Protein AF-A0A2G6C5U6-F1 (afdb_monomer_lite)

Radius of gyration: 25.73 Å; chains: 1; bounding box: 56×59×74 Å

Foldseek 3Di:
DQDPVVRHDPDPVVPDPDPPPPPDQQFKFKKKFWFDPPPVPVPQPFPKDKDWDDLPDPVVVQQCVQVVPDPVVSVVVVVCVVVVFKIKMFMDGPHGTFWIKMWGFDDDDDDPQFVVGFDQCVVVPRATEIDRTDGHPVCPVRCRSVVNVVVSLVVCVQVPHQKHKYWDFPVCVVVVVVVVVVAWDWDAGPNHQWTWGWDQDPVNPGTDITITTMIMHGRQQPATEIEIWMDSQLLLQQLFFEKEAAQAFKWWFKDAPSYTYTFGPLLQQVLQAAPVSHGHDIGTPDMDGLVVQFFTATDRPFDDPDDLTGGYHHDNPQDSPDTRNMHTAQLQNDPSSVVRCVVSVTDHDDQADPQQAGCDTPRHRDHSVVCSVVSNVVQADPDDDDDDDMDDDRRHD

Secondary structure (DSSP, 8-state):
-EETTTTEE-SGGGS--SSGGGG--PPPEEEEEEBPP-------SS-EEEEE--TTSHHHHHHHHHTT--HHHHHHHHHHHHTT-EEEEEEEETTEEEEEEEEE---S------TT---HHHHSTT--EEEEEEE-GGGTTTTHHHHHHHHHHHHHHHTT-SEEEEEEETT-HHHHHHHHHTT-EEE-BTTBS-EEEEEEPTTSS-EEEEEEEEEEEE--S---EEEEEEES-GGGGGG--EEEE-TTSEEEEEEETTEEEEEEGGGHHHHSB-TT-PBPP-EEEEEEEGGGTTT-BB--SS----TT-SEEEE-TT--SSSTTSEEEE-TTT-HHHHHHHHHHT------B-TTSBBSSSTTTT-BHHHHHHHHHHHHT---SS-SSS--------

Sequence (397 aa):
IYCTKDATPISKSEVAMENSYQTDTDPSVFVYFKLVEESEEPKDKFQMAVDVVDVESKEFAQLKKDMYITDSYEKTLRELAEKDQMVLVAAKVEDRYVGRAVLRYDWTDDAQRDNNGVIIEDEYPGLPQVNALEVDENYRRGGVATRLMKRVELEAKRRGFEKVGLGVEVSNQPAMDLYERDGYEYVEVAGKDTYDLYFPNPDGSGVKPYKLRLMVKELSKDDSEYLLAWTTTPWTLPANTAAAVNPSEEYSLIEHGGKKFYVATEALGRVMQDEKHQPLEYKVLKTISGEGLVGRKYEPLFINHGPEAHRVLAADFVTTADGTGIVHQAPAYGEDDYEISKKHGIPIVSLVDGNGNYTEGPWEGENIWEVNKTIAKELSLPKNEPKDVNVVILHGI

Structure (mmCIF, N/CA/C/O backbone):
data_AF-A0A2G6C5U6-F1
#
_entry.id   AF-A0A2G6C5U6-F1
#
loop_
_atom_site.group_PDB
_atom_site.id
_atom_site.type_symbol
_atom_site.label_atom_id
_atom_site.label_alt_id
_atom_site.label_comp_id
_atom_site.label_asym_id
_atom_site.label_entity_id
_atom_site.label_seq_id
_atom_site.pdbx_PDB_ins_code
_atom_site.Cartn_x
_atom_site.Cartn_y
_atom_site.Cartn_z
_atom_site.occupancy
_atom_site.B_iso_or_equiv
_atom_site.auth_seq_id
_atom_site.auth_comp_id
_atom_site.auth_asym_id
_atom_site.auth_atom_id
_atom_site.pdbx_PDB_model_num
ATOM 1 N N . ILE A 1 1 ? -12.621 -22.669 20.959 1.00 47.97 1 ILE A N 1
ATOM 2 C CA . ILE A 1 1 ? -12.730 -23.385 19.667 1.00 47.97 1 ILE A CA 1
ATOM 3 C C . ILE A 1 1 ? -14.200 -23.733 19.480 1.00 47.97 1 ILE A C 1
ATOM 5 O O . ILE A 1 1 ? -14.762 -24.339 20.368 1.00 47.97 1 ILE A O 1
ATOM 9 N N . TYR A 1 2 ? -14.879 -23.300 18.424 1.00 43.75 2 TYR A N 1
ATOM 10 C CA . TYR A 1 2 ? -16.270 -23.702 18.176 1.00 43.75 2 TYR A CA 1
ATOM 11 C C . TYR A 1 2 ? -16.258 -24.862 17.177 1.00 43.75 2 TYR A C 1
ATOM 13 O O . TYR A 1 2 ? -15.642 -24.748 16.120 1.00 43.75 2 TYR A O 1
ATOM 21 N N . CYS A 1 3 ? -16.864 -26.002 17.515 1.00 48.19 3 CYS A N 1
ATOM 22 C CA . CYS A 1 3 ? -16.954 -27.114 16.575 1.00 48.19 3 CYS A CA 1
ATOM 23 C C . CYS A 1 3 ? -18.116 -26.855 15.614 1.00 48.19 3 CYS A C 1
ATOM 25 O O . CYS A 1 3 ? -19.275 -27.052 15.971 1.00 48.19 3 CYS A O 1
ATOM 27 N N . THR A 1 4 ? -17.822 -26.462 14.375 1.00 40.72 4 THR A N 1
ATOM 28 C CA . THR A 1 4 ? -18.837 -26.229 13.326 1.00 40.72 4 THR A CA 1
ATOM 29 C C . THR A 1 4 ? -19.566 -27.502 12.887 1.00 40.72 4 THR A C 1
ATOM 31 O O . THR A 1 4 ? -20.606 -27.427 12.237 1.00 40.72 4 THR A O 1
ATOM 34 N N . LYS A 1 5 ? -19.048 -28.680 13.251 1.00 40.19 5 LYS A N 1
ATOM 35 C CA . LYS A 1 5 ? -19.682 -29.976 12.985 1.00 40.19 5 LYS A CA 1
ATOM 36 C C . LYS A 1 5 ? -20.729 -30.346 14.038 1.00 40.19 5 LYS A C 1
ATOM 38 O O . LYS A 1 5 ? -21.744 -30.944 13.695 1.00 40.19 5 LYS A O 1
ATOM 43 N N . ASP A 1 6 ? -20.485 -29.945 15.284 1.00 42.66 6 ASP A N 1
ATOM 44 C CA . ASP A 1 6 ? -21.274 -30.343 16.454 1.00 42.66 6 ASP A CA 1
ATOM 45 C C . ASP A 1 6 ? -22.005 -29.157 17.113 1.00 42.66 6 ASP A C 1
ATOM 47 O O . ASP A 1 6 ? -22.589 -29.318 18.184 1.00 42.66 6 ASP A O 1
ATOM 51 N N . ALA A 1 7 ? -21.956 -27.968 16.494 1.00 44.62 7 ALA A N 1
ATOM 52 C CA . ALA A 1 7 ? -22.577 -26.715 16.947 1.00 44.62 7 ALA A CA 1
ATOM 53 C C . ALA A 1 7 ? -22.367 -26.428 18.448 1.00 44.62 7 ALA A C 1
ATOM 55 O O . ALA A 1 7 ? -23.272 -25.979 19.151 1.00 44.62 7 ALA A O 1
ATOM 56 N N . THR A 1 8 ? -21.175 -26.745 18.960 1.00 36.88 8 THR A N 1
ATOM 57 C CA . THR A 1 8 ? -20.847 -26.652 20.387 1.00 36.88 8 THR A CA 1
ATOM 58 C C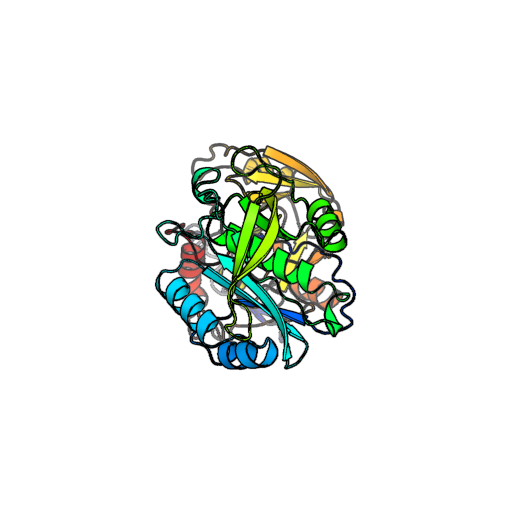 . THR A 1 8 ? -19.543 -25.883 20.609 1.00 36.88 8 THR A C 1
ATOM 60 O O . THR A 1 8 ? -18.560 -26.102 19.887 1.00 36.88 8 THR A O 1
ATOM 63 N N . PRO A 1 9 ? -19.480 -24.992 21.621 1.00 39.97 9 PRO A N 1
ATOM 64 C CA . PRO A 1 9 ? -18.234 -24.346 22.000 1.00 39.97 9 PRO A CA 1
ATOM 65 C C . PRO A 1 9 ? -17.309 -25.368 22.676 1.00 39.97 9 PRO A C 1
ATOM 67 O O . PRO A 1 9 ? -17.479 -25.696 23.846 1.00 39.97 9 PRO A O 1
ATOM 70 N N . ILE A 1 10 ? -16.263 -25.815 21.984 1.00 48.78 10 ILE A N 1
ATOM 71 C CA . ILE A 1 10 ? -15.056 -26.386 22.601 1.00 48.78 10 ILE A CA 1
ATOM 72 C C . ILE A 1 10 ? -14.267 -25.231 23.236 1.00 48.78 10 ILE A C 1
ATOM 74 O O . ILE A 1 10 ? -13.252 -24.722 22.749 1.00 48.78 10 ILE A O 1
ATOM 78 N N . SER A 1 11 ? -14.805 -24.747 24.338 1.00 37.91 11 SER A N 1
ATOM 79 C CA . SER A 1 11 ? -14.095 -23.924 25.305 1.00 37.91 11 SER A CA 1
ATOM 80 C C . SER A 1 11 ? -13.856 -24.794 26.537 1.00 37.91 11 SER A C 1
ATOM 82 O O . SER A 1 11 ? -14.572 -25.768 26.755 1.00 37.91 11 SER A O 1
ATOM 84 N N . LYS A 1 12 ? -12.886 -24.444 27.383 1.00 33.41 12 LYS A N 1
ATOM 85 C CA . LYS A 1 12 ? -12.696 -25.060 28.713 1.00 33.41 12 LYS A CA 1
ATOM 86 C C . LYS A 1 12 ? -13.938 -24.955 29.637 1.00 33.41 12 LYS A C 1
ATOM 88 O O . LYS A 1 12 ? -13.863 -25.328 30.801 1.00 33.41 12 LYS A O 1
ATOM 93 N N . SER A 1 13 ? -15.074 -24.462 29.147 1.00 38.06 13 SER A N 1
ATOM 94 C CA . SER A 1 13 ? -16.228 -23.987 29.914 1.00 38.06 13 SER A CA 1
ATOM 95 C C . SER A 1 13 ? -17.114 -25.064 30.531 1.00 38.06 13 SER A C 1
ATOM 97 O O . SER A 1 13 ? -18.065 -24.710 31.219 1.00 38.06 13 SER A O 1
ATOM 99 N N . GLU A 1 14 ? -16.816 -26.353 30.360 1.00 31.48 14 GLU A N 1
ATOM 100 C CA . GLU A 1 14 ? -17.445 -27.392 31.192 1.00 31.48 14 GLU A CA 1
ATOM 101 C C . GLU A 1 14 ? -16.569 -27.867 32.359 1.00 31.48 14 GLU A C 1
ATOM 103 O O . GLU A 1 14 ? -16.996 -28.721 33.134 1.00 31.48 14 GLU A O 1
ATOM 108 N N . VAL A 1 15 ? -15.385 -27.279 32.583 1.00 34.06 15 VAL A N 1
ATOM 109 C CA . VAL A 1 15 ? -14.589 -27.575 33.782 1.00 34.06 15 VAL A CA 1
ATOM 110 C C . VAL A 1 15 ? -14.307 -26.297 34.577 1.00 34.06 15 VAL A C 1
ATOM 112 O O . VAL A 1 15 ? -13.432 -25.506 34.241 1.00 34.06 15 VAL A O 1
ATOM 115 N N . ALA A 1 16 ? -15.049 -26.186 35.685 1.00 26.36 16 ALA A N 1
ATOM 116 C CA . ALA A 1 16 ? -14.920 -25.274 36.827 1.00 26.36 16 ALA A CA 1
ATOM 117 C C . ALA A 1 16 ? -15.520 -23.856 36.693 1.00 26.36 16 ALA A C 1
ATOM 119 O O . ALA A 1 16 ? -14.842 -22.872 36.403 1.00 26.36 16 ALA A O 1
ATOM 120 N N . MET A 1 17 ? -16.795 -23.742 37.094 1.00 30.05 17 MET A N 1
ATOM 121 C CA . MET A 1 17 ? -17.385 -22.523 37.668 1.00 30.05 17 MET A CA 1
ATOM 122 C C . MET A 1 17 ? -16.781 -22.206 39.053 1.00 30.05 17 MET A C 1
ATOM 124 O O . MET A 1 17 ? -17.484 -22.166 40.059 1.00 30.05 17 MET A O 1
ATOM 128 N N . GLU A 1 18 ? -15.476 -21.974 39.127 1.00 32.09 18 GLU A N 1
ATOM 129 C CA . GLU A 1 18 ? -14.838 -21.417 40.321 1.00 32.09 18 GLU A CA 1
ATOM 130 C C . GLU A 1 18 ? -13.846 -20.349 39.879 1.00 32.09 18 GLU A C 1
ATOM 132 O O . GLU A 1 18 ? -12.737 -20.699 39.496 1.00 32.09 18 GLU A O 1
ATOM 137 N N . ASN A 1 19 ? -14.297 -19.083 39.863 1.00 32.66 19 ASN A N 1
ATOM 138 C CA . ASN A 1 19 ? -13.588 -17.790 40.010 1.00 32.66 19 ASN A CA 1
ATOM 139 C C . ASN A 1 19 ? -12.068 -17.680 39.701 1.00 32.66 19 ASN A C 1
ATOM 141 O O . ASN A 1 19 ? -11.399 -16.787 40.213 1.00 32.66 19 ASN A O 1
ATOM 145 N N . SER A 1 20 ? -11.507 -18.523 38.842 1.00 30.33 20 SER A N 1
ATOM 146 C CA . SER A 1 20 ? -10.071 -18.636 38.547 1.00 30.33 20 SER A CA 1
ATOM 147 C C . SER A 1 20 ? -9.632 -17.758 37.374 1.00 30.33 20 SER A C 1
ATOM 149 O O . SER A 1 20 ? -8.443 -17.643 37.104 1.00 30.33 20 SER A O 1
ATOM 151 N N . TYR A 1 21 ? -10.579 -17.073 36.726 1.00 34.09 21 TYR A N 1
ATOM 152 C CA . TYR A 1 21 ? -10.340 -16.181 35.587 1.00 34.09 21 TYR A CA 1
ATOM 153 C C . TYR A 1 21 ? -9.999 -14.735 35.977 1.00 34.09 21 TYR A C 1
ATOM 155 O O . TYR A 1 21 ? -9.736 -13.918 35.106 1.00 34.09 21 TYR A O 1
ATOM 163 N N . GLN A 1 22 ? -9.980 -14.380 37.267 1.00 33.12 22 GLN A N 1
ATOM 164 C CA . GLN A 1 22 ? -9.698 -12.996 37.683 1.00 33.12 22 GLN A CA 1
ATOM 165 C C . GLN A 1 22 ? -8.220 -12.582 37.542 1.00 33.12 22 GLN A C 1
ATOM 167 O O . GLN A 1 22 ? -7.894 -11.430 37.819 1.00 33.12 22 GLN A O 1
ATOM 172 N N . THR A 1 23 ? -7.322 -13.486 37.133 1.00 32.75 23 THR A N 1
ATOM 173 C CA . THR A 1 23 ? -5.871 -13.222 37.098 1.00 32.75 23 THR A CA 1
ATOM 174 C C . THR A 1 23 ? -5.182 -13.505 35.763 1.00 32.75 23 THR A C 1
ATOM 176 O O . THR A 1 23 ? -3.982 -13.256 35.673 1.00 32.75 23 THR A O 1
ATOM 179 N N . ASP A 1 24 ? -5.883 -14.011 34.743 1.00 34.28 24 ASP A N 1
ATOM 180 C CA . ASP A 1 24 ? -5.295 -14.228 33.412 1.00 34.28 24 ASP A CA 1
ATOM 181 C C . ASP A 1 24 ? -5.722 -13.076 32.491 1.00 34.28 24 ASP A C 1
ATOM 183 O O . ASP A 1 24 ? -6.842 -13.030 31.987 1.00 34.28 24 ASP A O 1
ATOM 187 N N . THR A 1 25 ? -4.851 -12.077 32.348 1.00 48.72 25 THR A N 1
ATOM 188 C CA . THR A 1 25 ? -5.039 -10.985 31.388 1.00 48.72 25 THR A CA 1
ATOM 189 C C . THR A 1 25 ? -4.597 -11.486 30.018 1.00 48.72 25 THR A C 1
ATOM 191 O O . THR A 1 25 ? -3.402 -11.461 29.702 1.00 48.72 25 THR A O 1
ATOM 194 N N . ASP A 1 26 ? -5.539 -11.987 29.220 1.00 53.41 26 ASP A N 1
ATOM 195 C CA . ASP A 1 26 ? -5.268 -12.297 27.816 1.00 53.41 26 ASP A CA 1
ATOM 196 C C . ASP A 1 26 ? -4.779 -11.029 27.090 1.00 53.41 26 ASP A C 1
ATOM 198 O O . ASP A 1 26 ? -5.351 -9.950 27.281 1.00 53.41 26 ASP A O 1
ATOM 202 N N . PRO A 1 27 ? -3.706 -11.112 26.280 1.00 65.50 27 PRO A N 1
ATOM 203 C CA . PRO A 1 27 ? -3.175 -9.944 25.597 1.00 65.50 27 PRO A CA 1
ATOM 204 C C . PRO A 1 27 ? -4.185 -9.449 24.559 1.00 65.50 27 PRO A C 1
ATOM 206 O O . PRO A 1 27 ? -4.571 -10.189 23.652 1.00 65.50 27 PRO A O 1
ATOM 209 N N . SER A 1 28 ? -4.584 -8.184 24.671 1.00 68.69 28 SER A N 1
ATOM 210 C CA . SER A 1 28 ? -5.326 -7.501 23.614 1.00 68.69 28 SER A CA 1
ATOM 211 C C . SER A 1 28 ? -4.372 -6.706 22.729 1.00 68.69 28 SER A C 1
ATOM 213 O O . SER A 1 28 ? -3.368 -6.173 23.205 1.00 68.69 28 SER A O 1
ATOM 215 N N . VAL A 1 29 ? -4.657 -6.663 21.431 1.00 77.62 29 VAL A N 1
ATOM 216 C CA . VAL A 1 29 ? -3.825 -5.968 20.447 1.00 77.62 29 VAL A CA 1
ATOM 217 C C . VAL A 1 29 ? -4.677 -5.132 19.515 1.00 77.62 29 VAL A C 1
ATOM 219 O O . VAL A 1 29 ? -5.796 -5.502 19.152 1.00 77.62 29 VAL A O 1
ATOM 222 N N . PHE A 1 30 ? -4.107 -4.010 19.098 1.00 82.69 30 PHE A N 1
ATOM 223 C CA . PHE A 1 30 ? -4.584 -3.271 17.946 1.00 82.69 30 PHE A CA 1
ATOM 224 C C . PHE A 1 30 ? -3.818 -3.753 16.726 1.00 82.69 30 PHE A C 1
ATOM 226 O O . PHE A 1 30 ? -2.617 -3.994 16.794 1.00 82.69 30 PHE A O 1
ATOM 233 N N . VAL A 1 31 ? -4.515 -3.893 15.611 1.00 84.31 31 VAL A N 1
ATOM 234 C CA . VAL A 1 31 ? -3.928 -4.170 14.302 1.00 84.31 31 VAL A CA 1
ATOM 235 C C . VAL A 1 31 ? -4.498 -3.168 13.321 1.00 84.31 31 VAL A C 1
ATOM 237 O O . VAL A 1 31 ? -5.603 -2.668 13.521 1.00 84.31 31 VAL A O 1
ATOM 240 N N . TYR A 1 32 ? -3.765 -2.857 12.261 1.00 87.31 32 TYR A N 1
ATOM 241 C CA . TYR A 1 32 ? -4.306 -2.021 11.204 1.00 87.31 32 TYR A CA 1
ATOM 242 C C . TYR A 1 32 ? -4.240 -2.739 9.865 1.00 87.31 32 TYR A C 1
ATOM 244 O O . TYR A 1 32 ? -3.277 -3.446 9.597 1.00 87.31 32 TYR A O 1
ATOM 252 N N . PHE A 1 33 ? -5.271 -2.568 9.042 1.00 88.44 33 PHE A N 1
ATOM 253 C CA . PHE A 1 33 ? -5.336 -3.110 7.690 1.00 88.44 33 PHE A CA 1
ATOM 254 C C . PHE A 1 33 ? -5.230 -1.964 6.696 1.00 88.44 33 PHE A C 1
ATOM 256 O O . PHE A 1 33 ? -6.047 -1.043 6.734 1.00 88.44 33 PHE A O 1
ATOM 263 N N . LYS A 1 34 ? -4.233 -2.002 5.814 1.00 87.38 34 LYS A N 1
ATOM 264 C CA . LYS A 1 34 ? -4.061 -0.983 4.778 1.00 87.38 34 LYS A CA 1
ATOM 265 C C . LYS A 1 34 ? -5.178 -1.091 3.752 1.00 87.38 34 LYS A C 1
ATOM 267 O O . LYS A 1 34 ? -5.312 -2.130 3.112 1.00 87.38 34 LYS A O 1
ATOM 272 N N . LEU A 1 35 ? -5.980 -0.044 3.597 1.00 88.25 35 LEU A N 1
ATOM 273 C CA . LEU A 1 35 ? -6.996 0.004 2.556 1.00 88.25 35 LEU A CA 1
ATOM 274 C C . LEU A 1 35 ? -6.309 0.099 1.199 1.00 88.25 35 LEU A C 1
ATOM 276 O O . LEU A 1 35 ? -5.405 0.908 0.993 1.00 88.25 35 LEU A O 1
ATOM 280 N N . VAL A 1 36 ? -6.760 -0.735 0.273 1.00 81.12 36 VAL A N 1
ATOM 281 C CA . VAL A 1 36 ? -6.344 -0.646 -1.119 1.00 81.12 36 VAL A CA 1
ATOM 282 C C . VAL A 1 36 ? -7.178 0.467 -1.732 1.00 81.12 36 VAL A C 1
ATOM 284 O O . VAL A 1 36 ? -8.409 0.384 -1.738 1.00 81.12 36 VAL A O 1
ATOM 287 N N . GLU A 1 37 ? -6.526 1.528 -2.210 1.00 64.06 37 GLU A N 1
ATOM 288 C CA . GLU A 1 37 ? -7.224 2.520 -3.021 1.00 64.06 37 GLU A CA 1
ATOM 289 C C . GLU A 1 37 ? -7.876 1.794 -4.195 1.00 64.06 37 GLU A C 1
ATOM 291 O O . GLU A 1 37 ? -7.214 1.037 -4.913 1.00 64.06 37 GLU A O 1
ATOM 296 N N . GLU A 1 38 ? -9.166 2.046 -4.422 1.00 49.47 38 GLU A N 1
ATOM 297 C CA . GLU A 1 38 ? -9.742 1.832 -5.741 1.00 49.47 38 GLU A CA 1
ATOM 298 C C . GLU A 1 38 ? -9.033 2.805 -6.690 1.00 49.47 38 GLU A C 1
ATOM 300 O O . GLU A 1 38 ? -9.551 3.856 -7.059 1.00 49.47 38 GLU A O 1
ATOM 305 N N . SER A 1 39 ? -7.824 2.455 -7.137 1.00 38.69 39 SER A N 1
ATOM 306 C CA . SER A 1 39 ? -7.512 2.783 -8.509 1.00 38.69 39 SER A CA 1
ATOM 307 C C . SER A 1 39 ? -8.634 2.125 -9.286 1.00 38.69 39 SER A C 1
ATOM 309 O O . SER A 1 39 ? -8.837 0.919 -9.122 1.00 38.69 39 SER A O 1
ATOM 311 N N . GLU A 1 40 ? -9.386 2.896 -10.067 1.00 35.28 40 GLU A N 1
ATOM 312 C CA . GLU A 1 40 ? -10.072 2.336 -11.218 1.00 35.28 40 GLU A CA 1
ATOM 313 C C . GLU A 1 40 ? -9.019 1.477 -11.914 1.00 35.28 40 GLU A C 1
ATOM 315 O O . GLU A 1 40 ? -8.161 2.008 -12.619 1.00 35.28 40 GLU A O 1
ATOM 320 N N . GLU A 1 41 ? -8.980 0.172 -11.635 1.00 36.56 41 GLU A N 1
ATOM 321 C CA . GLU A 1 41 ? -8.210 -0.731 -12.453 1.00 36.56 41 GLU A CA 1
ATOM 322 C C . GLU A 1 41 ? -8.859 -0.530 -13.813 1.00 36.56 41 GLU A C 1
ATOM 324 O O . GLU A 1 41 ? -10.057 -0.819 -13.966 1.00 36.56 41 GLU A O 1
ATOM 329 N N . PRO A 1 42 ? -8.140 0.043 -14.798 1.00 37.75 42 PRO A N 1
ATOM 330 C CA . PRO A 1 42 ? -8.649 0.025 -16.148 1.00 37.75 42 PRO A CA 1
ATOM 331 C C . PRO A 1 42 ? -8.926 -1.446 -16.399 1.00 37.75 42 PRO A C 1
ATOM 333 O O . PRO A 1 42 ? -7.992 -2.233 -16.264 1.00 37.75 42 PRO A O 1
ATOM 336 N N . LYS A 1 43 ? -10.195 -1.811 -16.645 1.00 39.56 43 LYS A N 1
ATOM 337 C CA . LYS A 1 43 ? -10.618 -3.192 -16.912 1.00 39.56 43 LYS A CA 1
ATOM 338 C C . LYS A 1 43 ? -9.577 -3.813 -17.831 1.00 39.56 43 LYS A C 1
ATOM 340 O O . LYS A 1 43 ? -9.510 -3.440 -19.006 1.00 39.56 43 LYS A O 1
ATOM 345 N N . ASP A 1 44 ? -8.707 -4.638 -17.256 1.00 45.34 44 ASP A N 1
ATOM 346 C CA . ASP A 1 44 ? -7.415 -4.899 -17.872 1.00 45.34 44 ASP A CA 1
ATOM 347 C C . ASP A 1 44 ? -7.689 -5.729 -19.119 1.00 45.34 44 ASP A C 1
ATOM 349 O O . ASP A 1 44 ? -8.187 -6.852 -19.048 1.00 45.34 44 ASP A O 1
ATOM 353 N N . LYS A 1 45 ? -7.430 -5.157 -20.298 1.00 50.06 45 LYS A N 1
ATOM 354 C CA . LYS A 1 45 ? -7.490 -5.932 -21.546 1.00 50.06 45 LYS A CA 1
ATOM 355 C C . LYS A 1 45 ? -6.385 -6.989 -21.590 1.00 50.06 45 LYS A C 1
ATOM 357 O O . LYS A 1 45 ? -6.481 -7.931 -22.369 1.00 50.06 45 LYS A O 1
ATOM 362 N N . PHE A 1 46 ? -5.360 -6.802 -20.767 1.00 55.88 46 PHE A N 1
ATOM 363 C CA . PHE A 1 46 ? -4.173 -7.622 -20.637 1.00 55.88 46 PHE A CA 1
ATOM 364 C C . PHE A 1 46 ? -3.982 -7.852 -19.140 1.00 55.88 46 PHE A C 1
ATOM 366 O O . PHE A 1 46 ? -3.826 -6.870 -18.433 1.00 55.88 46 PHE A O 1
ATOM 373 N N . GLN A 1 47 ? -4.023 -9.086 -18.630 1.00 67.31 47 GLN A N 1
ATOM 374 C CA . GLN A 1 47 ? -3.621 -9.340 -17.239 1.00 67.31 47 GLN A CA 1
ATOM 375 C C . GLN A 1 47 ? -2.155 -8.910 -17.084 1.00 67.31 47 GLN A C 1
ATOM 377 O O . GLN A 1 47 ? -1.258 -9.596 -17.580 1.00 67.31 47 GLN A O 1
ATOM 382 N N . MET A 1 48 ? -1.923 -7.744 -16.480 1.00 77.44 48 MET A N 1
ATOM 383 C CA . MET A 1 48 ? -0.604 -7.129 -16.386 1.00 77.44 48 MET A CA 1
ATOM 384 C C . MET A 1 48 ? -0.113 -7.133 -14.938 1.00 77.44 48 MET A C 1
ATOM 386 O O . MET A 1 48 ? -0.746 -6.558 -14.058 1.00 77.44 48 MET A O 1
ATOM 390 N N . ALA A 1 49 ? 1.056 -7.728 -14.714 1.00 80.19 49 ALA A N 1
ATOM 391 C CA . ALA A 1 49 ? 1.781 -7.668 -13.449 1.00 80.19 49 ALA A CA 1
ATOM 392 C C . ALA A 1 49 ? 2.891 -6.613 -13.528 1.00 80.19 49 ALA A C 1
ATOM 394 O O . ALA A 1 49 ? 3.495 -6.424 -14.588 1.00 80.19 49 ALA A O 1
ATOM 395 N N . VAL A 1 50 ? 3.166 -5.920 -12.422 1.00 83.75 50 VAL A N 1
ATOM 396 C CA . VAL A 1 50 ? 4.254 -4.937 -12.331 1.00 83.75 50 VAL A CA 1
ATOM 397 C C . VAL A 1 50 ? 5.037 -5.171 -11.047 1.00 83.75 50 VAL A C 1
ATOM 399 O O . VAL A 1 50 ? 4.520 -4.931 -9.959 1.00 83.75 50 VAL A O 1
ATOM 402 N N . ASP A 1 51 ? 6.295 -5.578 -11.186 1.00 83.88 51 ASP A N 1
ATOM 403 C CA . ASP A 1 51 ? 7.132 -6.034 -10.075 1.00 83.88 51 ASP A CA 1
ATOM 404 C C . ASP A 1 51 ? 8.543 -5.445 -10.125 1.00 83.88 51 ASP A C 1
ATOM 406 O O . ASP A 1 51 ? 8.989 -4.914 -11.146 1.00 83.88 51 ASP A O 1
ATOM 410 N N . VAL A 1 52 ? 9.246 -5.544 -8.994 1.00 89.31 52 VAL A N 1
ATOM 411 C CA . VAL A 1 52 ? 10.682 -5.255 -8.910 1.00 89.31 52 VAL A CA 1
ATOM 412 C C . VAL A 1 52 ? 11.452 -6.471 -9.415 1.00 89.31 52 VAL A C 1
ATOM 414 O O . VAL A 1 52 ? 11.146 -7.601 -9.041 1.00 89.31 52 VAL A O 1
ATOM 417 N N . VAL A 1 53 ? 12.448 -6.240 -10.267 1.00 91.69 53 VAL A N 1
ATOM 418 C CA . VAL A 1 53 ? 13.268 -7.292 -10.872 1.00 91.69 53 VAL A CA 1
ATOM 419 C C . VAL A 1 53 ? 14.707 -7.155 -10.394 1.00 91.69 53 VAL A C 1
ATOM 421 O O . VAL A 1 53 ? 15.351 -6.137 -10.632 1.00 91.69 53 VAL A O 1
ATOM 424 N N . ASP A 1 54 ? 15.224 -8.201 -9.755 1.00 90.75 54 ASP A N 1
ATOM 425 C CA . ASP A 1 54 ? 16.633 -8.292 -9.365 1.00 90.75 54 ASP A CA 1
ATOM 426 C C . ASP A 1 54 ? 17.502 -8.562 -10.605 1.00 90.75 54 ASP A C 1
ATOM 428 O O . ASP A 1 54 ? 17.220 -9.476 -11.378 1.00 90.75 54 ASP A O 1
ATOM 432 N N . VAL A 1 55 ? 18.563 -7.780 -10.806 1.00 91.62 55 VAL A N 1
ATOM 433 C CA . VAL A 1 55 ? 19.481 -7.897 -11.953 1.00 91.62 55 VAL A CA 1
ATOM 434 C C . VAL A 1 55 ? 20.255 -9.225 -11.991 1.00 91.62 55 VAL A C 1
ATOM 436 O O . VAL A 1 55 ? 20.708 -9.648 -13.057 1.00 91.62 55 VAL A O 1
ATOM 439 N N . GLU A 1 56 ? 20.362 -9.927 -10.861 1.00 91.25 56 GLU A N 1
ATOM 440 C CA . GLU A 1 56 ? 20.982 -11.255 -10.758 1.00 91.25 56 GLU A CA 1
ATOM 441 C C . GLU A 1 56 ? 20.002 -12.410 -11.044 1.00 91.25 56 GLU A C 1
ATOM 443 O O . GLU A 1 56 ? 20.393 -13.579 -11.112 1.00 91.25 56 GLU A O 1
ATOM 448 N N . SER A 1 57 ? 18.717 -12.104 -11.236 1.00 92.25 57 SER A N 1
ATOM 449 C CA . SER A 1 57 ? 17.651 -13.100 -11.364 1.00 92.25 57 SER A CA 1
ATOM 450 C C . SER A 1 57 ? 17.492 -13.682 -12.778 1.00 92.25 57 SER A C 1
ATOM 452 O O . SER A 1 57 ? 17.978 -13.150 -13.783 1.00 92.25 57 SER A O 1
ATOM 454 N N . LYS A 1 58 ? 16.747 -14.793 -12.884 1.00 90.94 58 LYS A N 1
ATOM 455 C CA . LYS A 1 58 ? 16.380 -15.384 -14.188 1.00 90.94 58 LYS A CA 1
ATOM 456 C C . LYS A 1 58 ? 15.364 -14.511 -14.925 1.00 90.94 58 LYS A C 1
ATOM 458 O O . LYS A 1 58 ? 15.359 -14.458 -16.154 1.00 90.94 58 LYS A O 1
ATOM 463 N N . GLU A 1 59 ? 14.534 -13.818 -14.164 1.00 91.75 59 GLU A N 1
ATOM 464 C CA . GLU A 1 59 ? 13.548 -12.841 -14.592 1.00 91.75 59 GLU A CA 1
ATOM 465 C C . GLU A 1 59 ? 14.237 -11.692 -15.334 1.00 91.75 59 GLU A C 1
ATOM 467 O O . GLU A 1 59 ? 13.808 -11.323 -16.428 1.00 91.75 59 GLU A O 1
ATOM 472 N N . PHE A 1 60 ? 15.373 -11.205 -14.823 1.00 95.25 60 PHE A N 1
ATOM 473 C CA . PHE A 1 60 ? 16.171 -10.189 -15.509 1.00 95.25 60 PHE A CA 1
ATOM 474 C C . PHE A 1 60 ? 16.743 -10.678 -16.840 1.00 95.25 60 PHE A C 1
ATOM 476 O O . PHE A 1 60 ? 16.718 -9.939 -17.824 1.00 95.25 60 PHE A O 1
ATOM 483 N N . ALA A 1 61 ? 17.209 -11.928 -16.921 1.00 93.44 61 ALA A N 1
ATOM 484 C CA . ALA A 1 61 ? 17.697 -12.486 -18.183 1.00 93.44 61 ALA A CA 1
ATOM 485 C C . ALA A 1 61 ? 16.601 -12.504 -19.269 1.00 93.44 61 ALA A C 1
ATOM 487 O O . ALA A 1 61 ? 16.876 -12.222 -20.439 1.00 93.44 61 ALA A O 1
ATOM 488 N N . GLN A 1 62 ? 15.352 -12.783 -18.881 1.00 94.44 62 GLN A N 1
ATOM 489 C CA . GLN A 1 62 ? 14.197 -12.713 -19.777 1.00 94.44 62 GLN A CA 1
ATOM 490 C C . GLN A 1 62 ? 13.831 -11.260 -20.120 1.00 94.44 62 GLN A C 1
ATOM 492 O O . GLN A 1 62 ? 13.673 -10.932 -21.296 1.00 94.44 62 GLN A O 1
ATOM 497 N N . LEU A 1 63 ? 13.780 -10.370 -19.126 1.00 94.94 63 LEU A N 1
ATOM 498 C CA . LEU A 1 63 ? 13.534 -8.937 -19.313 1.00 94.94 63 LEU A CA 1
ATOM 499 C C . LEU A 1 63 ? 14.540 -8.305 -20.282 1.00 94.94 63 LEU A C 1
ATOM 501 O O . LEU A 1 63 ? 14.153 -7.559 -21.180 1.00 94.94 63 LEU A O 1
ATOM 505 N N . LYS A 1 64 ? 15.827 -8.642 -20.140 1.00 94.06 64 LYS A N 1
ATOM 506 C CA . LYS A 1 64 ? 16.901 -8.196 -21.031 1.00 94.06 64 LYS A CA 1
ATOM 507 C C . LYS A 1 64 ? 16.603 -8.542 -22.483 1.00 94.06 64 LYS A C 1
ATOM 509 O O . LYS A 1 64 ? 16.789 -7.703 -23.362 1.00 94.06 64 LYS A O 1
ATOM 514 N N . LYS A 1 65 ? 16.137 -9.766 -22.733 1.00 93.06 65 LYS A N 1
ATOM 515 C CA . LYS A 1 65 ? 15.782 -10.230 -24.074 1.00 93.06 65 LYS A CA 1
ATOM 516 C C . LYS A 1 65 ? 14.543 -9.514 -24.612 1.00 93.06 65 LYS A C 1
ATOM 518 O O . LYS A 1 65 ? 14.559 -9.073 -25.756 1.00 93.06 65 LYS A O 1
ATOM 523 N N . ASP A 1 66 ? 13.496 -9.395 -23.802 1.00 94.12 66 ASP A N 1
ATOM 524 C CA . ASP A 1 66 ? 12.205 -8.845 -24.230 1.00 94.12 66 ASP A CA 1
ATOM 525 C C . ASP A 1 66 ? 12.238 -7.329 -24.463 1.00 94.12 66 ASP A C 1
ATOM 527 O O . ASP A 1 66 ? 11.555 -6.833 -25.360 1.00 94.12 66 ASP A O 1
ATOM 531 N N . MET A 1 67 ? 13.056 -6.614 -23.685 1.00 93.31 67 MET A N 1
ATOM 532 C CA . MET A 1 67 ? 13.216 -5.157 -23.734 1.00 93.31 67 MET A CA 1
ATOM 533 C C . MET A 1 67 ? 14.528 -4.712 -24.396 1.00 93.31 67 MET A C 1
ATOM 535 O O . MET A 1 67 ? 14.879 -3.539 -24.327 1.00 93.31 67 MET A O 1
ATOM 539 N N . TYR A 1 68 ? 15.255 -5.631 -25.043 1.00 89.56 68 TYR A N 1
ATOM 540 C CA . TYR A 1 68 ? 16.496 -5.353 -25.782 1.00 89.56 68 TYR A CA 1
ATOM 541 C C . TYR A 1 68 ? 17.560 -4.594 -24.968 1.00 89.56 68 TYR A C 1
ATOM 543 O O . TYR A 1 68 ? 18.227 -3.688 -25.474 1.00 89.56 68 TYR A O 1
ATOM 551 N N . ILE A 1 69 ? 17.742 -4.969 -23.700 1.00 88.19 69 ILE A N 1
ATOM 552 C CA . ILE A 1 69 ? 18.757 -4.356 -22.839 1.00 88.19 69 ILE A CA 1
ATOM 553 C C . ILE A 1 69 ? 20.153 -4.755 -23.341 1.00 88.19 69 ILE A C 1
ATOM 555 O O . ILE A 1 69 ? 20.474 -5.937 -23.468 1.00 88.19 69 ILE A O 1
ATOM 559 N N . THR A 1 70 ? 20.994 -3.762 -23.631 1.00 87.00 70 THR A N 1
ATOM 560 C CA . THR A 1 70 ? 22.359 -3.987 -24.125 1.00 87.00 70 THR A CA 1
ATOM 561 C C . THR A 1 70 ? 23.284 -4.484 -23.014 1.00 87.00 70 THR A C 1
ATOM 563 O O . THR A 1 70 ? 23.103 -4.134 -21.848 1.00 87.00 70 THR A O 1
ATOM 566 N N . ASP A 1 71 ? 24.331 -5.236 -23.371 1.00 87.06 71 ASP A N 1
ATOM 567 C CA . ASP A 1 71 ? 25.341 -5.714 -22.408 1.00 87.06 71 ASP A CA 1
ATOM 568 C C . ASP A 1 71 ? 26.025 -4.554 -21.665 1.00 87.06 71 ASP A C 1
ATOM 570 O O . ASP A 1 71 ? 26.317 -4.641 -20.473 1.00 87.06 71 ASP A O 1
ATOM 574 N N . SER A 1 72 ? 26.243 -3.433 -22.362 1.00 80.69 72 SER A N 1
ATOM 575 C CA . SER A 1 72 ? 26.814 -2.230 -21.756 1.00 80.69 72 SER A CA 1
ATOM 576 C C . SER A 1 72 ? 25.889 -1.632 -20.698 1.00 80.69 72 SER A C 1
ATOM 578 O O . SER A 1 72 ? 26.378 -1.190 -19.664 1.00 80.69 72 SER A O 1
ATOM 580 N N . TYR A 1 73 ? 24.576 -1.596 -20.947 1.00 84.06 73 TYR A N 1
ATOM 581 C CA . TYR A 1 73 ? 23.623 -1.052 -19.981 1.00 84.06 73 TYR A CA 1
ATOM 582 C C . TYR A 1 73 ? 23.388 -2.015 -18.817 1.00 84.06 73 TYR A C 1
ATOM 584 O O . TYR A 1 73 ? 23.296 -1.579 -17.676 1.00 84.06 73 TYR A O 1
ATOM 592 N N . GLU A 1 74 ? 23.353 -3.324 -19.081 1.00 89.31 74 GLU A N 1
ATOM 593 C CA . GLU A 1 74 ? 23.330 -4.345 -18.032 1.00 89.31 74 GLU A CA 1
ATOM 594 C C . GLU A 1 74 ? 24.494 -4.169 -17.055 1.00 89.31 74 GLU A C 1
ATOM 596 O O . GLU A 1 74 ? 24.275 -4.204 -15.847 1.00 89.31 74 GLU A O 1
ATOM 601 N N . LYS A 1 75 ? 25.711 -3.932 -17.559 1.00 86.94 75 LYS A N 1
ATOM 602 C CA . LYS A 1 75 ? 26.873 -3.681 -16.701 1.00 86.94 75 LYS A CA 1
ATOM 603 C C . LYS A 1 75 ? 26.628 -2.503 -15.752 1.00 86.94 75 LYS A C 1
ATOM 605 O O . LYS A 1 75 ? 26.858 -2.637 -14.556 1.00 86.94 75 LYS A O 1
ATOM 610 N N . THR A 1 76 ? 26.098 -1.393 -16.267 1.00 85.12 76 THR A N 1
ATOM 611 C CA . THR A 1 76 ? 25.732 -0.224 -15.452 1.00 85.12 76 THR A CA 1
ATOM 612 C C . THR A 1 76 ? 24.655 -0.558 -14.420 1.00 85.12 76 THR A C 1
ATOM 614 O O . THR A 1 76 ? 24.755 -0.130 -13.275 1.00 85.12 76 THR A O 1
ATOM 617 N N . LEU A 1 77 ? 23.629 -1.332 -14.790 1.00 88.94 77 LEU A N 1
ATOM 618 C CA . LEU A 1 77 ? 22.582 -1.746 -13.851 1.00 88.94 77 LEU A CA 1
ATOM 619 C C . LEU A 1 77 ? 23.144 -2.595 -12.705 1.00 88.94 77 LEU A C 1
ATOM 621 O O . LEU A 1 77 ? 22.764 -2.372 -11.561 1.00 88.94 77 LEU A O 1
ATOM 625 N N . ARG A 1 78 ? 24.061 -3.524 -12.998 1.00 92.81 78 ARG A N 1
ATOM 626 C CA . ARG A 1 78 ? 24.722 -4.360 -11.984 1.00 92.81 78 ARG A CA 1
ATOM 627 C C . ARG A 1 78 ? 25.593 -3.530 -11.045 1.00 92.81 78 ARG A C 1
ATOM 629 O O . ARG A 1 78 ? 25.445 -3.643 -9.837 1.00 92.81 78 ARG A O 1
ATOM 636 N N . GLU A 1 79 ? 26.411 -2.628 -11.587 1.00 88.44 79 GLU A N 1
ATOM 637 C CA . GLU A 1 79 ? 27.249 -1.718 -10.787 1.00 88.44 79 GLU A CA 1
ATOM 638 C C . GLU A 1 79 ? 26.411 -0.839 -9.837 1.00 88.44 79 GLU A C 1
ATOM 640 O O . GLU A 1 79 ? 26.804 -0.603 -8.695 1.00 88.44 79 GLU A O 1
ATOM 645 N N . LEU A 1 80 ? 25.240 -0.372 -10.285 1.00 87.12 80 LEU A N 1
ATOM 646 C CA . LEU A 1 80 ? 24.312 0.402 -9.453 1.00 87.12 80 LEU A CA 1
ATOM 647 C C . LEU A 1 80 ? 23.592 -0.462 -8.410 1.00 87.12 80 LEU A C 1
ATOM 649 O O . LEU A 1 80 ? 23.396 -0.015 -7.281 1.00 87.12 80 LEU A O 1
ATOM 653 N N . ALA A 1 81 ? 23.186 -1.679 -8.773 1.00 89.19 81 ALA A N 1
ATOM 654 C CA . ALA A 1 81 ? 22.521 -2.605 -7.861 1.00 89.19 81 ALA A CA 1
ATOM 655 C C . ALA A 1 81 ? 23.460 -3.072 -6.735 1.00 89.19 81 ALA A C 1
ATOM 657 O O . ALA A 1 81 ? 23.046 -3.112 -5.581 1.00 89.19 81 ALA A O 1
ATOM 658 N N . GLU A 1 82 ? 24.737 -3.337 -7.038 1.00 88.81 82 GLU A N 1
ATOM 659 C CA . GLU A 1 82 ? 25.765 -3.691 -6.043 1.00 88.81 82 GLU A CA 1
ATOM 660 C C . GLU A 1 82 ? 25.951 -2.610 -4.968 1.00 88.81 82 GLU A C 1
ATOM 662 O O . GLU A 1 82 ? 26.251 -2.918 -3.814 1.00 88.81 82 GLU A O 1
ATOM 667 N N . LYS A 1 83 ? 25.760 -1.341 -5.339 1.00 86.25 83 LYS A N 1
ATOM 668 C CA . LYS A 1 83 ? 25.843 -0.190 -4.431 1.00 86.25 83 LYS A CA 1
ATOM 669 C C . LYS A 1 83 ? 24.511 0.145 -3.751 1.00 86.25 83 LYS A C 1
ATOM 671 O O . LYS A 1 83 ? 24.449 1.135 -3.029 1.00 86.25 83 LYS A O 1
ATOM 676 N N . ASP A 1 84 ? 23.458 -0.639 -4.002 1.00 87.06 84 ASP A N 1
ATOM 677 C CA . ASP A 1 84 ? 22.073 -0.339 -3.627 1.00 87.06 84 ASP A CA 1
ATOM 678 C C . ASP A 1 84 ? 21.672 1.088 -4.030 1.00 87.06 84 ASP A C 1
ATOM 680 O O . ASP A 1 84 ? 21.114 1.816 -3.224 1.00 87.06 84 ASP A O 1
ATOM 684 N N . GLN A 1 85 ? 21.979 1.511 -5.262 1.00 87.81 85 GLN A N 1
ATOM 685 C CA . GLN A 1 85 ? 21.693 2.859 -5.791 1.00 87.81 85 GLN A CA 1
ATOM 686 C C . GLN A 1 85 ? 20.561 2.884 -6.831 1.00 87.81 85 GLN A C 1
ATOM 688 O O . GLN A 1 85 ? 20.348 3.894 -7.517 1.00 87.81 85 GLN A O 1
ATOM 693 N N . MET A 1 86 ? 19.848 1.767 -7.007 1.00 91.50 86 MET A N 1
ATOM 694 C CA . MET A 1 86 ? 18.775 1.679 -7.988 1.00 91.50 86 MET A CA 1
ATOM 695 C C . MET A 1 86 ? 17.688 0.659 -7.643 1.00 91.50 86 MET A C 1
ATOM 697 O O . MET A 1 86 ? 17.909 -0.293 -6.901 1.00 91.50 86 MET A O 1
ATOM 701 N N . VAL A 1 87 ? 16.510 0.850 -8.240 1.00 93.06 87 VAL A N 1
ATOM 702 C CA . VAL A 1 87 ? 15.422 -0.134 -8.284 1.00 93.06 87 VAL A CA 1
ATOM 703 C C . VAL A 1 87 ? 14.962 -0.305 -9.728 1.00 93.06 87 VAL A C 1
ATOM 705 O O . VAL A 1 87 ? 14.593 0.666 -10.393 1.00 93.06 87 VAL A O 1
ATOM 708 N N . LEU A 1 88 ? 14.973 -1.545 -10.218 1.00 95.44 88 LEU A N 1
ATOM 709 C CA . LEU A 1 88 ? 14.445 -1.910 -11.529 1.00 95.44 88 LEU A CA 1
ATOM 710 C C . LEU A 1 88 ? 13.013 -2.416 -11.380 1.00 95.44 88 LEU A C 1
ATOM 712 O O . LEU A 1 88 ? 12.771 -3.426 -10.727 1.00 95.44 88 LEU A O 1
ATOM 716 N N . VAL A 1 89 ? 12.073 -1.740 -12.028 1.00 94.69 89 VAL A N 1
ATOM 717 C CA . VAL A 1 89 ? 10.672 -2.149 -12.105 1.00 94.69 89 VAL A CA 1
ATOM 718 C C . VAL A 1 89 ? 10.367 -2.603 -13.526 1.00 94.69 89 VAL A C 1
ATOM 720 O O . VAL A 1 89 ? 10.765 -1.943 -14.488 1.00 94.69 89 VAL A O 1
ATOM 723 N N . ALA A 1 90 ? 9.635 -3.703 -13.677 1.00 95.62 90 ALA A N 1
ATOM 724 C CA . ALA A 1 90 ? 9.219 -4.208 -14.977 1.00 95.62 90 ALA A CA 1
ATOM 725 C C . ALA A 1 90 ? 7.738 -4.584 -15.003 1.00 95.62 90 ALA A C 1
ATOM 727 O O . ALA A 1 90 ? 7.180 -5.063 -14.019 1.00 95.62 90 ALA A O 1
ATOM 728 N N . ALA A 1 91 ? 7.116 -4.379 -16.162 1.00 92.88 91 ALA A N 1
ATOM 729 C CA . ALA A 1 91 ? 5.741 -4.755 -16.436 1.00 92.88 91 ALA A CA 1
ATOM 730 C C . ALA A 1 91 ? 5.716 -5.991 -17.334 1.00 92.88 91 ALA A C 1
ATOM 732 O O . ALA A 1 91 ? 6.367 -6.020 -18.385 1.00 92.88 91 ALA A O 1
ATOM 733 N N . LYS A 1 92 ? 4.943 -6.994 -16.931 1.00 90.94 92 LYS A N 1
ATOM 734 C CA . LYS A 1 92 ? 4.785 -8.270 -17.621 1.00 90.94 92 LYS A CA 1
ATOM 735 C C . LYS A 1 92 ? 3.324 -8.459 -18.011 1.00 90.94 92 LYS A C 1
ATOM 737 O O . LYS A 1 92 ? 2.434 -8.281 -17.184 1.00 90.94 92 LYS A O 1
ATOM 742 N N . VAL A 1 93 ? 3.083 -8.822 -19.264 1.00 88.81 93 VAL A N 1
ATOM 743 C CA . VAL A 1 93 ? 1.774 -9.266 -19.753 1.00 88.81 93 VAL A CA 1
ATOM 744 C C . VAL A 1 93 ? 1.929 -10.721 -20.159 1.00 88.81 93 VAL A C 1
ATOM 746 O O . VAL A 1 93 ? 2.774 -11.037 -20.999 1.00 88.81 93 VAL A O 1
ATOM 749 N N . GLU A 1 94 ? 1.136 -11.597 -19.543 1.00 85.38 94 GLU A N 1
ATOM 750 C CA . GLU A 1 94 ? 1.293 -13.051 -19.667 1.00 85.38 94 GLU A CA 1
ATOM 751 C C . GLU A 1 94 ? 2.747 -13.472 -19.358 1.00 85.38 94 GLU A C 1
ATOM 753 O O . GLU A 1 94 ? 3.236 -13.283 -18.241 1.00 85.38 94 GLU A O 1
ATOM 758 N N . ASP A 1 95 ? 3.467 -13.995 -20.354 1.00 85.69 95 ASP A N 1
ATOM 759 C CA . ASP A 1 95 ? 4.841 -14.475 -20.219 1.00 85.69 95 ASP A CA 1
ATOM 760 C C . ASP A 1 95 ? 5.917 -13.547 -20.787 1.00 85.69 95 ASP A C 1
ATOM 762 O O . ASP A 1 95 ? 7.093 -13.907 -20.799 1.00 85.69 95 ASP A O 1
ATOM 766 N N . ARG A 1 96 ? 5.545 -12.329 -21.196 1.00 92.19 96 ARG A N 1
ATOM 767 C CA . ARG A 1 96 ? 6.463 -11.390 -21.844 1.00 92.19 96 ARG A CA 1
ATOM 768 C C . ARG A 1 96 ? 6.556 -10.067 -21.095 1.00 92.19 96 ARG A C 1
ATOM 770 O O . ARG A 1 96 ? 5.539 -9.475 -20.733 1.00 92.19 96 ARG A O 1
ATOM 777 N N . TYR A 1 97 ? 7.776 -9.562 -20.922 1.00 95.31 97 TYR A N 1
ATOM 778 C CA . TYR A 1 97 ? 7.967 -8.197 -20.435 1.00 95.31 97 TYR A CA 1
ATOM 779 C C . TYR A 1 97 ? 7.654 -7.181 -21.536 1.00 95.31 97 TYR A C 1
ATOM 781 O O . TYR A 1 97 ? 8.099 -7.312 -22.676 1.00 95.31 97 TYR A O 1
ATOM 789 N N . VAL A 1 98 ? 6.854 -6.175 -21.191 1.00 94.69 98 VAL A N 1
ATOM 790 C CA . VAL A 1 98 ? 6.334 -5.160 -22.126 1.00 94.69 98 VAL A CA 1
ATOM 791 C C . VAL A 1 98 ? 6.688 -3.735 -21.712 1.00 94.69 98 VAL A C 1
ATOM 793 O O . VAL A 1 98 ? 6.371 -2.784 -22.425 1.00 94.69 98 VAL A O 1
ATOM 796 N N . GLY A 1 99 ? 7.339 -3.564 -20.566 1.00 94.81 99 GLY A N 1
ATOM 797 C CA . GLY A 1 99 ? 7.849 -2.274 -20.142 1.00 94.81 99 GLY A CA 1
ATOM 798 C C . GLY A 1 99 ? 8.792 -2.379 -18.955 1.00 94.81 99 GLY A C 1
ATOM 799 O O . GLY A 1 99 ? 8.803 -3.383 -18.241 1.00 94.81 99 GLY A O 1
ATOM 800 N N . ARG A 1 100 ? 9.585 -1.332 -18.750 1.00 95.94 100 ARG A N 1
ATOM 801 C CA . ARG A 1 100 ? 10.517 -1.206 -17.629 1.00 95.94 100 ARG A CA 1
ATOM 802 C C . ARG A 1 100 ? 10.696 0.248 -17.222 1.00 95.94 100 ARG A C 1
ATOM 804 O O . ARG A 1 100 ? 10.502 1.146 -18.037 1.00 95.94 100 ARG A O 1
ATOM 811 N N . ALA A 1 101 ? 11.090 0.457 -15.978 1.00 95.38 101 ALA A N 1
ATOM 812 C CA . ALA A 1 101 ? 11.515 1.737 -15.442 1.00 95.38 101 ALA A CA 1
ATOM 813 C C . ALA A 1 101 ? 12.626 1.502 -14.419 1.00 95.38 101 ALA A C 1
ATOM 815 O O . ALA A 1 101 ? 12.618 0.506 -13.696 1.00 95.38 101 ALA A O 1
ATOM 816 N N . VAL A 1 102 ? 13.586 2.416 -14.359 1.00 93.00 102 VAL A N 1
ATOM 817 C CA . VAL A 1 102 ? 14.722 2.336 -13.444 1.00 93.00 102 VAL A CA 1
ATOM 818 C C . VAL A 1 102 ? 14.704 3.568 -12.557 1.00 93.00 102 VAL A C 1
ATOM 820 O O . VAL A 1 102 ? 14.974 4.668 -13.024 1.00 93.00 102 VAL A O 1
ATOM 823 N N . LEU A 1 103 ? 14.403 3.396 -11.275 1.00 92.62 103 LEU A N 1
ATOM 824 C CA . LEU A 1 103 ? 14.598 4.449 -10.286 1.00 92.62 103 LEU A CA 1
ATOM 825 C C . LEU A 1 103 ? 16.070 4.450 -9.878 1.00 92.62 103 LEU A C 1
ATOM 827 O O . LEU A 1 103 ? 16.562 3.437 -9.392 1.00 92.62 103 LEU A O 1
ATOM 831 N N . ARG A 1 104 ? 16.774 5.562 -10.073 1.00 88.50 104 ARG A N 1
ATOM 832 C CA . ARG A 1 104 ? 18.147 5.767 -9.583 1.00 88.50 104 ARG A CA 1
ATOM 833 C C . ARG A 1 104 ? 18.156 6.846 -8.521 1.00 88.50 104 ARG A C 1
ATOM 835 O O . ARG A 1 104 ? 17.416 7.810 -8.642 1.00 88.50 104 ARG A O 1
ATOM 842 N N . TYR A 1 105 ? 19.014 6.717 -7.525 1.00 82.38 105 TYR A N 1
ATOM 843 C CA . TYR A 1 105 ? 19.144 7.698 -6.443 1.00 82.38 105 TYR A CA 1
ATOM 844 C C . TYR A 1 105 ? 20.617 7.923 -6.118 1.00 82.38 105 TYR A C 1
ATOM 846 O O . TYR A 1 105 ? 21.090 7.706 -5.008 1.00 82.38 105 TYR A O 1
ATOM 854 N N . ASP A 1 106 ? 21.351 8.274 -7.167 1.00 67.81 106 ASP A N 1
ATOM 855 C CA . ASP A 1 106 ? 22.803 8.324 -7.193 1.00 67.81 106 ASP A CA 1
ATOM 856 C C . ASP A 1 106 ? 23.350 9.480 -6.349 1.00 67.81 106 ASP A C 1
ATOM 858 O O . ASP A 1 106 ? 23.336 10.635 -6.763 1.00 67.81 106 ASP A O 1
ATOM 862 N N . TRP A 1 107 ? 23.857 9.134 -5.169 1.00 59.03 107 TRP A N 1
ATOM 863 C CA . TRP A 1 107 ? 24.739 9.983 -4.386 1.00 59.03 107 TRP A CA 1
ATOM 864 C C . TRP A 1 107 ? 26.176 9.522 -4.612 1.00 59.03 107 TRP A C 1
ATOM 866 O O . TRP A 1 107 ? 26.527 8.405 -4.230 1.00 59.03 107 TRP A O 1
ATOM 876 N N . THR A 1 108 ? 27.000 10.430 -5.137 1.00 47.41 108 THR A N 1
ATOM 877 C CA . THR A 1 108 ? 28.435 10.327 -5.479 1.00 47.41 108 THR A CA 1
ATOM 878 C C . THR A 1 108 ? 28.812 9.694 -6.829 1.00 47.41 108 THR A C 1
ATOM 880 O O . THR A 1 108 ? 28.744 8.488 -7.029 1.00 47.41 108 THR A O 1
ATOM 883 N N . ASP A 1 109 ? 29.373 10.565 -7.680 1.00 45.75 109 ASP A N 1
ATOM 884 C CA . ASP A 1 109 ? 30.294 10.278 -8.785 1.00 45.75 109 ASP A CA 1
ATOM 885 C C . ASP A 1 109 ? 29.806 9.317 -9.881 1.00 45.75 109 ASP A C 1
ATOM 887 O O . ASP A 1 109 ? 30.326 8.220 -10.054 1.00 45.75 109 ASP A O 1
ATOM 891 N N . ASP A 1 110 ? 28.940 9.827 -10.758 1.00 43.00 110 ASP A N 1
ATOM 892 C CA . ASP A 1 110 ? 29.244 9.758 -12.187 1.00 43.00 110 ASP A CA 1
ATOM 893 C C . ASP A 1 110 ? 28.718 10.995 -12.915 1.00 43.00 110 ASP A C 1
ATOM 895 O O . ASP A 1 110 ? 27.528 11.205 -13.151 1.00 43.00 110 ASP A O 1
ATOM 899 N N . ALA A 1 111 ? 29.676 11.838 -13.274 1.00 42.16 111 ALA A N 1
ATOM 900 C CA . ALA A 1 111 ? 29.542 13.011 -14.106 1.00 42.16 111 ALA A CA 1
ATOM 901 C C . ALA A 1 111 ? 28.899 12.689 -15.471 1.00 42.16 111 ALA A C 1
ATOM 903 O O . ALA A 1 111 ? 29.588 12.636 -16.487 1.00 42.16 111 ALA A O 1
ATOM 904 N N . GLN A 1 112 ? 27.570 12.609 -15.550 1.00 44.16 112 GLN A N 1
ATOM 905 C CA . GLN A 1 112 ? 26.875 13.083 -16.747 1.00 44.16 112 GLN A CA 1
ATOM 906 C C . GLN A 1 112 ? 26.750 14.596 -16.648 1.00 44.16 112 GLN A C 1
ATOM 908 O O . GLN A 1 112 ? 25.686 15.158 -16.414 1.00 44.16 112 GLN A O 1
ATOM 913 N N . ARG A 1 113 ? 27.899 15.255 -16.802 1.00 50.31 113 ARG A N 1
ATOM 914 C CA . ARG A 1 113 ? 27.929 16.672 -17.132 1.00 50.31 113 ARG A CA 1
ATOM 915 C C . ARG A 1 113 ? 27.268 16.806 -18.496 1.00 50.31 113 ARG A C 1
ATOM 917 O O . ARG A 1 113 ? 27.691 16.141 -19.446 1.00 50.31 113 ARG A O 1
ATOM 924 N N . ASP A 1 114 ? 26.276 17.679 -18.618 1.00 49.66 114 ASP A N 1
ATOM 925 C CA . ASP A 1 114 ? 25.972 18.211 -19.943 1.00 49.66 114 ASP A CA 1
ATOM 926 C C . ASP A 1 114 ? 27.234 18.925 -20.494 1.00 49.66 114 ASP A C 1
ATOM 928 O O . ASP A 1 114 ? 28.208 19.173 -19.772 1.00 49.66 114 ASP A O 1
ATOM 932 N N . ASN A 1 115 ? 27.255 19.296 -21.776 1.00 46.88 115 ASN A N 1
ATOM 933 C CA . ASN A 1 115 ? 28.395 20.033 -22.350 1.00 46.88 115 ASN A CA 1
ATOM 934 C C . ASN A 1 115 ? 28.660 21.403 -21.671 1.00 46.88 115 ASN A C 1
ATOM 936 O O . ASN A 1 115 ? 29.656 22.051 -21.990 1.00 46.88 115 ASN A O 1
ATOM 940 N N . ASN A 1 116 ? 27.799 21.838 -20.741 1.00 50.34 116 ASN A N 1
ATOM 941 C CA . ASN A 1 116 ? 27.928 23.058 -19.949 1.00 50.34 116 ASN A CA 1
ATOM 942 C C . ASN A 1 116 ? 28.308 22.796 -18.475 1.00 50.34 116 ASN A C 1
ATOM 944 O O . ASN A 1 116 ? 28.469 23.760 -17.729 1.00 50.34 116 ASN A O 1
ATOM 948 N N . GLY A 1 117 ? 28.474 21.536 -18.049 1.00 56.31 117 GLY A N 1
ATOM 949 C CA . GLY A 1 117 ? 28.813 21.166 -16.673 1.00 56.31 117 GLY A CA 1
ATOM 950 C C . GLY A 1 117 ? 27.642 21.116 -15.686 1.00 56.31 117 GLY A C 1
ATOM 951 O O . GLY A 1 117 ? 27.902 21.091 -14.489 1.00 56.31 117 GLY A O 1
ATOM 952 N N . VAL A 1 118 ? 26.390 21.109 -16.150 1.00 57.56 118 VAL A N 1
ATOM 953 C CA . VAL A 1 118 ? 25.194 21.049 -15.298 1.00 57.56 118 VAL A CA 1
ATOM 954 C C . VAL A 1 118 ? 25.024 19.643 -14.728 1.00 57.56 118 VAL A C 1
ATOM 956 O O . VAL A 1 118 ? 25.005 18.665 -15.478 1.00 57.56 118 VAL A O 1
ATOM 959 N N . ILE A 1 119 ? 24.883 19.558 -13.406 1.00 64.44 119 ILE A N 1
ATOM 960 C CA . ILE A 1 119 ? 24.642 18.328 -12.654 1.00 64.44 119 ILE A CA 1
ATOM 961 C C . ILE A 1 119 ? 23.327 18.527 -11.900 1.00 64.44 119 ILE A C 1
ATOM 963 O O . ILE A 1 119 ? 23.213 19.439 -11.089 1.00 64.44 119 ILE A O 1
ATOM 967 N N . ILE A 1 120 ? 22.319 17.693 -12.175 1.00 71.25 120 ILE A N 1
ATOM 968 C CA . ILE A 1 120 ? 21.006 17.808 -11.509 1.00 71.25 120 ILE A CA 1
ATOM 969 C C . ILE A 1 120 ? 21.154 17.646 -9.992 1.00 71.25 120 ILE A C 1
ATOM 971 O O . ILE A 1 120 ? 20.497 18.358 -9.245 1.00 71.25 120 ILE A O 1
ATOM 975 N N . GLU A 1 121 ? 22.054 16.763 -9.559 1.00 70.12 121 GLU A N 1
ATOM 976 C CA . GLU A 1 121 ? 22.375 16.524 -8.148 1.00 70.12 121 GLU A CA 1
ATOM 977 C C . GLU A 1 121 ? 22.891 17.779 -7.420 1.00 70.12 121 GLU A C 1
ATOM 979 O O . GLU A 1 121 ? 22.640 17.932 -6.231 1.00 70.12 121 GLU A O 1
ATOM 984 N N . ASP A 1 122 ? 23.557 18.712 -8.114 1.00 71.88 122 ASP A N 1
ATOM 985 C CA . ASP A 1 122 ? 24.044 19.950 -7.486 1.00 71.88 122 ASP A CA 1
ATOM 986 C C . ASP A 1 122 ? 22.885 20.904 -7.132 1.00 71.88 122 ASP A C 1
ATOM 988 O O . ASP A 1 122 ? 22.94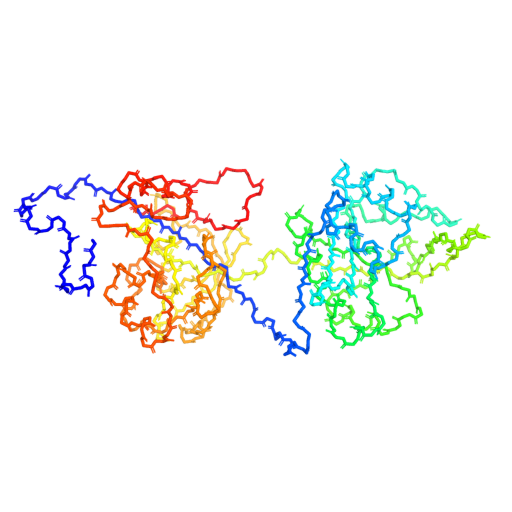3 21.611 -6.126 1.00 71.88 122 ASP A O 1
ATOM 992 N N . GLU A 1 123 ? 21.829 20.923 -7.951 1.00 74.88 123 GLU A N 1
ATOM 993 C CA . GLU A 1 123 ? 20.641 21.775 -7.766 1.00 74.88 123 GLU A CA 1
ATOM 994 C C . GLU A 1 123 ? 19.557 21.084 -6.921 1.00 74.88 123 GLU A C 1
ATOM 996 O O . GLU A 1 123 ? 18.842 21.731 -6.155 1.00 74.88 123 GLU A O 1
ATOM 1001 N N . TYR A 1 124 ? 19.455 19.755 -7.028 1.00 78.81 124 TYR A N 1
ATOM 1002 C CA . TYR A 1 124 ? 18.488 18.917 -6.318 1.00 78.81 124 TYR A CA 1
ATOM 1003 C C . TYR A 1 124 ? 19.176 17.743 -5.607 1.00 78.81 124 TYR A C 1
ATOM 1005 O O . TYR A 1 124 ? 18.970 16.594 -6.012 1.00 78.81 124 TYR A O 1
ATOM 1013 N N . PRO A 1 125 ? 19.958 18.000 -4.539 1.00 77.19 125 PRO A N 1
ATOM 1014 C CA . PRO A 1 125 ? 20.673 16.948 -3.828 1.00 77.19 125 PRO A CA 1
ATOM 1015 C C . PRO A 1 125 ? 19.712 15.874 -3.326 1.00 77.19 125 PRO A C 1
ATOM 1017 O O . PRO A 1 125 ? 18.776 16.166 -2.573 1.00 77.19 125 PRO A O 1
ATOM 1020 N N . GLY A 1 126 ? 19.940 14.633 -3.740 1.00 78.56 126 GLY A N 1
ATOM 1021 C CA . GLY A 1 126 ? 19.173 13.486 -3.286 1.00 78.56 126 GLY A CA 1
ATOM 1022 C C . GLY A 1 126 ? 17.859 13.220 -3.953 1.00 78.56 126 GLY A C 1
ATOM 1023 O O . GLY A 1 126 ? 17.102 12.382 -3.460 1.00 78.56 126 GLY A O 1
ATOM 1024 N N . LEU A 1 127 ? 17.567 13.923 -5.039 1.00 86.62 127 LEU A N 1
ATOM 1025 C CA . LEU A 1 127 ? 16.372 13.670 -5.816 1.00 86.62 127 LEU A CA 1
ATOM 1026 C C . LEU A 1 127 ? 16.526 12.336 -6.567 1.00 86.62 127 LEU A C 1
ATOM 1028 O O . LEU A 1 127 ? 17.309 12.262 -7.519 1.00 86.62 127 LEU A O 1
ATOM 1032 N N . PRO A 1 128 ? 15.758 11.285 -6.219 1.00 90.56 128 PRO A N 1
ATOM 1033 C CA . PRO A 1 128 ? 15.771 10.066 -7.003 1.00 90.56 128 PRO A CA 1
ATOM 1034 C C . PRO A 1 128 ? 15.130 10.347 -8.367 1.00 90.56 128 PRO A C 1
ATOM 1036 O O . PRO A 1 128 ? 14.123 11.049 -8.461 1.00 90.56 128 PRO A O 1
ATOM 1039 N N . GLN A 1 129 ? 15.692 9.793 -9.435 1.00 89.44 129 GLN A N 1
ATOM 1040 C CA . GLN A 1 129 ? 15.250 10.028 -10.804 1.00 89.44 129 GLN A CA 1
ATOM 1041 C C . GLN A 1 129 ? 14.839 8.740 -11.501 1.00 89.44 129 GLN A C 1
ATOM 1043 O O . GLN A 1 129 ? 15.563 7.740 -11.501 1.00 89.44 129 GLN A O 1
ATOM 1048 N N . VAL A 1 130 ? 13.682 8.791 -12.154 1.00 91.19 130 VAL A N 1
ATOM 1049 C CA . VAL A 1 130 ? 13.240 7.752 -13.073 1.00 91.19 130 VAL A CA 1
ATOM 1050 C C . VAL A 1 130 ? 14.010 7.886 -14.378 1.00 91.19 130 VAL A C 1
ATOM 1052 O O . VAL A 1 130 ? 13.952 8.901 -15.067 1.00 91.19 130 VAL A O 1
ATOM 1055 N N . ASN A 1 131 ? 14.705 6.816 -14.728 1.00 83.94 131 ASN A N 1
ATOM 1056 C CA . ASN A 1 131 ? 15.478 6.649 -15.942 1.00 83.94 131 ASN A CA 1
ATOM 1057 C C . ASN A 1 131 ? 14.971 5.438 -16.728 1.00 83.94 131 ASN A C 1
ATOM 1059 O O . ASN A 1 131 ? 14.347 4.532 -16.175 1.00 83.94 131 ASN A O 1
ATOM 1063 N N . ALA A 1 132 ? 15.264 5.418 -18.032 1.00 80.75 132 ALA A N 1
ATOM 1064 C CA . ALA A 1 132 ? 14.953 4.299 -18.927 1.00 80.75 132 ALA A CA 1
ATOM 1065 C C . ALA A 1 132 ? 13.498 3.793 -18.816 1.00 80.75 132 ALA A C 1
ATOM 1067 O O . ALA A 1 132 ? 13.252 2.587 -18.849 1.00 80.75 132 ALA A O 1
ATOM 1068 N N . LEU A 1 133 ? 12.537 4.717 -18.664 1.00 90.44 133 LEU A N 1
ATOM 1069 C CA . LEU A 1 133 ? 11.120 4.387 -18.745 1.00 90.44 133 LEU A CA 1
ATOM 1070 C C . LEU A 1 133 ? 10.778 4.035 -20.194 1.00 90.44 133 LEU A C 1
ATOM 1072 O O . LEU A 1 133 ? 10.675 4.902 -21.062 1.00 90.44 133 LEU A O 1
ATOM 1076 N N . GLU A 1 134 ? 10.599 2.748 -20.445 1.00 90.31 134 GLU A N 1
ATOM 1077 C CA . GLU A 1 134 ? 10.388 2.193 -21.773 1.00 90.31 134 GLU A CA 1
ATOM 1078 C C . GLU A 1 134 ? 9.157 1.299 -21.771 1.00 90.31 134 GLU A C 1
ATOM 1080 O O . GLU A 1 134 ? 8.950 0.488 -20.870 1.00 90.31 134 GLU A O 1
ATOM 1085 N N . VAL A 1 135 ? 8.343 1.431 -22.814 1.00 90.81 135 VAL A N 1
ATOM 1086 C CA . VAL A 1 135 ? 7.150 0.612 -23.033 1.00 90.81 135 VAL A CA 1
ATOM 1087 C C . VAL A 1 135 ? 7.147 0.152 -24.484 1.00 90.81 135 VAL A C 1
ATOM 1089 O O . VAL A 1 135 ? 7.308 0.976 -25.396 1.00 90.81 135 VAL A O 1
ATOM 1092 N N . ASP A 1 136 ? 6.944 -1.152 -24.685 1.00 90.25 136 ASP A N 1
ATOM 1093 C CA . ASP A 1 136 ? 6.758 -1.767 -26.000 1.00 90.25 136 ASP A CA 1
ATOM 1094 C C . ASP A 1 136 ? 5.639 -1.036 -26.751 1.00 90.25 136 ASP A C 1
ATOM 1096 O O . ASP A 1 136 ? 4.581 -0.711 -26.201 1.00 90.25 136 ASP A O 1
ATOM 1100 N N . GLU A 1 137 ? 5.880 -0.740 -28.026 1.00 86.62 137 GLU A N 1
ATOM 1101 C CA . GLU A 1 137 ? 5.021 0.137 -28.821 1.00 86.62 137 GLU A CA 1
ATOM 1102 C C . GLU A 1 137 ? 3.568 -0.342 -28.883 1.00 86.62 137 GLU A C 1
ATOM 1104 O O . GLU A 1 137 ? 2.647 0.479 -28.880 1.00 86.62 137 GLU A O 1
ATOM 1109 N N . ASN A 1 138 ? 3.361 -1.661 -28.857 1.00 86.69 138 ASN A N 1
ATOM 1110 C CA . ASN A 1 138 ? 2.037 -2.277 -28.906 1.00 86.69 138 ASN A CA 1
ATOM 1111 C C . ASN A 1 138 ? 1.230 -2.042 -27.620 1.00 86.69 138 ASN A C 1
ATOM 1113 O O . ASN A 1 138 ? 0.002 -2.112 -27.642 1.00 86.69 138 ASN A O 1
ATOM 1117 N N . TYR A 1 139 ? 1.906 -1.718 -26.514 1.00 85.50 139 TYR A N 1
ATOM 1118 C CA . TYR A 1 139 ? 1.315 -1.562 -25.186 1.00 85.50 139 TYR A CA 1
ATOM 1119 C C . TYR A 1 139 ? 1.323 -0.114 -24.676 1.00 85.50 139 TYR A C 1
ATOM 1121 O O . TYR A 1 139 ? 0.754 0.169 -23.622 1.00 85.50 139 TYR A O 1
ATOM 1129 N N . ARG A 1 140 ? 1.870 0.847 -25.437 1.00 80.69 140 ARG A N 1
ATOM 1130 C CA . ARG A 1 140 ? 1.930 2.273 -25.044 1.00 80.69 140 ARG A CA 1
ATOM 1131 C C . ARG A 1 140 ? 0.567 2.891 -24.708 1.00 80.69 140 ARG A C 1
ATOM 1133 O O . ARG A 1 140 ? 0.490 3.781 -23.872 1.00 80.69 140 ARG A O 1
ATOM 1140 N N . ARG A 1 141 ? -0.519 2.411 -25.326 1.00 77.31 141 ARG A N 1
ATOM 1141 C CA . ARG A 1 141 ? -1.899 2.869 -25.049 1.00 77.31 141 ARG A CA 1
ATOM 1142 C C . ARG A 1 141 ? -2.614 2.065 -23.954 1.00 77.31 141 ARG A C 1
ATOM 1144 O O . ARG A 1 141 ? -3.772 2.342 -23.670 1.00 77.31 141 ARG A O 1
ATOM 1151 N N . GLY A 1 142 ? -1.946 1.076 -23.361 1.00 75.19 142 GLY A N 1
ATOM 1152 C CA . GLY A 1 142 ? -2.496 0.180 -22.338 1.00 75.19 142 GLY A CA 1
ATOM 1153 C C . GLY A 1 142 ? -2.259 0.633 -20.895 1.00 75.19 142 GLY A C 1
ATOM 1154 O O . GLY A 1 142 ? -2.480 -0.149 -19.981 1.00 75.19 142 GLY A O 1
ATOM 1155 N N . GLY A 1 143 ? -1.766 1.856 -20.671 1.00 82.19 143 GLY A N 1
ATOM 1156 C CA . GLY A 1 143 ? -1.503 2.372 -19.320 1.00 82.19 143 GLY A CA 1
ATOM 1157 C C . GLY A 1 143 ? -0.263 1.785 -18.632 1.00 82.19 143 GLY A C 1
ATOM 1158 O O . GLY A 1 143 ? -0.054 2.040 -17.450 1.00 82.19 143 GLY A O 1
ATOM 1159 N N . VAL A 1 144 ? 0.582 1.035 -19.353 1.00 86.94 144 VAL A N 1
ATOM 1160 C CA . VAL A 1 144 ? 1.804 0.410 -18.805 1.00 86.94 144 VAL A CA 1
ATOM 1161 C C . VAL A 1 144 ? 2.725 1.444 -18.153 1.00 86.94 144 VAL A C 1
ATOM 1163 O O . VAL A 1 144 ? 3.179 1.232 -17.034 1.00 86.94 144 VAL A O 1
ATOM 1166 N N . ALA A 1 145 ? 2.955 2.585 -18.816 1.00 87.06 145 ALA A N 1
ATOM 1167 C CA . ALA A 1 145 ? 3.806 3.655 -18.291 1.00 87.06 145 ALA A CA 1
ATOM 1168 C C . ALA A 1 145 ? 3.295 4.177 -16.941 1.00 87.06 145 ALA A C 1
ATOM 1170 O O . ALA A 1 145 ? 4.059 4.249 -15.986 1.00 87.06 145 ALA A O 1
ATOM 1171 N N . THR A 1 146 ? 1.993 4.454 -16.827 1.00 85.88 146 THR A N 1
ATOM 1172 C CA . THR A 1 146 ? 1.372 4.905 -15.573 1.00 85.88 146 THR A CA 1
ATOM 1173 C C . THR A 1 146 ? 1.546 3.879 -14.453 1.00 85.88 146 THR A C 1
ATOM 1175 O O . THR A 1 146 ? 1.874 4.251 -13.330 1.00 85.88 146 THR A O 1
ATOM 1178 N N . ARG A 1 147 ? 1.377 2.579 -14.733 1.00 84.88 147 ARG A N 1
ATOM 1179 C CA . ARG A 1 147 ? 1.557 1.540 -13.703 1.00 84.88 147 ARG A CA 1
ATOM 1180 C C . ARG A 1 147 ? 3.018 1.377 -13.281 1.00 84.88 147 ARG A C 1
ATOM 1182 O O . ARG A 1 147 ? 3.282 1.247 -12.089 1.00 84.88 147 ARG A O 1
ATOM 1189 N N . LEU A 1 148 ? 3.955 1.437 -14.230 1.00 91.06 148 LEU A N 1
ATOM 1190 C CA . LEU A 1 148 ? 5.392 1.465 -13.938 1.00 91.06 148 LEU A CA 1
ATOM 1191 C C . LEU A 1 148 ? 5.741 2.658 -13.042 1.00 91.06 148 LEU A C 1
ATOM 1193 O O . LEU A 1 148 ? 6.391 2.472 -12.019 1.00 91.06 148 LEU A O 1
ATOM 1197 N N . MET A 1 149 ? 5.255 3.854 -13.383 1.00 91.31 149 MET A N 1
ATOM 1198 C CA . MET A 1 149 ? 5.491 5.068 -12.600 1.00 91.31 149 MET A CA 1
ATOM 1199 C C . MET A 1 149 ? 4.914 4.964 -11.190 1.00 91.31 149 MET A C 1
ATOM 1201 O O . MET A 1 149 ? 5.649 5.178 -10.235 1.00 91.31 149 MET A O 1
ATOM 1205 N N . LYS A 1 150 ? 3.659 4.523 -11.025 1.00 87.25 150 LYS A N 1
ATOM 1206 C CA . LYS A 1 150 ? 3.072 4.295 -9.691 1.00 87.25 150 LYS A CA 1
ATOM 1207 C C . LYS A 1 150 ? 3.890 3.313 -8.850 1.00 87.25 150 LYS A C 1
ATOM 1209 O O . LYS A 1 150 ? 4.095 3.534 -7.658 1.00 87.25 150 LYS A O 1
ATOM 1214 N N . ARG A 1 151 ? 4.381 2.228 -9.459 1.00 86.56 151 ARG A N 1
ATOM 1215 C CA . ARG A 1 151 ? 5.227 1.250 -8.763 1.00 86.56 151 ARG A CA 1
ATOM 1216 C C . ARG A 1 151 ? 6.574 1.857 -8.364 1.00 86.56 151 ARG A C 1
ATOM 1218 O O . ARG A 1 151 ? 7.037 1.584 -7.261 1.00 86.56 151 ARG A O 1
ATOM 1225 N N . VAL A 1 152 ? 7.171 2.682 -9.224 1.00 92.50 152 VAL A N 1
ATOM 1226 C CA . VAL A 1 152 ? 8.407 3.423 -8.939 1.00 92.50 152 VAL A CA 1
ATOM 1227 C C . VAL A 1 152 ? 8.210 4.440 -7.813 1.00 92.50 152 VAL A C 1
ATOM 1229 O O . VAL A 1 152 ? 9.021 4.480 -6.894 1.00 92.50 152 VAL A O 1
ATOM 1232 N N . GLU A 1 153 ? 7.125 5.215 -7.836 1.00 89.94 153 GLU A N 1
ATOM 1233 C CA . GLU A 1 153 ? 6.757 6.146 -6.762 1.00 89.94 153 GLU A CA 1
ATOM 1234 C C . GLU A 1 153 ? 6.621 5.415 -5.416 1.00 89.94 153 GLU A C 1
ATOM 1236 O O . GLU A 1 153 ? 7.128 5.888 -4.401 1.00 89.94 153 GLU A O 1
ATOM 1241 N N . LEU A 1 154 ? 5.993 4.233 -5.405 1.00 82.44 154 LEU A N 1
ATOM 1242 C CA . LEU A 1 154 ? 5.879 3.395 -4.209 1.00 82.44 154 LEU A CA 1
ATOM 1243 C C . LEU A 1 154 ? 7.251 2.933 -3.687 1.00 82.44 154 LEU A C 1
ATOM 1245 O O . LEU A 1 154 ? 7.488 2.974 -2.482 1.00 82.44 154 LEU A O 1
ATOM 1249 N N . GLU A 1 155 ? 8.162 2.517 -4.570 1.00 83.75 155 GLU A N 1
ATOM 1250 C CA . GLU A 1 155 ? 9.525 2.120 -4.178 1.00 83.75 155 GLU A CA 1
ATOM 1251 C C . GLU A 1 155 ? 10.357 3.301 -3.670 1.00 83.75 155 GLU A C 1
ATOM 1253 O O . GLU A 1 155 ? 11.091 3.160 -2.693 1.00 83.75 155 GLU A O 1
ATOM 1258 N N . ALA A 1 156 ? 10.195 4.485 -4.266 1.00 88.62 156 ALA A N 1
ATOM 1259 C CA . ALA A 1 156 ? 10.808 5.707 -3.761 1.00 88.62 156 ALA A CA 1
ATOM 1260 C C . ALA A 1 156 ? 10.321 6.020 -2.332 1.00 88.62 156 ALA A C 1
ATOM 1262 O O . ALA A 1 156 ? 11.141 6.220 -1.435 1.00 88.62 156 ALA A O 1
ATOM 1263 N N . LYS A 1 157 ? 9.002 5.960 -2.088 1.00 83.25 157 LYS A N 1
ATOM 1264 C CA . LYS A 1 157 ? 8.419 6.150 -0.746 1.00 83.25 157 LYS A CA 1
ATOM 1265 C C . LYS A 1 157 ? 8.947 5.130 0.265 1.00 83.25 157 LYS A C 1
ATOM 1267 O O . LYS A 1 157 ? 9.326 5.509 1.368 1.00 83.25 157 LYS A O 1
ATOM 1272 N N . ARG A 1 158 ? 9.017 3.846 -0.110 1.00 77.62 158 ARG A N 1
ATOM 1273 C CA . ARG A 1 158 ? 9.548 2.766 0.747 1.00 77.62 158 ARG A CA 1
ATOM 1274 C C . ARG A 1 158 ? 10.995 2.993 1.171 1.00 77.62 158 ARG A C 1
ATOM 1276 O O . ARG A 1 158 ? 11.376 2.610 2.271 1.00 77.62 158 ARG A O 1
ATOM 1283 N N . ARG A 1 159 ? 11.787 3.629 0.310 1.00 79.38 159 ARG A N 1
ATOM 1284 C CA . ARG A 1 159 ? 13.182 3.995 0.585 1.00 79.38 159 ARG A CA 1
ATOM 1285 C C . ARG A 1 159 ? 13.328 5.350 1.290 1.00 79.38 159 ARG A C 1
ATOM 1287 O O . ARG A 1 159 ? 14.448 5.801 1.499 1.00 79.38 159 ARG A O 1
ATOM 1294 N N . GLY A 1 160 ? 12.219 5.977 1.689 1.00 80.25 160 GLY A N 1
ATOM 1295 C CA . GLY A 1 160 ? 12.203 7.211 2.473 1.00 80.25 160 GLY A CA 1
ATOM 1296 C C . GLY A 1 160 ? 12.345 8.493 1.654 1.00 80.25 160 GLY A C 1
ATOM 1297 O O . GLY A 1 160 ? 12.559 9.554 2.236 1.00 80.25 160 GLY A O 1
ATOM 1298 N N . PHE A 1 161 ? 12.230 8.429 0.325 1.00 85.75 161 PHE A N 1
ATOM 1299 C CA . PHE A 1 161 ? 12.276 9.627 -0.507 1.00 85.75 161 PHE A CA 1
ATOM 1300 C C . PHE A 1 161 ? 10.947 10.386 -0.458 1.00 85.75 161 PHE A C 1
ATOM 1302 O O . PHE A 1 161 ? 9.875 9.813 -0.647 1.00 85.75 161 PHE A O 1
ATOM 1309 N N . GLU A 1 162 ? 11.031 11.701 -0.260 1.00 87.12 162 GLU A N 1
ATOM 1310 C CA . GLU A 1 162 ? 9.872 12.607 -0.235 1.00 87.12 162 GLU A CA 1
ATOM 1311 C C . GLU A 1 162 ? 9.511 13.144 -1.625 1.00 87.12 162 GLU A C 1
ATOM 1313 O O . GLU A 1 162 ? 8.462 13.752 -1.803 1.00 87.12 162 GLU A O 1
ATOM 1318 N N . LYS A 1 163 ? 10.367 12.927 -2.630 1.00 90.62 163 LYS A N 1
ATOM 1319 C CA . LYS A 1 163 ? 10.177 13.406 -4.005 1.00 90.62 163 LYS A CA 1
ATOM 1320 C C . LYS A 1 163 ? 10.704 12.394 -5.004 1.00 90.62 163 LYS A C 1
ATOM 1322 O O . LYS A 1 163 ? 11.561 11.582 -4.668 1.00 90.62 163 LYS A O 1
ATOM 1327 N N . VAL A 1 164 ? 10.237 12.488 -6.244 1.00 92.56 164 VAL A N 1
ATOM 1328 C CA . VAL A 1 164 ? 10.825 11.778 -7.384 1.00 92.56 164 VAL A CA 1
ATOM 1329 C C . VAL A 1 164 ? 10.872 12.675 -8.613 1.00 92.56 164 VAL A C 1
ATOM 1331 O O . VAL A 1 164 ? 9.936 13.425 -8.887 1.00 92.56 164 VAL A O 1
ATOM 1334 N N . GLY A 1 165 ? 11.976 12.597 -9.347 1.00 92.50 165 GLY A N 1
ATOM 1335 C CA . GLY A 1 165 ? 12.202 13.302 -10.600 1.00 92.50 165 GLY A CA 1
ATOM 1336 C C . GLY A 1 165 ? 12.062 12.395 -11.821 1.00 92.50 165 GLY A C 1
ATOM 1337 O O . GLY A 1 165 ? 12.267 11.185 -11.748 1.00 92.50 165 GLY A O 1
ATOM 1338 N N . LEU A 1 166 ? 11.750 12.985 -12.968 1.00 91.75 166 LEU A N 1
ATOM 1339 C CA . LEU A 1 166 ? 11.775 12.342 -14.280 1.00 91.75 166 LEU A CA 1
ATOM 1340 C C . LEU A 1 166 ? 12.204 13.370 -15.332 1.00 91.75 166 LEU A C 1
ATOM 1342 O O . LEU A 1 166 ? 11.662 14.473 -15.393 1.00 91.75 166 LEU A O 1
ATOM 1346 N N . GLY A 1 167 ? 13.150 12.990 -16.190 1.00 89.31 167 GLY A N 1
ATOM 1347 C CA . GLY A 1 167 ? 13.498 13.758 -17.383 1.00 89.31 167 GLY A CA 1
ATOM 1348 C C . GLY A 1 167 ? 12.601 13.383 -18.561 1.00 89.31 167 GLY A C 1
ATOM 1349 O O . GLY A 1 167 ? 12.569 12.220 -18.965 1.00 89.31 167 GLY A O 1
ATOM 1350 N N . VAL A 1 168 ? 11.901 14.356 -19.145 1.00 89.62 168 VAL A N 1
ATOM 1351 C CA . VAL A 1 168 ? 11.025 14.137 -20.310 1.00 89.62 168 VAL A CA 1
ATOM 1352 C C . VAL A 1 168 ? 11.553 14.910 -21.509 1.00 89.62 168 VAL A C 1
ATOM 1354 O O . VAL A 1 168 ? 11.854 16.097 -21.406 1.00 89.62 168 VAL A O 1
ATOM 1357 N N . GLU A 1 169 ? 11.681 14.248 -22.661 1.00 89.12 169 GLU A N 1
ATOM 1358 C CA . GLU A 1 169 ? 12.143 14.908 -23.884 1.00 89.12 169 GLU A CA 1
ATOM 1359 C C . GLU A 1 169 ? 11.156 15.993 -24.325 1.00 89.12 169 GLU A C 1
ATOM 1361 O O . GLU A 1 169 ? 9.959 15.739 -24.435 1.00 89.12 169 GLU A O 1
ATOM 1366 N N . VAL A 1 170 ? 11.666 17.187 -24.648 1.00 89.38 170 VAL A N 1
ATOM 1367 C CA . VAL A 1 170 ? 10.854 18.351 -25.062 1.00 89.38 170 VAL A CA 1
ATOM 1368 C C . VAL A 1 170 ? 9.971 18.095 -26.286 1.00 89.38 170 VAL A C 1
ATOM 1370 O O . VAL A 1 170 ? 9.026 18.835 -26.536 1.00 89.38 170 VAL A O 1
ATOM 1373 N N . SER A 1 171 ? 10.296 17.078 -27.087 1.00 89.25 171 SER A N 1
ATOM 1374 C CA . SER A 1 171 ? 9.534 16.689 -28.274 1.00 89.25 171 SER A CA 1
ATOM 1375 C C . SER A 1 171 ? 8.332 15.787 -27.949 1.00 89.25 171 SER A C 1
ATOM 1377 O O . SER A 1 171 ? 7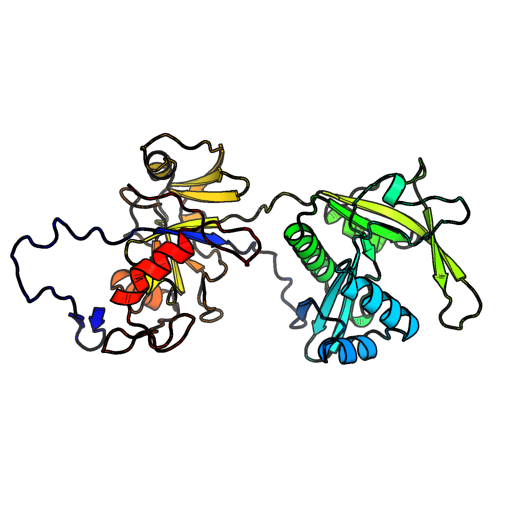.469 15.585 -28.805 1.00 89.25 171 SER A O 1
ATOM 1379 N N . ASN A 1 172 ? 8.241 15.255 -26.724 1.00 88.31 172 ASN A N 1
ATOM 1380 C CA . ASN A 1 172 ? 7.248 14.266 -26.312 1.00 88.31 172 ASN A CA 1
ATOM 1381 C C . ASN A 1 172 ? 6.097 14.894 -25.506 1.00 88.31 172 ASN A C 1
ATOM 1383 O O . ASN A 1 172 ? 5.889 14.582 -24.332 1.00 88.31 172 ASN A O 1
ATOM 1387 N N . GLN A 1 173 ? 5.315 15.753 -26.168 1.00 87.81 173 GLN A N 1
ATOM 1388 C CA . GLN A 1 173 ? 4.158 16.419 -25.556 1.00 87.81 173 GLN A CA 1
ATOM 1389 C C . GLN A 1 173 ? 3.158 15.449 -24.891 1.00 87.81 173 GLN A C 1
ATOM 1391 O O . GLN A 1 173 ? 2.735 15.726 -23.774 1.00 87.81 173 GLN A O 1
ATOM 1396 N N . PRO A 1 174 ? 2.812 14.283 -25.483 1.00 84.94 174 PRO A N 1
ATOM 1397 C CA . PRO A 1 174 ? 1.886 13.354 -24.835 1.00 84.94 174 PRO A CA 1
ATOM 1398 C C . PRO A 1 174 ? 2.380 12.823 -23.483 1.00 84.94 174 PRO A C 1
ATOM 1400 O O . PRO A 1 174 ? 1.567 12.555 -22.603 1.00 84.94 174 PRO A O 1
ATOM 1403 N N . ALA A 1 175 ? 3.695 12.643 -23.317 1.00 86.06 175 ALA A N 1
ATOM 1404 C CA . ALA A 1 175 ? 4.270 12.231 -22.041 1.00 86.06 175 ALA A CA 1
ATOM 1405 C C . ALA A 1 175 ? 4.261 13.382 -21.026 1.00 86.06 175 ALA A C 1
ATOM 1407 O O . ALA A 1 175 ? 3.912 13.165 -19.872 1.00 86.06 175 ALA A O 1
ATOM 1408 N N . MET A 1 176 ? 4.582 14.600 -21.466 1.00 88.50 176 MET A N 1
ATOM 1409 C CA . MET A 1 176 ? 4.503 15.805 -20.635 1.00 88.50 176 MET A CA 1
ATOM 1410 C C . MET A 1 176 ? 3.089 16.009 -20.068 1.00 88.50 176 MET A C 1
ATOM 1412 O O . MET A 1 176 ? 2.925 16.073 -18.852 1.00 88.50 176 MET A O 1
ATOM 1416 N N . ASP A 1 177 ? 2.065 15.985 -20.929 1.00 85.75 177 ASP A N 1
ATOM 1417 C CA . ASP A 1 177 ? 0.659 16.138 -20.523 1.00 85.75 177 ASP A CA 1
ATOM 1418 C C . ASP A 1 177 ? 0.220 15.032 -19.544 1.00 85.75 177 ASP A C 1
ATOM 1420 O O . ASP A 1 177 ? -0.558 15.267 -18.616 1.00 85.75 177 ASP A O 1
ATOM 1424 N N . LEU A 1 178 ? 0.708 13.803 -19.756 1.00 84.94 178 LEU A N 1
ATOM 1425 C CA . LEU A 1 178 ? 0.422 12.668 -18.882 1.00 84.94 178 LEU A CA 1
ATOM 1426 C C . LEU A 1 178 ? 0.976 12.899 -17.473 1.00 84.94 178 LEU A C 1
ATOM 1428 O O . LEU A 1 178 ? 0.240 12.713 -16.506 1.00 84.94 178 LEU A O 1
ATOM 1432 N N . TYR A 1 179 ? 2.246 13.287 -17.353 1.00 89.44 179 TYR A N 1
ATOM 1433 C CA . TYR A 1 179 ? 2.889 13.432 -16.048 1.00 89.44 179 TYR A CA 1
ATOM 1434 C C . TYR A 1 179 ? 2.427 14.679 -15.301 1.00 89.44 179 TYR A C 1
ATOM 1436 O O . TYR A 1 179 ? 2.254 14.603 -14.088 1.00 89.44 179 TYR A O 1
ATOM 1444 N N . GLU A 1 180 ? 2.128 15.778 -15.998 1.00 89.44 180 GLU A N 1
ATOM 1445 C CA . GLU A 1 180 ? 1.461 16.933 -15.381 1.00 89.44 180 GLU A CA 1
ATOM 1446 C C . GLU A 1 180 ? 0.137 16.523 -14.729 1.00 89.44 180 GLU A C 1
ATOM 1448 O O . GLU A 1 180 ? -0.122 16.840 -13.568 1.00 89.44 180 GLU A O 1
ATOM 1453 N N . ARG A 1 181 ? -0.690 15.749 -15.446 1.00 83.81 181 ARG A N 1
ATOM 1454 C CA . ARG A 1 181 ? -1.957 15.241 -14.906 1.00 83.81 181 ARG A CA 1
ATOM 1455 C C . ARG A 1 181 ? -1.754 14.289 -13.724 1.00 83.81 181 ARG A C 1
ATOM 1457 O O . ARG A 1 181 ? -2.587 14.271 -12.822 1.00 83.81 181 ARG A O 1
ATOM 1464 N N . ASP A 1 182 ? -0.669 13.520 -13.725 1.00 78.81 182 ASP A N 1
ATOM 1465 C CA . ASP A 1 182 ? -0.297 12.615 -12.629 1.00 78.81 182 ASP A CA 1
ATOM 1466 C C . ASP A 1 182 ? 0.419 13.338 -11.462 1.00 78.81 182 ASP A C 1
ATOM 1468 O O . ASP A 1 182 ? 0.848 12.684 -10.504 1.00 78.81 182 ASP A O 1
ATOM 1472 N N . GLY A 1 183 ? 0.503 14.676 -11.500 1.00 86.19 183 GLY A N 1
ATOM 1473 C CA . GLY A 1 183 ? 0.959 15.521 -10.392 1.00 86.19 183 GLY A CA 1
ATOM 1474 C C . GLY A 1 183 ? 2.446 15.876 -10.411 1.00 86.19 183 GLY A C 1
ATOM 1475 O O . GLY A 1 183 ? 2.987 16.246 -9.373 1.00 86.19 183 GLY A O 1
ATOM 1476 N N . TYR A 1 184 ? 3.118 15.734 -11.553 1.00 92.94 184 TYR A N 1
ATOM 1477 C CA . TYR A 1 184 ? 4.482 16.222 -11.737 1.00 92.94 184 TYR A CA 1
ATOM 1478 C C . TYR A 1 184 ? 4.491 17.694 -12.160 1.00 92.94 184 TYR A C 1
ATOM 1480 O O . TYR A 1 184 ? 3.732 18.109 -13.033 1.00 92.94 184 TYR A O 1
ATOM 1488 N N . GLU A 1 185 ? 5.419 18.465 -11.607 1.00 92.94 185 GLU A N 1
ATOM 1489 C CA . GLU A 1 185 ? 5.614 19.880 -11.917 1.00 92.94 185 GLU A CA 1
ATOM 1490 C C . GLU A 1 185 ? 6.980 20.105 -12.571 1.00 92.94 185 GLU A C 1
ATOM 1492 O O . GLU A 1 185 ? 7.953 19.423 -12.246 1.00 92.94 185 GLU A O 1
ATOM 1497 N N . TYR A 1 186 ? 7.081 21.063 -13.497 1.00 91.88 186 TYR A N 1
ATOM 1498 C CA . TYR A 1 186 ? 8.382 21.426 -14.063 1.00 91.88 186 TYR A CA 1
ATOM 1499 C C . TYR A 1 186 ? 9.233 22.166 -13.052 1.00 91.88 186 TYR A C 1
ATOM 1501 O O . TYR A 1 186 ? 8.757 23.062 -12.357 1.00 91.88 186 TYR A O 1
ATOM 1509 N N . VAL A 1 187 ? 10.523 21.861 -13.082 1.00 89.88 187 VAL A N 1
ATOM 1510 C CA . VAL A 1 187 ? 11.526 22.601 -12.332 1.00 89.88 187 VAL A CA 1
ATOM 1511 C C . VAL A 1 187 ? 12.677 23.003 -13.250 1.00 89.88 187 VAL A C 1
ATOM 1513 O O . VAL A 1 187 ? 12.969 22.333 -14.245 1.00 89.88 187 VAL A O 1
ATOM 1516 N N . GLU A 1 188 ? 13.315 24.126 -12.936 1.00 87.12 188 GLU A N 1
ATOM 1517 C CA . GLU A 1 188 ? 14.487 24.595 -13.670 1.00 87.12 188 GLU A CA 1
ATOM 1518 C C . GLU A 1 188 ? 15.743 23.863 -13.200 1.00 87.12 188 GLU A C 1
ATOM 1520 O O . GLU A 1 188 ? 15.920 23.607 -12.018 1.00 87.12 188 GLU A O 1
ATOM 1525 N N . VAL A 1 189 ? 16.669 23.584 -14.112 1.00 80.31 189 VAL A N 1
ATOM 1526 C CA . VAL A 1 189 ? 17.994 23.059 -13.762 1.00 80.31 189 VAL A CA 1
ATOM 1527 C C . VAL A 1 189 ? 19.025 24.119 -14.129 1.00 80.31 189 VAL A C 1
ATOM 1529 O O . VAL A 1 189 ? 19.108 24.522 -15.292 1.00 80.31 189 VAL A O 1
ATOM 1532 N N . ALA A 1 190 ? 19.789 24.604 -13.146 1.00 78.12 190 ALA A N 1
ATOM 1533 C CA . ALA A 1 190 ? 20.768 25.683 -13.316 1.00 78.12 190 ALA A CA 1
ATOM 1534 C C . ALA A 1 190 ? 20.186 26.945 -13.996 1.00 78.12 190 ALA A C 1
ATOM 1536 O O . ALA A 1 190 ? 20.799 27.531 -14.896 1.00 78.12 190 ALA A O 1
ATOM 1537 N N . GLY A 1 191 ? 18.970 27.341 -13.596 1.00 80.69 191 GLY A N 1
ATOM 1538 C CA . GLY A 1 191 ? 18.258 28.513 -14.129 1.00 80.69 191 GLY A CA 1
ATOM 1539 C C . GLY A 1 191 ? 17.791 28.371 -15.583 1.00 80.69 191 GLY A C 1
ATOM 1540 O O . GLY A 1 191 ? 17.641 29.373 -16.287 1.00 80.69 191 GLY A O 1
ATOM 1541 N N . LYS A 1 192 ? 17.645 27.134 -16.079 1.00 83.00 192 LYS A N 1
ATOM 1542 C CA . LYS A 1 192 ? 17.159 26.823 -17.429 1.00 83.00 192 LYS A CA 1
ATOM 1543 C C . LYS A 1 192 ? 16.006 25.823 -17.376 1.00 83.00 192 LYS A C 1
ATOM 1545 O O . LYS A 1 192 ? 16.056 24.846 -16.637 1.00 83.00 192 LYS A O 1
ATOM 1550 N N . ASP A 1 193 ? 15.037 25.997 -18.273 1.00 85.00 193 ASP A N 1
ATOM 1551 C CA . ASP A 1 193 ? 13.898 25.080 -18.455 1.00 85.00 193 ASP A CA 1
ATOM 1552 C C . ASP A 1 193 ? 14.280 23.683 -18.965 1.00 85.00 193 ASP A C 1
ATOM 1554 O O . ASP A 1 193 ? 13.480 22.747 -18.903 1.00 85.00 193 ASP A O 1
ATOM 1558 N N . THR A 1 194 ? 15.465 23.560 -19.567 1.00 85.94 194 THR A N 1
ATOM 1559 C CA . THR A 1 194 ? 15.920 22.330 -20.216 1.00 85.94 194 THR A CA 1
ATOM 1560 C C . THR A 1 194 ? 17.387 22.070 -19.942 1.00 85.94 194 THR A C 1
ATOM 1562 O O . THR A 1 194 ? 18.186 23.011 -19.937 1.00 85.94 194 THR A O 1
ATOM 1565 N N . TYR A 1 195 ? 17.746 20.795 -19.882 1.00 81.25 195 TYR A N 1
ATOM 1566 C CA . TYR A 1 195 ? 19.124 20.316 -19.857 1.00 81.25 195 TYR A CA 1
ATOM 1567 C C . TYR A 1 195 ? 19.340 19.287 -20.973 1.00 81.25 195 TYR A C 1
ATOM 1569 O O . TYR A 1 195 ? 18.384 18.702 -21.490 1.00 81.25 195 TYR A O 1
ATOM 1577 N N . ASP A 1 196 ? 20.593 19.099 -21.382 1.00 78.69 196 ASP A N 1
ATOM 1578 C CA . ASP A 1 196 ? 20.939 18.150 -22.438 1.00 78.69 196 ASP A CA 1
ATOM 1579 C C . ASP A 1 196 ? 21.530 16.879 -21.820 1.00 78.69 196 ASP A C 1
ATOM 1581 O O . ASP A 1 196 ? 22.481 16.948 -21.043 1.00 78.69 196 ASP A O 1
ATOM 1585 N N . LEU A 1 197 ? 21.000 15.717 -22.200 1.00 73.19 197 LEU A N 1
ATOM 1586 C CA . LEU A 1 197 ? 21.516 14.417 -21.783 1.00 73.19 197 LEU A CA 1
ATOM 1587 C C . LEU A 1 197 ? 22.014 13.632 -22.998 1.00 73.19 197 LEU A C 1
ATOM 1589 O O . LEU A 1 197 ? 21.367 13.603 -24.047 1.00 73.19 197 LEU A O 1
ATOM 1593 N N . TYR A 1 198 ? 23.190 13.024 -22.877 1.00 67.81 198 TYR A N 1
ATOM 1594 C CA . TYR A 1 198 ? 23.888 12.398 -23.996 1.00 67.81 198 TYR A CA 1
ATOM 1595 C C . TYR A 1 198 ? 23.825 10.885 -23.855 1.00 67.81 198 TYR A C 1
ATOM 1597 O O . TYR A 1 198 ? 24.451 10.309 -22.968 1.00 67.81 198 TYR A O 1
ATOM 1605 N N . PHE A 1 199 ? 23.099 10.234 -24.760 1.00 64.69 199 PHE A N 1
ATOM 1606 C CA . PHE A 1 199 ? 23.062 8.776 -24.808 1.00 64.69 199 PHE A CA 1
ATOM 1607 C C . PHE A 1 199 ? 23.992 8.255 -25.903 1.00 64.69 199 PHE A C 1
ATOM 1609 O O . PHE A 1 199 ? 24.004 8.821 -27.001 1.00 64.69 199 PHE A O 1
ATOM 1616 N N . PRO A 1 200 ? 24.748 7.172 -25.658 1.00 59.56 200 PRO A N 1
ATOM 1617 C CA . PRO A 1 200 ? 25.502 6.494 -26.704 1.00 59.56 200 PRO A CA 1
ATOM 1618 C C . PRO A 1 200 ? 24.576 6.038 -27.834 1.00 59.56 200 PRO A C 1
ATOM 1620 O O . PRO A 1 200 ? 23.486 5.517 -27.588 1.00 59.56 200 PRO A O 1
ATOM 1623 N N . ASN A 1 201 ? 25.014 6.207 -29.079 1.00 59.88 201 ASN A N 1
ATOM 1624 C CA . ASN A 1 201 ? 24.291 5.672 -30.222 1.00 59.88 201 ASN A CA 1
ATOM 1625 C C . ASN A 1 201 ? 24.312 4.134 -30.174 1.00 59.88 201 ASN A C 1
ATOM 1627 O O . ASN A 1 201 ? 25.363 3.556 -29.882 1.00 59.88 201 ASN A O 1
ATOM 1631 N N . PRO A 1 202 ? 23.201 3.454 -30.520 1.00 49.69 202 PRO A N 1
ATOM 1632 C CA . PRO A 1 202 ? 23.143 1.990 -30.530 1.00 49.69 202 PRO A CA 1
ATOM 1633 C C . PRO A 1 202 ? 24.193 1.320 -31.430 1.00 49.69 202 PRO A C 1
ATOM 1635 O O . PRO A 1 202 ? 24.586 0.186 -31.182 1.00 49.69 202 PRO A O 1
ATOM 1638 N N . ASP A 1 203 ? 24.650 2.016 -32.473 1.00 60.81 203 ASP A N 1
ATOM 1639 C CA . ASP A 1 203 ? 25.665 1.554 -33.426 1.00 60.81 203 ASP A CA 1
ATOM 1640 C C . ASP A 1 203 ? 27.109 1.911 -33.017 1.00 60.81 203 ASP A C 1
ATOM 1642 O O . ASP A 1 203 ? 28.050 1.645 -33.765 1.00 60.81 203 ASP A O 1
ATOM 1646 N N . GLY A 1 204 ? 27.299 2.535 -31.849 1.00 61.12 204 GLY A N 1
ATOM 1647 C CA . GLY A 1 204 ? 28.603 2.969 -31.348 1.00 61.12 204 GLY A CA 1
ATOM 1648 C C . GLY A 1 204 ? 29.205 4.177 -32.078 1.00 61.12 204 GLY A C 1
ATOM 1649 O O . GLY A 1 204 ? 30.350 4.531 -31.807 1.00 61.12 204 GLY A O 1
ATOM 1650 N N . SER A 1 205 ? 28.466 4.835 -32.980 1.00 67.62 205 SER A N 1
ATOM 1651 C CA . SER A 1 205 ? 28.972 5.936 -33.821 1.00 67.62 205 SER A CA 1
ATOM 1652 C C . SER A 1 205 ? 29.166 7.280 -33.099 1.00 67.62 205 SER A C 1
ATOM 1654 O O . SER A 1 205 ? 29.573 8.260 -33.724 1.00 67.62 205 SER A O 1
ATOM 1656 N N . GLY A 1 206 ? 28.879 7.357 -31.798 1.00 70.62 206 GLY A N 1
ATOM 1657 C CA . GLY A 1 206 ? 28.989 8.581 -31.005 1.00 70.62 206 GLY A CA 1
ATOM 1658 C C . GLY A 1 206 ? 27.913 8.670 -29.929 1.00 70.62 206 GLY A C 1
ATOM 1659 O O . GLY A 1 206 ? 27.384 7.651 -29.490 1.00 70.62 206 GLY A O 1
ATOM 1660 N N . VAL A 1 207 ? 27.587 9.892 -29.510 1.00 68.31 207 VAL A N 1
ATOM 1661 C CA . VAL A 1 207 ? 26.493 10.186 -28.575 1.00 68.31 207 VAL A CA 1
ATOM 1662 C C . VAL A 1 207 ? 25.443 11.060 -29.255 1.00 68.31 207 VAL A C 1
ATOM 1664 O O . VAL A 1 207 ? 25.784 11.963 -30.022 1.00 68.31 207 VAL A O 1
ATOM 1667 N N . LYS A 1 208 ? 24.166 10.819 -28.964 1.00 73.06 208 LYS A N 1
ATOM 1668 C CA . LYS A 1 208 ? 23.053 11.666 -29.395 1.00 73.06 208 LYS A CA 1
ATOM 1669 C C . LYS A 1 208 ? 22.567 12.513 -28.214 1.00 73.06 208 LYS A C 1
ATOM 1671 O O . LYS A 1 208 ? 22.264 11.941 -27.164 1.00 73.06 208 LYS A O 1
ATOM 1676 N N . PRO A 1 209 ? 22.477 13.847 -28.368 1.00 74.69 209 PRO A N 1
ATOM 1677 C CA . PRO A 1 209 ? 21.901 14.710 -27.349 1.00 74.69 209 PRO A CA 1
ATOM 1678 C C . PRO A 1 209 ? 20.377 14.602 -27.350 1.00 74.69 209 PRO A C 1
ATOM 1680 O O . PRO A 1 209 ? 19.740 14.615 -28.406 1.00 74.69 209 PRO A O 1
ATOM 1683 N N . TYR A 1 210 ? 19.803 14.562 -26.157 1.00 79.19 210 TYR A N 1
ATOM 1684 C CA . TYR A 1 210 ? 18.376 14.677 -25.908 1.00 79.19 210 TYR A CA 1
ATOM 1685 C C . TYR A 1 210 ? 18.154 15.887 -25.020 1.00 79.19 210 TYR A C 1
ATOM 1687 O O . TYR A 1 210 ? 18.796 16.028 -23.983 1.00 79.19 210 TYR A O 1
ATOM 1695 N N . LYS A 1 211 ? 17.250 16.766 -25.444 1.00 87.00 211 LYS A N 1
ATOM 1696 C CA . LYS A 1 211 ? 16.882 17.950 -24.675 1.00 87.00 211 LYS A CA 1
ATOM 1697 C C . LYS A 1 211 ? 15.698 17.591 -23.791 1.00 87.00 211 LYS A C 1
ATOM 1699 O O . LYS A 1 211 ? 14.622 17.283 -24.305 1.00 87.00 211 LYS A O 1
ATOM 1704 N N . LEU A 1 212 ? 15.913 17.597 -22.484 1.00 87.19 212 LEU A N 1
ATOM 1705 C CA . LEU A 1 212 ? 14.946 17.144 -21.492 1.00 87.19 212 LEU A CA 1
ATOM 1706 C C . LEU A 1 212 ? 14.450 18.321 -20.649 1.00 87.19 212 LEU A C 1
ATOM 1708 O O . LEU A 1 212 ? 15.196 19.272 -20.416 1.00 87.19 212 LEU A O 1
ATOM 1712 N N . ARG A 1 213 ? 13.207 18.241 -20.171 1.00 90.06 213 ARG A N 1
ATOM 1713 C CA . ARG A 1 213 ? 12.704 19.032 -19.039 1.00 90.06 213 ARG A CA 1
ATOM 1714 C C . ARG A 1 213 ? 12.692 18.150 -17.804 1.00 90.06 213 ARG A C 1
ATOM 1716 O O . ARG A 1 213 ? 12.251 17.002 -17.889 1.00 90.06 213 ARG A O 1
ATOM 1723 N N . LEU A 1 214 ? 13.159 18.684 -16.679 1.00 90.50 214 LEU A N 1
ATOM 1724 C CA . LEU A 1 214 ? 13.038 17.997 -15.401 1.00 90.50 214 LEU A CA 1
ATOM 1725 C C . LEU A 1 214 ? 11.633 18.240 -14.858 1.00 90.50 214 LEU A C 1
ATOM 1727 O O . LEU A 1 214 ? 11.187 19.383 -14.748 1.00 90.50 214 LEU A O 1
ATOM 1731 N N . MET A 1 215 ? 10.946 17.154 -14.533 1.00 93.50 215 MET A N 1
ATOM 1732 C CA . MET A 1 215 ? 9.681 17.192 -13.822 1.00 93.50 215 MET A CA 1
ATOM 1733 C C . MET A 1 215 ? 9.853 16.516 -12.466 1.00 93.50 215 MET A C 1
ATOM 1735 O O . MET A 1 215 ? 10.482 15.462 -12.383 1.00 93.50 215 MET A O 1
ATOM 1739 N N . VAL A 1 216 ? 9.300 17.105 -11.411 1.00 92.69 216 VAL A N 1
ATOM 1740 C CA . VAL A 1 216 ? 9.390 16.607 -10.035 1.00 92.69 216 VAL A CA 1
ATOM 1741 C C . VAL A 1 216 ? 7.993 16.450 -9.466 1.00 92.69 216 VAL A C 1
ATOM 1743 O O . VAL A 1 216 ? 7.132 17.301 -9.667 1.00 92.69 216 VAL A O 1
ATOM 1746 N N . LYS A 1 217 ? 7.775 15.358 -8.742 1.00 93.19 217 LYS A N 1
ATOM 1747 C CA . LYS A 1 217 ? 6.558 15.120 -7.977 1.00 93.19 217 LYS A CA 1
ATOM 1748 C C . LYS A 1 217 ? 6.901 14.985 -6.506 1.00 93.19 217 LYS A C 1
ATOM 1750 O O . LYS A 1 217 ? 7.767 14.189 -6.137 1.00 93.19 217 LYS A O 1
ATOM 1755 N N . GLU A 1 218 ? 6.192 15.743 -5.680 1.00 90.69 218 GLU A N 1
ATOM 1756 C CA . GLU A 1 218 ? 6.165 15.530 -4.237 1.00 90.69 218 GLU A CA 1
ATOM 1757 C C . GLU A 1 218 ? 5.473 14.194 -3.961 1.00 90.69 218 GLU A C 1
ATOM 1759 O O . GLU A 1 218 ? 4.311 13.966 -4.315 1.00 90.69 218 GLU A O 1
ATOM 1764 N N . LEU A 1 219 ? 6.203 13.284 -3.334 1.00 84.56 219 LEU A N 1
ATOM 1765 C CA . LEU A 1 219 ? 5.666 12.030 -2.854 1.00 84.56 219 LEU A CA 1
ATOM 1766 C C . LEU A 1 219 ? 5.060 12.316 -1.486 1.00 84.56 219 LEU A C 1
ATOM 1768 O O . LEU A 1 219 ? 5.772 12.461 -0.496 1.00 84.56 219 LEU A O 1
ATOM 1772 N N . SER A 1 220 ? 3.729 12.403 -1.417 1.00 64.75 220 SER A N 1
ATOM 1773 C CA . SER A 1 220 ? 3.055 12.493 -0.121 1.00 64.75 220 SER A CA 1
ATOM 1774 C C . SER A 1 220 ? 3.550 11.374 0.800 1.00 64.75 220 SER A C 1
ATOM 1776 O O . SER A 1 220 ? 3.675 10.219 0.358 1.00 64.75 220 SER A O 1
ATOM 1778 N N . LYS A 1 221 ? 3.797 11.706 2.081 1.00 56.28 221 LYS A N 1
ATOM 1779 C CA . LYS A 1 221 ? 3.856 10.704 3.159 1.00 56.28 221 LYS A CA 1
ATOM 1780 C C . LYS A 1 221 ? 2.695 9.751 2.947 1.00 56.28 221 LYS A C 1
ATOM 1782 O O . LYS A 1 221 ? 1.622 10.233 2.596 1.00 56.28 221 LYS A O 1
ATOM 1787 N N . ASP A 1 222 ? 2.961 8.453 3.068 1.00 59.56 222 ASP A N 1
ATOM 1788 C CA . ASP A 1 222 ? 2.005 7.377 2.818 1.00 59.56 222 ASP A CA 1
ATOM 1789 C C . ASP A 1 222 ? 0.554 7.821 3.074 1.00 59.56 222 ASP A C 1
ATOM 1791 O O . ASP A 1 222 ? 0.118 7.930 4.218 1.00 59.56 222 ASP A O 1
ATOM 1795 N N . ASP A 1 223 ? -0.161 8.159 1.994 1.00 65.44 223 ASP A N 1
ATOM 1796 C CA . ASP A 1 223 ? -1.516 8.708 2.093 1.00 65.44 223 ASP A CA 1
ATOM 1797 C C . ASP A 1 223 ? -2.543 7.601 2.330 1.00 65.44 223 ASP A C 1
ATOM 1799 O O . ASP A 1 223 ? -3.738 7.879 2.433 1.00 65.44 223 ASP A O 1
ATOM 1803 N N . SER A 1 224 ? -2.063 6.354 2.425 1.00 80.75 224 SER A N 1
ATOM 1804 C CA . SER A 1 224 ? -2.881 5.181 2.654 1.00 80.75 224 SER A CA 1
ATOM 1805 C C . SER A 1 224 ? -3.743 5.377 3.888 1.00 80.75 224 SER A C 1
ATOM 1807 O O . SER A 1 224 ? -3.298 5.796 4.961 1.00 80.75 224 SER A O 1
ATOM 1809 N N . GLU A 1 225 ? -5.008 5.034 3.717 1.00 89.38 225 GLU A N 1
ATOM 1810 C CA . GLU A 1 225 ? -5.950 4.939 4.809 1.00 89.38 225 GLU A CA 1
ATOM 1811 C C . GLU A 1 225 ? -5.883 3.527 5.390 1.00 89.38 225 GLU A C 1
ATOM 1813 O O . GLU A 1 225 ? -5.720 2.542 4.673 1.00 89.38 225 GLU A O 1
ATOM 1818 N N . TYR A 1 226 ? -6.032 3.413 6.700 1.00 91.62 226 TYR A N 1
ATOM 1819 C CA . TYR A 1 226 ? -5.936 2.148 7.407 1.00 91.62 226 TYR A CA 1
ATOM 1820 C C . TYR A 1 226 ? -7.196 1.908 8.232 1.00 91.62 226 TYR A C 1
ATOM 1822 O O . TYR A 1 226 ? -7.724 2.829 8.850 1.00 91.62 226 TYR A O 1
ATOM 1830 N N . LEU A 1 227 ? -7.676 0.671 8.288 1.00 94.06 227 LEU A N 1
ATOM 1831 C CA . LEU A 1 227 ? -8.703 0.255 9.242 1.00 94.06 227 LEU A CA 1
ATOM 1832 C C . LEU A 1 227 ? -8.012 -0.154 10.538 1.00 94.06 227 LEU A C 1
ATOM 1834 O O . LEU A 1 227 ? -7.279 -1.137 10.523 1.00 94.06 227 LEU A O 1
ATOM 1838 N N . LEU A 1 228 ? -8.227 0.560 11.642 1.00 93.00 228 LEU A N 1
ATOM 1839 C CA . LEU A 1 228 ? -7.685 0.156 12.938 1.00 93.00 228 LEU A CA 1
ATOM 1840 C C . LEU A 1 228 ? -8.675 -0.792 13.618 1.00 93.00 228 LEU A C 1
ATOM 1842 O O . LEU A 1 228 ? -9.762 -0.370 14.000 1.00 93.00 228 LEU A O 1
ATOM 1846 N N . ALA A 1 229 ? -8.310 -2.058 13.779 1.00 90.94 229 ALA A N 1
ATOM 1847 C CA . ALA A 1 229 ? -9.102 -3.067 14.470 1.00 90.94 229 ALA A CA 1
ATOM 1848 C C . ALA A 1 229 ? -8.488 -3.415 15.829 1.00 90.94 229 ALA A C 1
ATOM 1850 O O . ALA A 1 229 ? -7.289 -3.251 16.054 1.00 90.94 229 ALA A O 1
ATOM 1851 N N . TRP A 1 230 ? -9.318 -3.936 16.726 1.00 84.69 230 TRP A N 1
ATOM 1852 C CA . TRP A 1 230 ? -8.897 -4.436 18.031 1.00 84.69 230 TRP A CA 1
ATOM 1853 C C . TRP A 1 230 ? -9.317 -5.893 18.204 1.00 84.69 230 TRP A C 1
ATOM 1855 O O . TRP A 1 230 ? -10.388 -6.299 17.750 1.00 84.69 230 TRP A O 1
ATOM 1865 N N . THR A 1 231 ? -8.473 -6.690 18.860 1.00 83.50 231 THR A N 1
ATOM 1866 C CA . THR A 1 231 ? -8.814 -8.067 19.216 1.00 83.50 231 THR A CA 1
ATOM 1867 C C . THR A 1 231 ? -8.175 -8.519 20.522 1.00 83.50 231 THR A C 1
ATOM 1869 O O . THR A 1 231 ? -7.051 -8.148 20.848 1.00 83.50 231 THR A O 1
ATOM 1872 N N . THR A 1 232 ? -8.890 -9.378 21.246 1.00 81.12 232 THR A N 1
ATOM 1873 C CA . THR A 1 232 ? -8.407 -10.123 22.422 1.00 81.12 232 THR A CA 1
ATOM 1874 C C . THR A 1 232 ? -7.911 -11.526 22.070 1.00 81.12 232 THR A C 1
ATOM 1876 O O . THR A 1 232 ? -7.423 -12.248 22.933 1.00 81.12 232 THR A O 1
ATOM 1879 N N . THR A 1 233 ? -8.019 -11.932 20.800 1.00 85.88 233 THR A N 1
ATOM 1880 C CA . THR A 1 233 ? -7.596 -13.258 20.326 1.00 85.88 233 THR A CA 1
ATOM 1881 C C . THR A 1 233 ? -6.616 -13.159 19.149 1.00 85.88 233 THR A C 1
ATOM 1883 O O . THR A 1 233 ? -6.939 -13.599 18.045 1.00 85.88 233 THR A O 1
ATOM 1886 N N . PRO A 1 234 ? -5.397 -12.612 19.356 1.00 86.00 234 PRO A N 1
ATOM 1887 C CA . PRO A 1 234 ? -4.385 -12.460 18.304 1.00 86.00 234 PRO A CA 1
ATOM 1888 C C . PRO A 1 234 ? -4.140 -13.721 17.461 1.00 86.00 234 PRO A C 1
ATOM 1890 O O . PRO A 1 234 ? -3.951 -13.625 16.252 1.00 86.00 234 PRO A O 1
ATOM 1893 N N . TRP A 1 235 ? -4.209 -14.910 18.068 1.00 88.31 235 TRP A N 1
ATOM 1894 C CA . TRP A 1 235 ? -4.053 -16.196 17.378 1.00 88.31 235 TRP A CA 1
ATOM 1895 C C . TRP A 1 235 ? -5.035 -16.419 16.206 1.00 88.31 235 TRP A C 1
ATOM 1897 O O . TRP A 1 235 ? -4.772 -17.223 15.312 1.00 88.31 235 TRP A O 1
ATOM 1907 N N . THR A 1 236 ? -6.162 -15.711 16.159 1.00 90.56 236 THR A N 1
ATOM 1908 C CA . THR A 1 236 ? -7.133 -15.830 15.058 1.00 90.56 236 THR A CA 1
ATOM 1909 C C . THR A 1 236 ? -6.764 -14.999 13.824 1.00 90.56 236 THR A C 1
ATOM 1911 O O . THR A 1 236 ? -7.231 -15.307 12.728 1.00 90.56 236 THR A O 1
ATOM 1914 N N . LEU A 1 237 ? -5.890 -13.994 13.964 1.00 90.56 237 LEU A N 1
ATOM 1915 C CA . LEU A 1 237 ? -5.524 -13.052 12.899 1.00 90.56 237 LEU A CA 1
ATOM 1916 C C . LEU A 1 237 ? -4.968 -13.700 11.615 1.00 90.56 237 LEU A C 1
ATOM 1918 O O . LEU A 1 237 ? -5.274 -13.191 10.536 1.00 90.56 237 LEU A O 1
ATOM 1922 N N . PRO A 1 238 ? -4.201 -14.810 11.652 1.00 89.12 238 PRO A N 1
ATOM 1923 C CA . PRO A 1 238 ? -3.728 -15.462 10.428 1.00 89.12 238 PRO A CA 1
ATOM 1924 C C . PRO A 1 238 ? -4.867 -15.979 9.538 1.00 89.12 238 PRO A C 1
ATOM 1926 O O . PRO A 1 238 ? -4.716 -16.046 8.319 1.00 89.12 238 PRO A O 1
ATOM 1929 N N . ALA A 1 239 ? -6.022 -16.293 10.134 1.00 90.25 239 ALA A N 1
ATOM 1930 C CA . ALA A 1 239 ? -7.228 -16.732 9.433 1.00 90.25 239 ALA A CA 1
ATOM 1931 C C . ALA A 1 239 ? -8.195 -15.578 9.115 1.00 90.25 239 ALA A C 1
ATOM 1933 O O . ALA A 1 239 ? -9.358 -15.827 8.794 1.00 90.25 239 ALA A O 1
ATOM 1934 N N . ASN A 1 240 ? -7.749 -14.323 9.236 1.00 94.25 240 ASN A N 1
ATOM 1935 C CA . ASN A 1 240 ? -8.566 -13.169 8.893 1.00 94.25 240 ASN A CA 1
ATOM 1936 C C . ASN A 1 240 ? -8.960 -13.212 7.410 1.00 94.25 240 ASN A C 1
ATOM 1938 O O . ASN A 1 240 ? -8.091 -13.323 6.550 1.00 94.25 240 ASN A O 1
ATOM 1942 N N . THR A 1 241 ? -10.251 -13.087 7.105 1.00 93.75 241 THR A N 1
ATOM 1943 C CA . THR A 1 241 ? -10.744 -13.035 5.716 1.00 93.75 241 THR A CA 1
ATOM 1944 C C . THR A 1 241 ? -11.693 -11.875 5.437 1.00 93.75 241 THR A C 1
ATOM 1946 O O . THR A 1 241 ? -12.053 -11.660 4.279 1.00 93.75 241 THR A O 1
ATOM 1949 N N . ALA A 1 242 ? -12.075 -11.101 6.455 1.00 96.75 242 ALA A N 1
ATOM 1950 C CA . ALA A 1 242 ? -12.832 -9.861 6.307 1.00 96.75 242 ALA A CA 1
ATOM 1951 C C . ALA A 1 242 ? -12.606 -8.907 7.498 1.00 96.75 242 ALA A C 1
ATOM 1953 O O . ALA A 1 242 ? -11.999 -9.263 8.511 1.00 96.75 242 ALA A O 1
ATOM 1954 N N . ALA A 1 243 ? -13.114 -7.686 7.377 1.00 96.81 243 ALA A N 1
ATOM 1955 C CA . ALA A 1 243 ? -13.296 -6.758 8.488 1.00 96.81 243 ALA A CA 1
ATOM 1956 C C . ALA A 1 243 ? -14.775 -6.368 8.554 1.00 96.81 243 ALA A C 1
ATOM 1958 O O . ALA A 1 243 ? -15.455 -6.375 7.533 1.00 96.81 243 ALA A O 1
ATOM 1959 N N . ALA A 1 244 ? -15.283 -6.030 9.729 1.00 96.38 244 ALA A N 1
ATOM 1960 C CA . ALA A 1 244 ? -16.680 -5.702 9.955 1.00 96.38 244 ALA A CA 1
ATOM 1961 C C . ALA A 1 244 ? -16.817 -4.321 10.603 1.00 96.38 244 ALA A C 1
ATOM 1963 O O . ALA A 1 244 ? -16.062 -3.968 11.513 1.00 96.38 244 ALA A O 1
ATOM 1964 N N . VAL A 1 245 ? -17.790 -3.552 10.118 1.00 97.31 245 VAL A N 1
ATOM 1965 C CA . VAL A 1 245 ? -18.161 -2.221 10.618 1.00 97.31 245 VAL A CA 1
ATOM 1966 C C . VAL A 1 245 ? -19.674 -2.134 10.756 1.00 97.31 245 VAL A C 1
ATOM 1968 O O . VAL A 1 245 ? -20.402 -2.789 10.008 1.00 97.31 245 VAL A O 1
ATOM 1971 N N . ASN A 1 246 ? -20.160 -1.298 11.667 1.00 96.44 246 ASN A N 1
ATOM 1972 C CA . ASN A 1 246 ? -21.586 -1.017 11.758 1.00 96.44 246 ASN A CA 1
ATOM 1973 C C . ASN A 1 246 ? -21.950 0.088 10.752 1.00 96.44 246 ASN A C 1
ATOM 1975 O O . ASN A 1 246 ? -21.425 1.197 10.864 1.00 96.44 246 ASN A O 1
ATOM 1979 N N . PRO A 1 247 ? -22.833 -0.165 9.770 1.00 94.69 247 PRO A N 1
ATOM 1980 C CA . PRO A 1 247 ? -23.119 0.800 8.709 1.00 94.69 247 PRO A CA 1
ATOM 1981 C C . PRO A 1 247 ? -23.779 2.096 9.209 1.00 94.69 247 PRO A C 1
ATOM 1983 O O . PRO A 1 247 ? -23.669 3.129 8.543 1.00 94.69 247 PRO A O 1
ATOM 1986 N N . SER A 1 248 ? -24.440 2.044 10.372 1.00 94.06 248 SER A N 1
ATOM 1987 C CA . SER A 1 248 ? -25.157 3.178 10.971 1.00 94.06 248 SER A CA 1
ATOM 1988 C C . SER A 1 248 ? -24.279 4.058 11.864 1.00 94.06 248 SER A C 1
ATOM 1990 O O . SER A 1 248 ? -24.689 5.168 12.194 1.00 94.06 248 SER A O 1
ATOM 1992 N N . GLU A 1 249 ? -23.093 3.583 12.245 1.00 95.81 249 GLU A N 1
ATOM 1993 C CA . GLU A 1 249 ? -22.164 4.311 13.113 1.00 95.81 249 GLU A CA 1
ATOM 1994 C C . GLU A 1 249 ? -21.276 5.273 12.313 1.00 95.81 249 GLU A C 1
ATOM 1996 O O . GLU A 1 249 ? -21.042 5.092 11.114 1.00 95.81 249 GLU A O 1
ATOM 2001 N N . GLU A 1 250 ? -20.755 6.305 12.978 1.00 96.75 250 GLU A N 1
ATOM 2002 C CA . GLU A 1 250 ? -19.799 7.243 12.384 1.00 96.75 250 GLU A CA 1
ATOM 2003 C C . GLU A 1 250 ? -18.347 6.816 12.635 1.00 96.75 250 GLU A C 1
ATOM 2005 O O . GLU A 1 250 ? -17.966 6.396 13.730 1.00 96.75 250 GLU A O 1
ATOM 2010 N N . TYR A 1 251 ? -17.512 6.969 11.607 1.00 96.81 251 TYR A N 1
ATOM 2011 C CA . TYR A 1 251 ? -16.091 6.652 11.622 1.00 96.81 251 TYR A CA 1
ATOM 2012 C C . TYR A 1 251 ? -15.275 7.872 11.208 1.00 96.81 251 TYR A C 1
ATOM 2014 O O . TYR A 1 251 ? -15.456 8.440 10.126 1.00 96.81 251 TYR A O 1
ATOM 2022 N N . SER A 1 252 ? -14.322 8.250 12.054 1.00 96.25 252 SER A N 1
ATOM 2023 C CA . SER A 1 252 ? -13.392 9.341 11.793 1.00 96.25 252 SER A CA 1
ATOM 2024 C C . SER A 1 252 ? -12.090 8.804 11.219 1.00 96.25 252 SER A C 1
ATOM 2026 O O . SER A 1 252 ? -11.470 7.908 11.788 1.00 96.25 252 SER A O 1
ATOM 2028 N N . LEU A 1 253 ? -11.654 9.400 10.110 1.00 95.00 253 LEU A N 1
ATOM 2029 C CA . LEU A 1 253 ? -10.293 9.265 9.618 1.00 95.00 253 LEU A CA 1
ATOM 2030 C C . LEU A 1 253 ? -9.405 10.238 10.392 1.00 95.00 253 LEU A C 1
ATOM 2032 O O . LEU A 1 253 ? -9.559 11.456 10.261 1.00 95.00 253 LEU A O 1
ATOM 2036 N N . ILE A 1 254 ? -8.478 9.707 11.177 1.00 92.12 254 ILE A N 1
ATOM 2037 C CA . ILE A 1 254 ? -7.523 10.479 11.970 1.00 92.12 254 ILE A CA 1
ATOM 2038 C C . ILE A 1 254 ? -6.110 10.335 11.427 1.00 92.12 254 ILE A C 1
ATOM 2040 O O . ILE A 1 254 ? -5.737 9.274 10.949 1.00 92.12 254 ILE A O 1
ATOM 2044 N N . GLU A 1 255 ? -5.308 11.383 11.543 1.00 85.19 255 GLU A N 1
ATOM 2045 C CA . GLU A 1 255 ? -3.871 11.355 11.311 1.00 85.19 255 GLU A CA 1
ATOM 2046 C C . GLU A 1 255 ? -3.145 11.265 12.656 1.00 85.19 255 GLU A C 1
ATOM 2048 O O . GLU A 1 255 ? -3.326 12.124 13.524 1.00 85.19 255 GLU A O 1
ATOM 2053 N N . HIS A 1 256 ? -2.330 10.227 12.828 1.00 81.06 256 HIS A N 1
ATOM 2054 C CA . HIS A 1 256 ? -1.481 10.020 14.000 1.00 81.06 256 HIS A CA 1
ATOM 2055 C C . HIS A 1 256 ? -0.154 9.394 13.561 1.00 81.06 256 HIS A C 1
ATOM 2057 O O . HIS A 1 256 ? -0.142 8.431 12.796 1.00 81.06 256 HIS A O 1
ATOM 2063 N N . GLY A 1 257 ? 0.974 9.953 14.010 1.00 74.94 257 GLY A N 1
ATOM 2064 C CA . GLY A 1 257 ? 2.301 9.422 13.672 1.00 74.94 257 GLY A CA 1
ATOM 2065 C C . GLY A 1 257 ? 2.599 9.367 12.165 1.00 74.94 257 GLY A C 1
ATOM 2066 O O . GLY A 1 257 ? 3.358 8.508 11.730 1.00 74.94 257 GLY A O 1
ATOM 2067 N N . GLY A 1 258 ? 1.981 10.243 11.362 1.00 73.31 258 GLY A N 1
ATOM 2068 C CA . GLY A 1 258 ? 2.138 10.269 9.902 1.00 73.31 258 GLY A CA 1
ATOM 2069 C C . GLY A 1 258 ? 1.346 9.202 9.136 1.00 73.31 258 GLY A C 1
ATOM 2070 O O . GLY A 1 258 ? 1.574 9.052 7.941 1.00 73.31 258 GLY A O 1
ATOM 2071 N N . LYS A 1 259 ? 0.430 8.477 9.795 1.00 79.00 259 LYS A N 1
ATOM 2072 C CA . LYS A 1 259 ? -0.491 7.509 9.174 1.00 79.00 259 LYS A CA 1
ATOM 2073 C C . LYS A 1 259 ? -1.943 7.914 9.396 1.00 79.00 259 LYS A C 1
ATOM 2075 O O . LYS A 1 259 ? -2.251 8.612 10.366 1.00 79.00 259 LYS A O 1
ATOM 2080 N N . LYS A 1 260 ? -2.836 7.447 8.519 1.00 87.81 260 LYS A N 1
ATOM 2081 C CA . LYS A 1 260 ? -4.268 7.759 8.571 1.00 87.81 260 LYS A CA 1
ATOM 2082 C C . LYS A 1 260 ? -5.101 6.547 8.982 1.00 87.81 260 LYS A C 1
ATOM 2084 O O . LYS A 1 260 ? -5.143 5.568 8.250 1.00 87.81 260 LYS A O 1
ATOM 2089 N N . PHE A 1 261 ? -5.812 6.611 10.102 1.00 92.81 261 PHE A N 1
ATOM 2090 C CA . PHE A 1 261 ? -6.604 5.495 10.628 1.00 92.81 261 PHE A CA 1
ATOM 2091 C C . PHE A 1 261 ? -8.091 5.817 10.669 1.00 92.81 261 PHE A C 1
ATOM 2093 O O . PHE A 1 261 ? -8.480 6.888 11.125 1.00 92.81 261 PHE A O 1
ATOM 2100 N N . TYR A 1 262 ? -8.924 4.869 10.258 1.00 96.00 262 TYR A N 1
ATOM 2101 C CA . TYR A 1 262 ? -10.335 4.851 10.604 1.00 96.00 262 TYR A CA 1
ATOM 2102 C C . TYR A 1 262 ? -10.528 4.251 11.985 1.00 96.00 262 TYR A C 1
ATOM 2104 O O . TYR A 1 262 ? -10.055 3.149 12.268 1.00 96.00 262 TYR A O 1
ATOM 2112 N N . VAL A 1 263 ? -11.269 4.981 12.808 1.00 94.50 263 VAL A N 1
ATOM 2113 C CA . VAL A 1 263 ? -11.730 4.573 14.135 1.00 94.50 263 VAL A CA 1
ATOM 2114 C C . VAL A 1 263 ? -13.172 5.050 14.272 1.00 94.50 263 VAL A C 1
ATOM 2116 O O . VAL A 1 263 ? -13.506 6.123 13.762 1.00 94.50 263 VAL A O 1
ATOM 2119 N N . ALA A 1 264 ? -14.032 4.288 14.945 1.00 96.06 264 ALA A N 1
ATOM 2120 C CA . ALA A 1 264 ? -15.361 4.779 15.292 1.00 96.06 264 ALA A CA 1
ATOM 2121 C C . ALA A 1 264 ? -15.239 6.094 16.071 1.00 96.06 264 ALA A C 1
ATOM 2123 O O . ALA A 1 264 ? -14.448 6.202 17.012 1.00 96.06 264 ALA A O 1
ATOM 2124 N N . THR A 1 265 ? -16.007 7.104 15.669 1.00 95.56 265 THR A N 1
ATOM 2125 C CA . THR A 1 265 ? -15.890 8.467 16.198 1.00 95.56 265 THR A CA 1
ATOM 2126 C C . THR A 1 265 ? -16.106 8.499 17.711 1.00 95.56 265 THR A C 1
ATOM 2128 O O . THR A 1 265 ? -15.358 9.168 18.423 1.00 95.56 265 THR A O 1
ATOM 2131 N N . GLU A 1 266 ? -17.048 7.704 18.224 1.00 94.62 266 GLU A N 1
ATOM 2132 C CA . GLU A 1 266 ? -17.295 7.568 19.666 1.00 94.62 266 GLU A CA 1
ATOM 2133 C C . GLU A 1 266 ? -16.143 6.883 20.422 1.00 94.62 266 GLU A C 1
ATOM 2135 O O . GLU A 1 266 ? -15.899 7.182 21.591 1.00 94.62 266 GLU A O 1
ATOM 2140 N N . ALA A 1 267 ? -15.389 6.004 19.755 1.00 89.88 267 ALA A N 1
ATOM 2141 C CA . ALA A 1 267 ? -14.286 5.262 20.361 1.00 89.88 267 ALA A CA 1
ATOM 2142 C C . ALA A 1 267 ? -12.981 6.076 20.441 1.00 89.88 267 ALA A C 1
ATOM 2144 O O . ALA A 1 267 ? -12.085 5.702 21.200 1.00 89.88 267 ALA A O 1
ATOM 2145 N N . LEU A 1 268 ? -12.859 7.196 19.713 1.00 87.75 268 LEU A N 1
ATOM 2146 C CA . LEU A 1 268 ? -11.627 7.998 19.627 1.00 87.75 268 LEU A CA 1
ATOM 2147 C C . LEU A 1 268 ? -11.048 8.366 20.991 1.00 87.75 268 LEU A C 1
ATOM 2149 O O . LEU A 1 268 ? -9.849 8.220 21.209 1.00 87.75 268 LEU A O 1
ATOM 2153 N N . GLY A 1 269 ? -11.897 8.822 21.914 1.00 82.81 269 GLY A N 1
ATOM 2154 C CA . GLY A 1 269 ? -11.458 9.248 23.239 1.00 82.81 269 GLY A CA 1
ATOM 2155 C C . GLY A 1 269 ? -10.794 8.126 24.034 1.00 82.81 269 GLY A C 1
ATOM 2156 O O . GLY A 1 269 ? -9.873 8.410 24.788 1.00 82.81 269 GLY A O 1
ATOM 2157 N N . ARG A 1 270 ? -11.236 6.876 23.846 1.00 84.25 270 ARG A N 1
ATOM 2158 C CA . ARG A 1 270 ? -10.698 5.681 24.513 1.00 84.25 270 ARG A CA 1
ATOM 2159 C C . ARG A 1 270 ? -9.510 5.084 23.757 1.00 84.25 270 ARG A C 1
ATOM 2161 O O . ARG A 1 270 ? -8.572 4.616 24.383 1.00 84.25 270 ARG A O 1
ATOM 2168 N N . VAL A 1 271 ? -9.561 5.081 22.426 1.00 84.44 271 VAL A N 1
ATOM 2169 C CA . VAL A 1 271 ? -8.524 4.489 21.565 1.00 84.44 271 VAL A CA 1
ATOM 2170 C C . VAL A 1 271 ? -7.271 5.361 21.513 1.00 84.44 271 VAL A C 1
ATOM 2172 O O . VAL A 1 271 ? -6.163 4.840 21.540 1.00 84.44 271 VAL A O 1
ATOM 2175 N N . MET A 1 272 ? -7.422 6.685 21.474 1.00 84.25 272 MET A N 1
ATOM 2176 C CA . MET A 1 272 ? -6.303 7.622 21.347 1.00 84.25 272 MET A CA 1
ATOM 2177 C C . MET A 1 272 ? -5.731 8.014 22.710 1.00 84.25 272 MET A C 1
ATOM 2179 O O . MET A 1 272 ? -5.635 9.198 23.043 1.00 84.25 272 MET A O 1
ATOM 2183 N N . GLN A 1 273 ? -5.357 7.009 23.499 1.00 79.69 273 GLN A N 1
ATOM 2184 C CA . GLN A 1 273 ? -4.687 7.161 24.787 1.00 79.69 273 GLN A CA 1
ATOM 2185 C C . GLN A 1 273 ? -3.463 6.240 24.872 1.00 79.69 273 GLN A C 1
ATOM 2187 O O . GLN A 1 273 ? -3.402 5.218 24.192 1.00 79.69 273 GLN A O 1
ATOM 2192 N N . ASP A 1 274 ? -2.477 6.612 25.688 1.00 73.25 274 ASP A N 1
ATOM 2193 C CA . ASP A 1 274 ? -1.348 5.744 26.036 1.00 73.25 274 ASP A CA 1
ATOM 2194 C C . ASP A 1 274 ? -1.679 4.798 27.212 1.00 73.25 274 ASP A C 1
ATOM 2196 O O . ASP A 1 274 ? -2.757 4.859 27.804 1.00 73.25 274 ASP A O 1
ATOM 2200 N N . GLU A 1 275 ? -0.722 3.953 27.612 1.00 66.25 275 GLU A N 1
ATOM 2201 C CA . GLU A 1 275 ? -0.847 3.022 28.755 1.00 66.25 275 GLU A CA 1
ATOM 2202 C C . GLU A 1 275 ? -1.209 3.713 30.082 1.00 66.25 275 GLU A C 1
ATOM 2204 O O . GLU A 1 275 ? -1.755 3.114 31.009 1.00 66.25 275 GLU A O 1
ATOM 2209 N N . LYS A 1 276 ? -0.880 5.000 30.206 1.00 70.44 276 LYS A N 1
ATOM 2210 C CA . LYS A 1 276 ? -1.146 5.821 31.391 1.00 70.44 276 LYS A CA 1
ATOM 2211 C C . LYS A 1 276 ? -2.439 6.618 31.238 1.00 70.44 276 LYS A C 1
ATOM 2213 O O . LYS A 1 276 ? -2.666 7.556 32.010 1.00 70.44 276 LYS A O 1
ATOM 2218 N N . HIS A 1 277 ? -3.273 6.244 30.266 1.00 72.31 277 HIS A N 1
ATOM 2219 C CA . HIS A 1 277 ? -4.532 6.895 29.934 1.00 72.31 277 HIS A CA 1
ATOM 2220 C C . HIS A 1 277 ? -4.349 8.384 29.601 1.00 72.31 277 HIS A C 1
ATOM 2222 O O . HIS A 1 277 ? -5.242 9.205 29.826 1.00 72.31 277 HIS A O 1
ATOM 2228 N N . GLN A 1 278 ? -3.163 8.766 29.116 1.00 71.25 278 GLN A N 1
ATOM 2229 C CA . GLN A 1 278 ? -2.902 10.118 28.646 1.00 71.25 278 GLN A CA 1
ATOM 2230 C C . GLN A 1 278 ? -3.336 10.234 27.186 1.00 71.25 278 GLN A C 1
ATOM 2232 O O . GLN A 1 278 ? -3.007 9.353 26.392 1.00 71.25 278 GLN A O 1
ATOM 2237 N N . PRO A 1 279 ? -4.042 11.309 26.802 1.00 76.75 279 PRO A N 1
ATOM 2238 C CA . PRO A 1 279 ? -4.426 11.524 25.414 1.00 76.75 279 PRO A CA 1
ATOM 2239 C C . PRO A 1 279 ? -3.213 11.561 24.479 1.00 76.75 279 PRO A C 1
ATOM 2241 O O . PRO A 1 279 ? -2.237 12.265 24.742 1.00 76.75 279 PRO A O 1
ATOM 2244 N N . LEU A 1 280 ? -3.308 10.844 23.363 1.00 79.69 280 LEU A N 1
ATOM 2245 C CA . LEU A 1 280 ? -2.360 10.932 22.258 1.00 79.69 280 LEU A CA 1
ATOM 2246 C C . LEU A 1 280 ? -2.727 12.100 21.338 1.00 79.69 280 LEU A C 1
ATOM 2248 O O . LEU A 1 280 ? -3.898 12.445 21.181 1.00 79.69 280 LEU A O 1
ATOM 2252 N N . GLU A 1 281 ? -1.727 12.699 20.695 1.00 82.12 281 GLU A N 1
ATOM 2253 C CA . GLU A 1 281 ? -1.955 13.753 19.705 1.00 82.12 281 GLU A CA 1
ATOM 2254 C C . GLU A 1 281 ? -2.432 13.150 18.379 1.00 82.12 281 GLU A C 1
ATOM 2256 O O . GLU A 1 281 ? -1.781 12.269 17.820 1.00 82.12 281 GLU A O 1
ATOM 2261 N N . TYR A 1 282 ? -3.555 13.633 17.852 1.00 85.56 282 TYR A N 1
ATOM 2262 C CA . TYR A 1 282 ? -4.056 13.252 16.533 1.00 85.56 282 TYR A CA 1
ATOM 2263 C C . TYR A 1 282 ? -4.855 14.389 15.903 1.00 85.56 282 TYR A C 1
ATOM 2265 O O . TYR A 1 282 ? -5.347 15.289 16.587 1.00 85.56 282 TYR A O 1
ATOM 2273 N N . LYS A 1 283 ? -5.023 14.325 14.582 1.00 88.31 283 LYS A N 1
ATOM 2274 C CA . LYS A 1 283 ? -5.830 15.275 13.813 1.00 88.31 283 LYS A CA 1
ATOM 2275 C C . LYS A 1 283 ? -6.955 14.548 13.091 1.00 88.31 283 LYS A C 1
ATOM 2277 O O . LYS A 1 283 ? -6.695 13.646 12.307 1.00 88.31 283 LYS A O 1
ATOM 2282 N N . VAL A 1 284 ? -8.202 14.961 13.296 1.00 93.56 284 VAL A N 1
ATOM 2283 C CA . VAL A 1 284 ? -9.331 14.448 12.502 1.00 93.56 284 VAL A CA 1
ATOM 2284 C C . VAL A 1 284 ? -9.284 15.070 11.104 1.00 93.56 284 VAL A C 1
ATOM 2286 O O . VAL A 1 284 ? -9.271 16.293 10.969 1.00 93.56 284 VAL A O 1
ATOM 2289 N N . LEU A 1 285 ? -9.243 14.233 10.067 1.00 90.00 285 LEU A N 1
ATOM 2290 C CA . LEU A 1 285 ? -9.206 14.648 8.663 1.00 90.00 285 LEU A CA 1
ATOM 2291 C C . LEU A 1 285 ? -10.606 14.702 8.042 1.00 90.00 285 LEU A C 1
ATOM 2293 O O . LEU A 1 285 ? -10.932 15.658 7.342 1.00 90.00 285 LEU A O 1
ATOM 2297 N N . LYS A 1 286 ? -11.425 13.673 8.287 1.00 90.25 286 LYS A N 1
ATOM 2298 C CA . LYS A 1 286 ? -12.827 13.584 7.845 1.00 90.25 286 LYS A CA 1
ATOM 2299 C C . LYS A 1 286 ? -13.608 12.589 8.707 1.00 90.25 286 LYS A C 1
ATOM 2301 O O . LYS A 1 286 ? -13.004 11.750 9.369 1.00 90.25 286 LYS A O 1
ATOM 2306 N N . THR A 1 287 ? -14.933 12.646 8.626 1.00 92.31 287 THR A N 1
ATOM 2307 C CA . THR A 1 287 ? -15.853 11.666 9.224 1.00 92.31 287 THR A CA 1
ATOM 2308 C C . THR A 1 287 ? -16.795 11.145 8.142 1.00 92.31 287 THR A C 1
ATOM 2310 O O . THR A 1 287 ? -17.226 11.916 7.283 1.00 92.31 287 THR A O 1
ATOM 2313 N N . ILE A 1 288 ? -17.067 9.842 8.153 1.00 90.12 288 ILE A N 1
ATOM 2314 C CA . ILE A 1 288 ? -17.982 9.153 7.232 1.00 90.12 288 ILE A CA 1
ATOM 2315 C C . ILE A 1 288 ? -18.865 8.177 8.016 1.00 90.12 288 ILE A C 1
ATOM 2317 O O . ILE A 1 288 ? -18.497 7.771 9.114 1.00 90.12 288 ILE A O 1
ATOM 2321 N N . SER A 1 289 ? -19.997 7.757 7.450 1.00 93.62 289 SER A N 1
ATOM 2322 C CA . SER A 1 289 ? -20.744 6.619 7.996 1.00 93.62 289 SER A CA 1
ATOM 2323 C C . SER A 1 289 ? -20.004 5.304 7.740 1.00 93.62 289 SER A C 1
ATOM 2325 O O . SER A 1 289 ? -19.234 5.193 6.780 1.00 93.62 289 SER A O 1
ATOM 2327 N N . GLY A 1 290 ? -20.281 4.285 8.554 1.00 91.31 290 GLY A N 1
ATOM 2328 C CA . GLY A 1 290 ? -19.759 2.935 8.353 1.00 91.31 290 GLY A CA 1
ATOM 2329 C C . GLY A 1 290 ? -20.132 2.365 6.988 1.00 91.31 290 GLY A C 1
ATOM 2330 O O . GLY A 1 290 ? -19.312 1.696 6.370 1.00 91.31 290 GLY A O 1
ATOM 2331 N N . GLU A 1 291 ? -21.304 2.723 6.454 1.00 91.44 291 GLU A N 1
ATOM 2332 C CA . GLU A 1 291 ? -21.716 2.378 5.087 1.00 91.44 291 GLU A CA 1
ATOM 2333 C C . GLU A 1 291 ? -20.685 2.825 4.034 1.00 91.44 291 GLU A C 1
ATOM 2335 O O . GLU A 1 291 ? -20.430 2.109 3.072 1.00 91.44 291 GLU A O 1
ATOM 2340 N N . GLY A 1 292 ? -20.015 3.965 4.238 1.00 89.06 292 GLY A N 1
ATOM 2341 C CA . GLY A 1 292 ? -18.954 4.445 3.346 1.00 89.06 292 GLY A CA 1
ATOM 2342 C C . GLY A 1 292 ? -17.665 3.611 3.379 1.00 89.06 292 GLY A C 1
ATOM 2343 O O . GLY A 1 292 ? -16.795 3.796 2.528 1.00 89.06 292 GLY A O 1
ATOM 2344 N N . LEU A 1 293 ? -17.517 2.712 4.357 1.00 93.75 293 LEU A N 1
ATOM 2345 C CA . LEU A 1 293 ? -16.413 1.754 4.446 1.00 93.75 293 LEU A CA 1
ATOM 2346 C C . LEU A 1 293 ? -16.766 0.393 3.840 1.00 93.75 293 LEU A C 1
ATOM 2348 O O . LEU A 1 293 ? -15.853 -0.333 3.447 1.00 93.75 293 LEU A O 1
ATOM 2352 N N . VAL A 1 294 ? -18.051 0.041 3.773 1.00 94.44 294 VAL A N 1
ATOM 2353 C CA . VAL A 1 294 ? -18.520 -1.273 3.320 1.00 94.44 294 VAL A CA 1
ATOM 2354 C C . VAL A 1 294 ? -18.066 -1.537 1.885 1.00 94.44 294 VAL A C 1
ATOM 2356 O O . VAL A 1 294 ? -18.150 -0.684 1.007 1.00 94.44 294 VAL A O 1
ATOM 2359 N N . GLY A 1 295 ? -17.558 -2.744 1.642 1.00 91.94 295 GLY A N 1
ATOM 2360 C CA . GLY A 1 295 ? -17.071 -3.179 0.335 1.00 91.94 295 GLY A CA 1
ATOM 2361 C C . GLY A 1 295 ? -15.631 -2.776 0.016 1.00 91.94 295 GLY A C 1
ATOM 2362 O O . GLY A 1 295 ? -15.037 -3.394 -0.869 1.00 91.94 295 GLY A O 1
ATOM 2363 N N . ARG A 1 296 ? -15.027 -1.826 0.747 1.00 92.31 296 ARG A N 1
ATOM 2364 C CA . ARG A 1 296 ? -13.619 -1.465 0.527 1.00 92.31 296 ARG A CA 1
ATOM 2365 C C . ARG A 1 296 ? -12.702 -2.658 0.794 1.00 92.31 296 ARG A C 1
ATOM 2367 O O . ARG A 1 296 ? -12.927 -3.424 1.735 1.00 92.31 296 ARG A O 1
ATOM 2374 N N . LYS A 1 297 ? -11.676 -2.814 -0.043 1.00 92.06 297 LYS A N 1
ATOM 2375 C CA . LYS A 1 297 ? -10.667 -3.874 0.078 1.00 92.06 297 LYS A CA 1
ATOM 2376 C C . LYS A 1 297 ? -9.479 -3.414 0.911 1.00 92.06 297 LYS A C 1
ATOM 2378 O O . LYS A 1 297 ? -9.174 -2.223 0.962 1.00 92.06 297 LYS A O 1
ATOM 2383 N N . TYR A 1 298 ? -8.797 -4.363 1.534 1.00 89.44 298 TYR A N 1
ATOM 2384 C CA . TYR A 1 298 ? -7.585 -4.108 2.302 1.00 89.44 298 TYR A CA 1
ATOM 2385 C C . TYR A 1 298 ? -6.512 -5.176 2.045 1.00 89.44 298 TYR A C 1
ATOM 2387 O O . TYR A 1 298 ? -6.802 -6.261 1.544 1.00 89.44 298 TYR A O 1
ATOM 2395 N N . GLU A 1 299 ? -5.259 -4.858 2.360 1.00 84.50 299 GLU A N 1
ATOM 2396 C CA . GLU A 1 299 ? -4.137 -5.796 2.270 1.00 84.50 299 GLU A CA 1
ATOM 2397 C C . GLU A 1 299 ? -4.156 -6.786 3.455 1.00 84.50 299 GLU A C 1
ATOM 2399 O O . GLU A 1 299 ? -4.324 -6.358 4.602 1.00 84.50 299 GLU A O 1
ATOM 2404 N N . PRO A 1 300 ? -3.967 -8.101 3.224 1.00 81.44 300 PRO A N 1
ATOM 2405 C CA . PRO A 1 300 ? -3.930 -9.089 4.302 1.00 81.44 300 PRO A CA 1
ATOM 2406 C C . PRO A 1 300 ? -2.783 -8.836 5.287 1.00 81.44 300 PRO A C 1
ATOM 2408 O O . PRO A 1 300 ? -1.685 -8.470 4.880 1.00 81.44 300 PRO A O 1
ATOM 2411 N N . LEU A 1 301 ? -3.005 -9.133 6.575 1.00 78.94 301 LEU A N 1
ATOM 2412 C CA . LEU A 1 301 ? -1.948 -9.061 7.600 1.00 78.94 301 LEU A CA 1
ATOM 2413 C C . LEU A 1 301 ? -0.858 -10.124 7.415 1.00 78.94 301 LEU A C 1
ATOM 2415 O O . LEU A 1 301 ? 0.303 -9.861 7.703 1.00 78.94 301 LEU A O 1
ATOM 2419 N N . PHE A 1 302 ? -1.239 -11.328 6.975 1.00 76.94 302 PHE A N 1
ATOM 2420 C CA . PHE A 1 302 ? -0.333 -12.480 6.899 1.00 76.94 302 PHE A CA 1
ATOM 2421 C C . PHE A 1 302 ? -0.445 -13.219 5.568 1.00 76.94 302 PHE A C 1
ATOM 2423 O O . PHE A 1 302 ? 0.518 -13.299 4.813 1.00 76.94 302 PHE A O 1
ATOM 2430 N N . ILE A 1 303 ? -1.622 -13.783 5.288 1.00 77.25 303 ILE A N 1
ATOM 2431 C CA . ILE A 1 303 ? -1.850 -14.680 4.153 1.00 77.25 303 ILE A CA 1
ATOM 2432 C C . ILE A 1 303 ? -3.003 -14.130 3.312 1.00 77.25 303 ILE A C 1
ATOM 2434 O O . ILE A 1 303 ? -4.045 -13.723 3.833 1.00 77.25 303 ILE A O 1
ATOM 2438 N N . ASN A 1 304 ? -2.822 -14.112 1.991 1.00 82.12 304 ASN A N 1
ATOM 2439 C CA . ASN A 1 304 ? -3.909 -13.812 1.068 1.00 82.12 304 ASN A CA 1
ATOM 2440 C C . ASN A 1 304 ? -4.782 -15.064 0.883 1.00 82.12 304 ASN A C 1
ATOM 2442 O O . ASN A 1 304 ? -4.308 -16.083 0.390 1.00 82.12 304 ASN A O 1
ATOM 2446 N N . HIS A 1 305 ? -6.063 -14.961 1.240 1.00 83.25 305 HIS A N 1
ATOM 2447 C CA . HIS A 1 305 ? -7.023 -16.070 1.251 1.00 83.25 305 HIS A CA 1
ATOM 2448 C C . HIS A 1 305 ? -7.934 -16.077 0.016 1.00 83.25 305 HIS A C 1
ATOM 2450 O O . HIS A 1 305 ? -8.995 -16.699 0.009 1.00 83.25 305 HIS A O 1
ATOM 2456 N N . GLY A 1 306 ? -7.519 -15.382 -1.045 1.00 78.81 306 GLY A N 1
ATOM 2457 C CA . GLY A 1 306 ? -8.178 -15.381 -2.344 1.00 78.81 306 GLY A CA 1
ATOM 2458 C C . GLY A 1 306 ? -8.915 -14.078 -2.677 1.00 78.81 306 GLY A C 1
ATOM 2459 O O . GLY A 1 306 ? -9.026 -13.174 -1.852 1.00 78.81 306 GLY A O 1
ATOM 2460 N N . PRO A 1 307 ? -9.439 -13.971 -3.912 1.00 77.31 307 PRO A N 1
ATOM 2461 C CA . PRO A 1 307 ? -9.953 -12.715 -4.473 1.00 77.31 307 PRO A CA 1
ATOM 2462 C C . PRO A 1 307 ? -11.237 -12.193 -3.809 1.00 77.31 307 PRO A C 1
ATOM 2464 O O . PRO A 1 307 ? -11.521 -10.995 -3.895 1.00 77.31 307 PRO A O 1
ATOM 2467 N N . GLU A 1 308 ? -11.996 -13.086 -3.168 1.00 84.75 308 GLU A N 1
ATOM 2468 C CA . GLU A 1 308 ? -13.233 -12.770 -2.441 1.00 84.75 308 GLU A CA 1
ATOM 2469 C C . GLU A 1 308 ? -12.991 -12.399 -0.970 1.00 84.75 308 GLU A C 1
ATOM 2471 O O . GLU A 1 308 ? -13.912 -11.923 -0.310 1.00 84.75 308 GLU A O 1
ATOM 2476 N N . ALA A 1 309 ? -11.778 -12.611 -0.450 1.00 89.44 309 ALA A N 1
ATOM 2477 C CA . ALA A 1 309 ? -11.397 -12.234 0.908 1.00 89.44 309 ALA A CA 1
ATOM 2478 C C . ALA A 1 309 ? -11.048 -10.739 1.012 1.00 89.44 309 ALA A C 1
ATOM 2480 O O . ALA A 1 309 ? -11.000 -10.008 0.020 1.00 89.44 309 ALA A O 1
ATOM 2481 N N . HIS A 1 310 ? -10.738 -10.314 2.236 1.00 93.00 310 HIS A N 1
ATOM 2482 C CA . HIS A 1 310 ? -10.070 -9.054 2.560 1.00 93.00 310 HIS A CA 1
ATOM 2483 C C . HIS A 1 310 ? -10.859 -7.813 2.143 1.00 93.00 310 HIS A C 1
ATOM 2485 O O . HIS A 1 310 ? -10.353 -6.897 1.492 1.00 93.00 310 HIS A O 1
ATOM 2491 N N . ARG A 1 311 ? -12.140 -7.794 2.524 1.00 94.69 311 ARG A N 1
ATOM 2492 C CA . ARG A 1 311 ? -13.041 -6.653 2.334 1.00 94.69 311 ARG A CA 1
ATOM 2493 C C . ARG A 1 311 ? -13.841 -6.335 3.589 1.00 94.69 311 ARG A C 1
ATOM 2495 O O . ARG A 1 311 ? -14.015 -7.187 4.461 1.00 94.69 311 ARG A O 1
ATOM 2502 N N . VAL A 1 312 ? -14.347 -5.111 3.652 1.00 97.19 312 VAL A N 1
ATOM 2503 C CA . VAL A 1 312 ? -15.196 -4.641 4.748 1.00 97.19 312 VAL A CA 1
ATOM 2504 C C . VAL A 1 312 ? -16.646 -5.094 4.549 1.00 97.19 312 VAL A C 1
ATOM 2506 O O . VAL A 1 312 ? -17.220 -4.908 3.475 1.00 97.19 312 VAL A O 1
ATOM 2509 N N . LEU A 1 313 ? -17.251 -5.660 5.589 1.00 96.81 313 LEU A N 1
ATOM 2510 C CA . LEU A 1 313 ? -18.641 -6.102 5.647 1.00 96.81 313 LEU A CA 1
ATOM 2511 C C . LEU A 1 313 ? -19.461 -5.199 6.574 1.00 96.81 31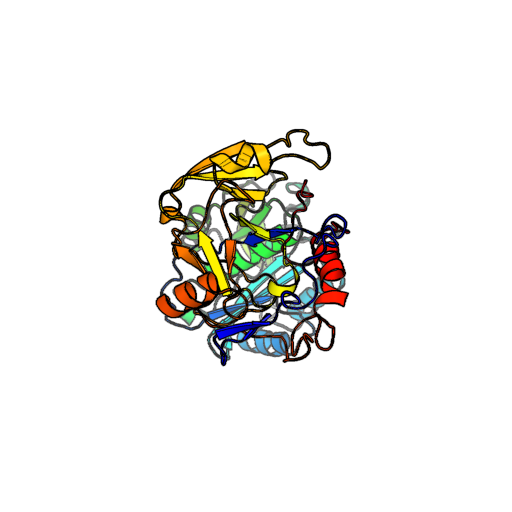3 LEU A C 1
ATOM 2513 O O . LEU A 1 313 ? -18.960 -4.712 7.588 1.00 96.81 313 LEU A O 1
ATOM 2517 N N . ALA A 1 314 ? -20.738 -5.028 6.238 1.00 95.94 314 ALA A N 1
ATOM 2518 C CA . ALA A 1 314 ? -21.716 -4.368 7.096 1.00 95.94 314 ALA A CA 1
ATOM 2519 C C . ALA A 1 314 ? -22.230 -5.345 8.164 1.00 95.94 314 ALA A C 1
ATOM 2521 O O . ALA A 1 314 ? -22.811 -6.377 7.822 1.00 95.94 314 ALA A O 1
ATOM 2522 N N . ALA A 1 315 ? -22.040 -5.011 9.438 1.00 92.62 315 ALA A N 1
ATOM 2523 C CA . ALA A 1 315 ? -22.366 -5.862 10.573 1.00 92.62 315 ALA A CA 1
ATOM 2524 C C . ALA A 1 315 ? -23.054 -5.069 11.693 1.00 92.62 315 ALA A C 1
ATOM 2526 O O . ALA A 1 315 ? -22.420 -4.284 12.395 1.00 92.62 315 ALA A O 1
ATOM 2527 N N . ASP A 1 316 ? -24.343 -5.333 11.909 1.00 89.56 316 ASP A N 1
ATOM 2528 C CA . ASP A 1 316 ? -25.145 -4.637 12.928 1.00 89.56 316 ASP A CA 1
ATOM 2529 C C . ASP A 1 316 ? -24.739 -5.002 14.369 1.00 89.56 316 ASP A C 1
ATOM 2531 O O . ASP A 1 316 ? -25.063 -4.281 15.309 1.00 89.56 316 ASP A O 1
ATOM 2535 N N . PHE A 1 317 ? -24.029 -6.123 14.556 1.00 86.81 317 PHE A N 1
ATOM 2536 C CA . PHE A 1 317 ? -23.524 -6.555 15.863 1.00 86.81 317 PHE A CA 1
ATOM 2537 C C . PHE A 1 317 ? -22.265 -5.795 16.304 1.00 86.81 317 PHE A C 1
ATOM 2539 O O . PHE A 1 317 ? -21.869 -5.885 17.466 1.00 86.81 317 PHE A O 1
ATOM 2546 N N . VAL A 1 318 ? -21.614 -5.061 15.396 1.00 88.81 318 VAL A N 1
ATOM 2547 C CA . VAL A 1 318 ? -20.437 -4.259 15.735 1.00 88.81 318 VAL A CA 1
ATOM 2548 C C . VAL A 1 318 ? -20.884 -3.056 16.562 1.00 88.81 318 VAL A C 1
ATOM 2550 O O . VAL A 1 318 ? -21.786 -2.314 16.173 1.00 88.81 318 VAL A O 1
ATOM 2553 N N . THR A 1 319 ? -20.237 -2.861 17.710 1.00 87.88 319 THR A N 1
ATOM 2554 C CA . THR A 1 319 ? -20.519 -1.749 18.626 1.00 87.88 319 THR A CA 1
ATOM 2555 C C . THR A 1 319 ? -19.298 -0.846 18.778 1.00 87.88 319 THR A C 1
ATOM 2557 O O . THR A 1 319 ? -18.165 -1.261 18.531 1.00 87.88 319 THR A O 1
ATOM 2560 N N . THR A 1 320 ? -19.529 0.396 19.197 1.00 87.19 320 THR A N 1
ATOM 2561 C CA . THR A 1 320 ? -18.491 1.402 19.480 1.00 87.19 320 THR A CA 1
ATOM 2562 C C . THR A 1 320 ? -18.064 1.423 20.953 1.00 87.19 320 THR A C 1
ATOM 2564 O O . THR A 1 320 ? -17.092 2.096 21.309 1.00 87.19 320 THR A O 1
ATOM 2567 N N . ALA A 1 321 ? -18.761 0.666 21.811 1.00 80.31 321 ALA A N 1
ATOM 2568 C CA . ALA A 1 321 ? -18.541 0.636 23.256 1.00 80.31 321 ALA A CA 1
ATOM 2569 C C . ALA A 1 321 ? -17.114 0.178 23.604 1.00 80.31 321 ALA A C 1
ATOM 2571 O O . ALA A 1 321 ? -16.407 0.855 24.358 1.00 80.31 321 ALA A O 1
ATOM 2572 N N . ASP A 1 322 ? -16.652 -0.889 22.949 1.00 75.06 322 ASP A N 1
ATOM 2573 C CA . ASP A 1 322 ? -15.342 -1.502 23.162 1.00 75.06 322 ASP A CA 1
ATOM 2574 C C . ASP A 1 322 ? -14.508 -1.536 21.869 1.00 75.06 322 ASP A C 1
ATOM 2576 O O . ASP A 1 322 ? -15.023 -1.460 20.753 1.00 75.06 322 ASP A O 1
ATOM 2580 N N . GLY A 1 323 ? -13.181 -1.606 22.005 1.00 83.12 323 GLY A N 1
ATOM 2581 C CA . GLY A 1 323 ? -12.270 -1.656 20.857 1.00 83.12 323 GLY A CA 1
ATOM 2582 C C . GLY A 1 323 ? -12.306 -0.400 19.979 1.00 83.12 323 GLY A C 1
ATOM 2583 O O . GLY A 1 323 ? -12.355 0.722 20.474 1.00 83.12 323 GLY A O 1
ATOM 2584 N N . THR A 1 324 ? -12.238 -0.554 18.663 1.00 89.56 324 THR A N 1
ATOM 2585 C CA . THR A 1 324 ? -12.150 0.576 17.715 1.00 89.56 324 THR A CA 1
ATOM 2586 C C . THR A 1 324 ? -13.443 0.829 16.947 1.00 89.56 324 THR A C 1
ATOM 2588 O O . THR A 1 324 ? -13.488 1.738 16.121 1.00 89.56 324 THR A O 1
ATOM 2591 N N . GLY A 1 325 ? -14.469 -0.001 17.165 1.00 91.62 325 GLY A N 1
ATOM 2592 C CA . GLY A 1 325 ? -15.642 -0.100 16.295 1.00 91.62 325 GLY A CA 1
ATOM 2593 C C . GLY A 1 325 ? -15.365 -0.742 14.929 1.00 91.62 325 GLY A C 1
ATOM 2594 O O . GLY A 1 325 ? -16.241 -0.721 14.069 1.00 91.62 325 GLY A O 1
ATOM 2595 N N . ILE A 1 326 ? -14.172 -1.307 14.708 1.00 94.75 326 ILE A N 1
ATOM 2596 C CA . ILE A 1 326 ? -13.839 -2.132 13.539 1.00 94.75 326 ILE A CA 1
ATOM 2597 C C . ILE A 1 326 ? -13.375 -3.495 14.045 1.00 94.75 326 ILE A C 1
ATOM 2599 O O . ILE A 1 326 ? -12.439 -3.588 14.843 1.00 94.75 326 ILE A O 1
ATOM 2603 N N . VAL A 1 327 ? -14.021 -4.555 13.572 1.00 93.00 327 VAL A N 1
ATOM 2604 C CA . VAL A 1 327 ? -13.781 -5.920 14.049 1.00 93.00 327 VAL A CA 1
ATOM 2605 C C . VAL A 1 327 ? -13.142 -6.729 12.932 1.00 93.00 327 VAL A C 1
ATOM 2607 O O . VAL A 1 327 ? -13.663 -6.795 11.823 1.00 93.00 327 VAL A O 1
ATOM 2610 N N . HIS A 1 328 ? -11.987 -7.335 13.194 1.00 94.00 328 HIS A N 1
ATOM 2611 C CA . HIS A 1 328 ? -11.412 -8.299 12.255 1.00 94.00 328 HIS A CA 1
ATOM 2612 C C . HIS A 1 328 ? -12.274 -9.573 12.250 1.00 94.00 328 HIS A C 1
ATOM 2614 O O . HIS A 1 328 ? -12.866 -9.913 13.270 1.00 94.00 328 HIS A O 1
ATOM 2620 N N . GLN A 1 329 ? -12.397 -10.254 11.115 1.00 94.88 329 GLN A N 1
ATOM 2621 C CA . GLN A 1 329 ? -13.279 -11.413 10.970 1.00 94.88 329 GLN A CA 1
ATOM 2622 C C . GLN A 1 329 ? -12.475 -12.661 10.620 1.00 94.88 329 GLN A C 1
ATOM 2624 O O . GLN A 1 329 ? -11.773 -12.683 9.605 1.00 94.88 329 GLN A O 1
ATOM 2629 N N . ALA A 1 330 ? -12.614 -13.699 11.445 1.00 93.62 330 ALA A N 1
ATOM 2630 C CA . ALA A 1 330 ? -11.994 -15.010 11.286 1.00 93.62 330 ALA A CA 1
ATOM 2631 C C . ALA A 1 330 ? -13.094 -16.095 11.314 1.00 93.62 330 ALA A C 1
ATOM 2633 O O . ALA A 1 330 ? -13.349 -16.712 12.354 1.00 93.62 330 ALA A O 1
ATOM 2634 N N . PRO A 1 331 ? -13.762 -16.364 10.174 1.00 91.25 331 PRO A N 1
ATOM 2635 C CA . PRO A 1 331 ? -15.054 -17.065 10.131 1.00 91.25 331 PRO A CA 1
ATOM 2636 C C . PRO A 1 331 ? -15.048 -18.514 10.619 1.00 91.25 331 PRO A C 1
ATOM 2638 O O . PRO A 1 331 ? -16.101 -19.082 10.881 1.00 91.25 331 PRO A O 1
ATOM 2641 N N . ALA A 1 332 ? -13.880 -19.148 10.732 1.00 89.81 332 ALA A N 1
ATOM 2642 C CA . ALA A 1 332 ? -13.780 -20.487 11.309 1.00 89.81 332 ALA A CA 1
ATOM 2643 C C . ALA A 1 332 ? -13.858 -20.499 12.846 1.00 89.81 332 ALA A C 1
ATOM 2645 O O . ALA A 1 332 ? -13.982 -21.574 13.434 1.00 89.81 332 ALA A O 1
ATOM 2646 N N . TYR A 1 333 ? -13.756 -19.337 13.503 1.00 88.56 333 TYR A N 1
ATOM 2647 C CA . TYR A 1 333 ? -13.561 -19.239 14.952 1.00 88.56 333 TYR A CA 1
ATOM 2648 C C . TYR A 1 333 ? -14.596 -18.372 15.683 1.00 88.56 333 TYR A C 1
ATOM 2650 O O . TYR A 1 333 ? -14.578 -18.357 16.914 1.00 88.56 333 TYR A O 1
ATOM 2658 N N . GLY A 1 334 ? -15.508 -17.712 14.961 1.00 87.06 334 GLY A N 1
ATOM 2659 C CA . GLY A 1 334 ? -16.614 -16.923 15.513 1.00 87.06 334 GLY A CA 1
ATOM 2660 C C . GLY A 1 334 ? -17.944 -17.252 14.830 1.00 87.06 334 GLY A C 1
ATOM 2661 O O . GLY A 1 334 ? -17.979 -17.474 13.623 1.00 87.06 334 GLY A O 1
ATOM 2662 N N . GLU A 1 335 ? -19.034 -17.307 15.600 1.00 86.88 335 GLU A N 1
ATOM 2663 C CA . GLU A 1 335 ? -20.379 -17.610 15.081 1.00 86.88 335 GLU A CA 1
ATOM 2664 C C . GLU A 1 335 ? -20.918 -16.464 14.214 1.00 86.88 335 GLU A C 1
ATOM 2666 O O . GLU A 1 335 ? -21.313 -16.691 13.070 1.00 86.88 335 GLU A O 1
ATOM 2671 N N . ASP A 1 336 ? -20.841 -15.230 14.715 1.00 88.56 336 ASP A N 1
ATOM 2672 C CA . ASP A 1 336 ? -21.246 -14.040 13.961 1.00 88.56 336 ASP A CA 1
ATOM 2673 C C . ASP A 1 336 ? -20.400 -13.874 12.687 1.00 88.56 336 ASP A C 1
ATOM 2675 O O . ASP A 1 336 ? -20.950 -13.673 11.600 1.00 88.56 336 ASP A O 1
ATOM 2679 N N . ASP A 1 337 ? -19.078 -14.067 12.799 1.00 90.44 337 ASP A N 1
ATOM 2680 C CA . ASP A 1 337 ? -18.132 -14.054 11.678 1.00 90.44 337 ASP A CA 1
ATOM 2681 C C . ASP A 1 337 ? -18.491 -15.101 10.612 1.00 90.44 337 ASP A C 1
ATOM 2683 O O . ASP A 1 337 ? -18.409 -14.822 9.412 1.00 90.44 337 ASP A O 1
ATOM 2687 N N . TYR A 1 338 ? -18.884 -16.309 11.029 1.00 90.38 338 TYR A N 1
ATOM 2688 C CA . TYR A 1 338 ? -19.289 -17.393 10.136 1.00 90.38 338 TYR A CA 1
ATOM 2689 C C . TYR A 1 338 ? -20.549 -17.027 9.348 1.00 90.38 338 TYR A C 1
ATOM 2691 O O . TYR A 1 338 ? -20.564 -17.135 8.118 1.00 90.38 338 TYR A O 1
ATOM 2699 N N . GLU A 1 339 ? -21.597 -16.570 10.036 1.00 91.81 339 GLU A N 1
ATOM 2700 C CA . GLU A 1 339 ? -22.894 -16.279 9.421 1.00 91.81 339 GLU A CA 1
ATOM 2701 C C . GLU A 1 339 ? -22.808 -15.112 8.428 1.00 91.81 339 GLU A C 1
ATOM 2703 O O . GLU A 1 339 ? -23.282 -15.223 7.288 1.00 91.81 339 GLU A O 1
ATOM 2708 N N . ILE A 1 340 ? -22.137 -14.015 8.801 1.00 92.69 340 ILE A N 1
ATOM 2709 C CA . ILE A 1 340 ? -21.957 -12.868 7.901 1.00 92.69 340 ILE A CA 1
ATOM 2710 C C . ILE A 1 340 ? -21.072 -13.224 6.701 1.00 92.69 340 ILE A C 1
ATOM 2712 O O . ILE A 1 340 ? -21.392 -12.879 5.558 1.00 92.69 340 ILE A O 1
ATOM 2716 N N . SER A 1 341 ? -19.996 -13.979 6.926 1.00 92.56 341 SER A N 1
ATOM 2717 C CA . SER A 1 341 ? -19.072 -14.379 5.865 1.00 92.56 341 SER A CA 1
ATOM 2718 C C . SER A 1 341 ? -19.741 -15.304 4.865 1.00 92.56 341 SER A C 1
ATOM 2720 O O . SER A 1 341 ? -19.639 -15.090 3.656 1.00 92.56 341 SER A O 1
ATOM 2722 N N . LYS A 1 342 ? -20.521 -16.271 5.350 1.00 92.56 342 LYS A N 1
ATOM 2723 C CA . LYS A 1 342 ? -21.316 -17.168 4.513 1.00 92.56 342 LYS A CA 1
ATOM 2724 C C . LYS A 1 342 ? -22.351 -16.409 3.687 1.00 92.56 342 LYS A C 1
ATOM 2726 O O . LYS A 1 342 ? -22.484 -16.681 2.494 1.00 92.56 342 LYS A O 1
ATOM 2731 N N . LYS A 1 343 ? -23.050 -15.438 4.286 1.00 92.69 343 LYS A N 1
ATOM 2732 C CA . LYS A 1 343 ? -24.028 -14.585 3.589 1.00 92.69 343 LYS A CA 1
ATOM 2733 C C . LYS A 1 343 ? -23.393 -13.788 2.448 1.00 92.69 343 LYS A C 1
ATOM 2735 O O . LYS A 1 343 ? -24.029 -13.603 1.412 1.00 92.69 343 LYS A O 1
ATOM 2740 N N . HIS A 1 344 ? -22.157 -13.331 2.628 1.00 91.88 344 HIS A N 1
ATOM 2741 C CA . HIS A 1 344 ? -21.448 -12.526 1.636 1.00 91.88 344 HIS A CA 1
ATOM 2742 C C . HIS A 1 344 ? -20.523 -13.338 0.713 1.00 91.88 344 HIS A C 1
ATOM 2744 O O . HIS A 1 344 ? -20.001 -12.779 -0.244 1.00 91.88 344 HIS A O 1
ATOM 2750 N N . GLY A 1 345 ? -20.338 -14.641 0.931 1.00 93.38 345 GLY A N 1
ATOM 2751 C CA . GLY A 1 345 ? -19.424 -15.462 0.127 1.00 93.38 345 GLY A CA 1
ATOM 2752 C C . GLY A 1 345 ? -17.941 -15.210 0.425 1.00 93.38 345 GLY A C 1
ATOM 2753 O O . GLY A 1 345 ? -17.100 -15.408 -0.445 1.00 93.38 345 GLY A O 1
ATOM 2754 N N . ILE A 1 346 ? -17.623 -14.758 1.639 1.00 95.19 346 ILE A N 1
ATOM 2755 C CA . ILE A 1 346 ? -16.248 -14.653 2.138 1.00 95.19 346 ILE A CA 1
ATOM 2756 C C . ILE A 1 346 ? -15.710 -16.063 2.425 1.00 95.19 346 ILE A C 1
ATOM 2758 O O . ILE A 1 346 ? -16.440 -16.888 2.988 1.00 95.19 346 ILE A O 1
ATOM 2762 N N . PRO A 1 347 ? -14.451 -16.369 2.064 1.00 91.56 347 PRO A N 1
ATOM 2763 C CA . PRO A 1 347 ? -13.863 -17.671 2.337 1.00 91.56 347 PRO A CA 1
ATOM 2764 C C . PRO A 1 347 ? -13.754 -17.945 3.840 1.00 91.56 347 PRO A C 1
ATOM 2766 O O . PRO A 1 347 ? -13.397 -17.079 4.642 1.00 91.56 347 PRO A O 1
ATOM 2769 N N . ILE A 1 348 ? -14.044 -19.192 4.204 1.00 93.50 348 ILE A N 1
ATOM 2770 C CA . ILE A 1 348 ? -13.973 -19.692 5.575 1.00 93.50 348 ILE A CA 1
ATOM 2771 C C . ILE A 1 348 ? -12.686 -20.491 5.692 1.00 93.50 348 ILE A C 1
ATOM 2773 O O . ILE A 1 348 ? -12.569 -21.573 5.116 1.00 93.50 348 ILE A O 1
ATOM 2777 N N . VAL A 1 349 ? -11.723 -19.938 6.420 1.00 89.12 349 VAL A N 1
ATOM 2778 C CA . VAL A 1 349 ? -10.376 -20.492 6.528 1.00 89.12 349 VAL A CA 1
ATOM 2779 C C . VAL A 1 349 ? -10.144 -20.988 7.945 1.00 89.12 349 VAL A C 1
ATOM 2781 O O . VAL A 1 349 ? -10.271 -20.230 8.902 1.00 89.12 349 VAL A O 1
ATOM 2784 N N . SER A 1 350 ? -9.798 -22.268 8.073 1.00 91.56 350 SER A N 1
ATOM 2785 C CA . SER A 1 350 ? -9.370 -22.879 9.328 1.00 91.56 350 SER A CA 1
ATOM 2786 C C . SER A 1 350 ? -7.919 -23.313 9.178 1.00 91.56 350 SER A C 1
ATOM 2788 O O . SER A 1 350 ? -7.602 -24.130 8.320 1.00 91.56 350 SER A O 1
ATOM 2790 N N . LEU A 1 351 ? -7.058 -22.728 10.002 1.00 88.81 351 LEU A N 1
ATOM 2791 C CA . LEU A 1 351 ? -5.606 -22.921 9.997 1.00 88.81 351 LEU A CA 1
ATOM 2792 C C . LEU A 1 351 ? -5.134 -23.754 11.186 1.00 88.81 351 LEU A C 1
ATOM 2794 O O . LEU A 1 351 ? -3.941 -23.800 11.452 1.00 88.81 351 LEU A O 1
ATOM 2798 N N . VAL A 1 352 ? -6.060 -24.308 11.967 1.00 89.62 352 VAL A N 1
ATOM 2799 C CA . VAL A 1 352 ? -5.777 -24.927 13.259 1.00 89.62 352 VAL A CA 1
ATOM 2800 C C . VAL A 1 352 ? -6.428 -26.303 13.307 1.00 89.62 352 VAL A C 1
ATOM 2802 O O . VAL A 1 352 ? -7.601 -26.458 12.965 1.00 89.62 352 VAL A O 1
ATOM 2805 N N . ASP A 1 353 ? -5.664 -27.308 13.727 1.00 89.38 353 ASP A N 1
ATOM 2806 C CA . ASP A 1 353 ? -6.142 -28.679 13.868 1.00 89.38 353 ASP A CA 1
ATOM 2807 C C . ASP A 1 353 ? -7.022 -28.876 15.122 1.00 89.38 353 ASP A C 1
ATOM 2809 O O . ASP A 1 353 ? -7.224 -27.980 15.944 1.00 89.38 353 ASP A O 1
ATOM 2813 N N . GLY A 1 354 ? -7.544 -30.093 15.306 1.00 87.19 354 GLY A N 1
ATOM 2814 C CA . GLY A 1 354 ? -8.371 -30.433 16.472 1.00 87.19 354 GLY A CA 1
ATOM 2815 C C . GLY A 1 354 ? -7.650 -30.354 17.827 1.00 87.19 354 GLY A C 1
ATOM 2816 O O . GLY A 1 354 ? -8.317 -30.383 18.859 1.00 87.19 354 GLY A O 1
ATOM 2817 N N . ASN A 1 355 ? -6.319 -30.244 17.840 1.00 87.19 355 ASN A N 1
ATOM 2818 C CA . ASN A 1 355 ? -5.504 -30.094 19.046 1.00 87.19 355 ASN A CA 1
ATOM 2819 C C . ASN A 1 355 ? -5.109 -28.631 19.310 1.00 87.19 355 ASN A C 1
ATOM 2821 O O . ASN A 1 355 ? -4.463 -28.346 20.321 1.00 87.19 355 ASN A O 1
ATOM 2825 N N . GLY A 1 356 ? -5.499 -27.698 18.438 1.00 85.81 356 GLY A N 1
ATOM 2826 C CA . GLY A 1 356 ? -5.126 -26.297 18.577 1.00 85.81 356 GLY A CA 1
ATOM 2827 C C . GLY A 1 356 ? -3.747 -25.967 18.006 1.00 85.81 356 GLY A C 1
ATOM 2828 O O . GLY A 1 356 ? -3.188 -24.951 18.404 1.00 85.81 356 GLY A O 1
ATOM 2829 N N . ASN A 1 357 ? -3.182 -26.795 17.122 1.00 89.19 357 ASN A N 1
ATOM 2830 C CA . ASN A 1 357 ? -1.906 -26.505 16.463 1.00 89.19 357 ASN A CA 1
ATOM 2831 C C . ASN A 1 357 ? -2.134 -25.918 15.073 1.00 89.19 357 ASN A C 1
ATOM 2833 O O . ASN A 1 357 ? -3.019 -26.386 14.353 1.00 89.19 357 ASN A O 1
ATOM 2837 N N . TYR A 1 358 ? -1.326 -24.936 14.675 1.00 88.06 358 TYR A N 1
ATOM 2838 C CA . TYR A 1 358 ? -1.403 -24.403 13.318 1.00 88.06 358 TYR A CA 1
ATOM 2839 C C . TYR A 1 358 ? -0.997 -25.453 12.284 1.00 88.06 358 TYR A C 1
ATOM 2841 O O . TYR A 1 358 ? 0.020 -26.128 12.435 1.00 88.06 358 TYR A O 1
ATOM 2849 N N . THR A 1 359 ? -1.774 -25.571 11.214 1.00 87.75 359 THR A N 1
ATOM 2850 C CA . THR A 1 359 ? -1.522 -26.503 10.107 1.00 87.75 359 THR A CA 1
ATOM 2851 C C . THR A 1 359 ? -0.747 -25.873 8.956 1.00 87.75 359 THR A C 1
ATOM 2853 O O . THR A 1 359 ? -0.255 -26.601 8.104 1.00 87.75 359 THR A O 1
ATOM 2856 N N . GLU A 1 360 ? -0.672 -24.542 8.906 1.00 85.56 360 GLU A N 1
ATOM 2857 C CA . GLU A 1 360 ? 0.060 -23.773 7.898 1.00 85.56 360 GLU A CA 1
ATOM 2858 C C . GLU A 1 360 ? 0.336 -22.343 8.401 1.00 85.56 360 GLU A C 1
ATOM 2860 O O . GLU A 1 360 ? -0.215 -21.905 9.415 1.00 85.56 360 GLU A O 1
ATOM 2865 N N . GLY A 1 361 ? 1.170 -21.598 7.672 1.00 80.88 361 GLY A N 1
ATOM 2866 C CA . GLY A 1 361 ? 1.495 -20.202 7.973 1.00 80.88 361 GLY A CA 1
ATOM 2867 C C . GLY A 1 361 ? 2.724 -20.021 8.876 1.00 80.88 361 GLY A C 1
ATOM 2868 O O . GLY A 1 361 ? 3.471 -20.970 9.105 1.00 80.88 361 GLY A O 1
ATOM 2869 N N . PRO A 1 362 ? 2.970 -18.796 9.383 1.00 76.88 362 PRO A N 1
ATOM 2870 C CA . PRO A 1 362 ? 4.217 -18.453 10.081 1.00 76.88 362 PRO A CA 1
ATOM 2871 C C . PRO A 1 362 ? 4.500 -19.255 11.358 1.00 76.88 362 PRO A C 1
ATOM 2873 O O . PRO A 1 362 ? 5.651 -19.337 11.774 1.00 76.88 362 PRO A O 1
ATOM 2876 N N . TRP A 1 363 ? 3.463 -19.843 11.958 1.00 85.12 363 TRP A N 1
ATOM 2877 C CA . TRP A 1 363 ? 3.530 -20.586 13.219 1.00 85.12 363 TRP A CA 1
ATOM 2878 C C . TRP A 1 363 ? 3.127 -22.055 13.059 1.00 85.12 363 TRP A C 1
ATOM 2880 O O . TRP A 1 363 ? 2.652 -22.668 14.010 1.00 85.12 363 TRP A O 1
ATOM 2890 N N . GLU A 1 364 ? 3.270 -22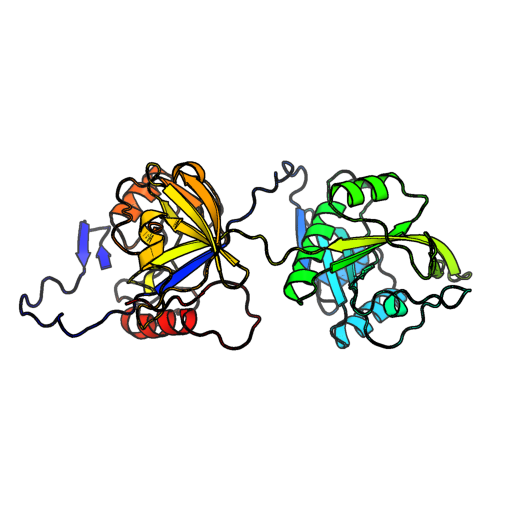.619 11.854 1.00 89.94 364 GLU A N 1
ATOM 2891 C CA . GLU A 1 364 ? 2.960 -24.026 11.572 1.00 89.94 364 GLU A CA 1
ATOM 2892 C C . GLU A 1 364 ? 3.576 -24.972 12.621 1.00 89.94 364 GLU A C 1
ATOM 2894 O O . GLU A 1 364 ? 4.769 -24.920 12.923 1.00 89.94 364 GLU A O 1
ATOM 2899 N N . GLY A 1 365 ? 2.743 -25.852 13.182 1.00 90.06 365 GLY A N 1
ATOM 2900 C CA . GLY A 1 365 ? 3.113 -26.804 14.228 1.00 90.06 365 GLY A CA 1
ATOM 2901 C C . GLY A 1 365 ? 3.090 -26.249 15.655 1.00 90.06 365 GLY A C 1
ATOM 2902 O O . GLY A 1 365 ? 3.082 -27.046 16.594 1.00 90.06 365 GLY A O 1
ATOM 2903 N N . GLU A 1 366 ? 3.035 -24.929 15.847 1.00 90.06 366 GLU A N 1
ATOM 2904 C CA . GLU A 1 366 ? 2.910 -24.323 17.176 1.00 90.06 366 GLU A CA 1
ATOM 2905 C C . GLU A 1 366 ? 1.462 -24.343 17.675 1.00 90.06 366 GLU A C 1
ATOM 2907 O O . GLU A 1 366 ? 0.503 -24.272 16.899 1.00 90.06 366 GLU A O 1
ATOM 2912 N N . ASN A 1 367 ? 1.297 -24.419 18.996 1.00 91.62 367 ASN A N 1
ATOM 2913 C CA . ASN A 1 367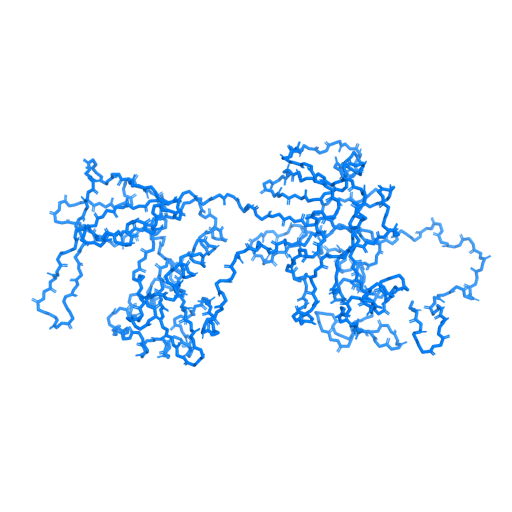 ? -0.017 -24.399 19.620 1.00 91.62 367 ASN A CA 1
ATOM 2914 C C . ASN A 1 367 ? -0.517 -22.963 19.835 1.00 91.62 367 ASN A C 1
ATOM 2916 O O . ASN A 1 367 ? 0.222 -22.112 20.337 1.00 91.62 367 ASN A O 1
ATOM 2920 N N . ILE A 1 368 ? -1.799 -22.705 19.545 1.00 85.56 368 ILE A N 1
ATOM 2921 C CA . ILE A 1 368 ? -2.412 -21.370 19.654 1.00 85.56 368 ILE A CA 1
ATOM 2922 C C . ILE A 1 368 ? -2.204 -20.731 21.031 1.00 85.56 368 ILE A C 1
ATOM 2924 O O . ILE A 1 368 ? -1.999 -19.526 21.114 1.00 85.56 368 ILE A O 1
ATOM 2928 N N . TRP A 1 369 ? -2.205 -21.513 22.115 1.00 82.25 369 TRP A N 1
ATOM 2929 C CA . TRP A 1 369 ? -2.056 -20.988 23.475 1.00 82.25 369 TRP A CA 1
ATOM 2930 C C . TRP A 1 369 ? -0.617 -20.582 23.798 1.00 82.25 369 TRP A C 1
ATOM 2932 O O . TRP A 1 369 ? -0.397 -19.640 24.559 1.00 82.25 369 TRP A O 1
ATOM 2942 N N . GLU A 1 370 ? 0.357 -21.284 23.222 1.00 84.00 370 GLU A N 1
ATOM 2943 C CA . GLU A 1 370 ? 1.781 -21.017 23.428 1.00 84.00 370 GLU A CA 1
ATOM 2944 C C . GLU A 1 370 ? 2.213 -19.779 22.646 1.00 84.00 370 GLU A C 1
ATOM 2946 O O . GLU A 1 370 ? 2.946 -18.930 23.161 1.00 84.00 370 GLU A O 1
ATOM 2951 N N . VAL A 1 371 ? 1.687 -19.633 21.431 1.00 83.94 371 VAL A N 1
ATOM 2952 C CA . VAL A 1 371 ? 2.108 -18.582 20.513 1.00 83.94 371 VAL A CA 1
ATOM 2953 C C . VAL A 1 371 ? 1.262 -17.313 20.603 1.00 83.94 371 VAL A C 1
ATOM 2955 O O . VAL A 1 371 ? 1.725 -16.267 20.168 1.00 83.94 371 VAL A O 1
ATOM 2958 N N . ASN A 1 372 ? 0.080 -17.319 21.237 1.00 81.81 372 ASN A N 1
ATOM 2959 C CA . ASN A 1 372 ? -0.777 -16.122 21.338 1.00 81.81 372 ASN A CA 1
ATOM 2960 C C . ASN A 1 372 ? -0.036 -14.902 21.922 1.00 81.81 372 ASN A C 1
ATOM 2962 O O . ASN A 1 372 ? -0.167 -13.785 21.423 1.00 81.81 372 ASN A O 1
ATOM 2966 N N . LYS A 1 373 ? 0.796 -15.118 22.953 1.00 78.75 373 LYS A N 1
ATOM 2967 C CA . LYS A 1 373 ? 1.641 -14.062 23.545 1.00 78.75 373 LYS A CA 1
ATOM 2968 C C . LYS A 1 373 ? 2.771 -13.634 22.609 1.00 78.75 373 LYS A C 1
ATOM 2970 O O . LYS A 1 373 ? 3.136 -12.461 22.602 1.00 78.75 373 LYS A O 1
ATOM 2975 N N . THR A 1 374 ? 3.321 -14.565 21.834 1.00 79.06 374 THR A N 1
ATOM 2976 C CA . THR A 1 374 ? 4.347 -14.290 20.821 1.00 79.06 374 THR A CA 1
ATOM 2977 C C . THR A 1 374 ? 3.767 -13.465 19.680 1.00 79.06 374 THR A C 1
ATOM 2979 O O . THR A 1 374 ? 4.324 -12.417 19.386 1.00 79.06 374 THR A O 1
ATOM 2982 N N . ILE A 1 375 ? 2.610 -13.852 19.132 1.00 78.25 375 ILE A N 1
ATOM 2983 C CA . ILE A 1 375 ? 1.870 -13.091 18.115 1.00 78.25 375 ILE A CA 1
ATOM 2984 C C . ILE A 1 375 ? 1.600 -11.684 18.634 1.00 78.25 375 ILE A C 1
ATOM 2986 O O . ILE A 1 375 ? 1.954 -10.708 17.979 1.00 78.25 375 ILE A O 1
ATOM 2990 N N . ALA A 1 376 ? 1.045 -11.564 19.845 1.00 74.38 376 ALA A N 1
ATOM 2991 C CA . ALA A 1 376 ? 0.784 -10.260 20.434 1.00 74.38 376 ALA A CA 1
ATOM 2992 C C . ALA A 1 376 ? 2.057 -9.413 20.535 1.00 74.38 376 ALA A C 1
ATOM 2994 O O . ALA A 1 376 ? 2.039 -8.246 20.171 1.00 74.38 376 ALA A O 1
ATOM 2995 N N . LYS A 1 377 ? 3.173 -10.009 20.965 1.00 71.88 377 LYS A N 1
ATOM 2996 C CA . LYS A 1 377 ? 4.463 -9.331 21.120 1.00 71.88 377 LYS A CA 1
ATOM 2997 C C . LYS A 1 377 ? 5.126 -8.950 19.795 1.00 71.88 377 LYS A C 1
ATOM 2999 O O . LYS A 1 377 ? 5.771 -7.907 19.720 1.00 71.88 377 LYS A O 1
ATOM 3004 N N . GLU A 1 378 ? 5.027 -9.795 18.776 1.00 70.00 378 GLU A N 1
ATOM 3005 C CA . GLU A 1 378 ? 5.547 -9.514 17.435 1.00 70.00 378 GLU A CA 1
ATOM 3006 C C . GLU A 1 378 ? 4.773 -8.376 16.780 1.00 70.00 378 GLU A C 1
ATOM 3008 O O . GLU A 1 378 ? 5.380 -7.478 16.203 1.00 70.00 378 GLU A O 1
ATOM 3013 N N . LEU A 1 379 ? 3.455 -8.355 16.974 1.00 67.38 379 LEU A N 1
ATOM 3014 C CA . LEU A 1 379 ? 2.608 -7.233 16.590 1.00 67.38 379 LEU A CA 1
ATOM 3015 C C . LEU A 1 379 ? 2.866 -6.005 17.483 1.00 67.38 379 LEU A C 1
ATOM 3017 O O . LEU A 1 379 ? 2.664 -4.879 17.041 1.00 67.38 379 LEU A O 1
ATOM 3021 N N . SER A 1 380 ? 3.357 -6.189 18.718 1.00 53.91 380 SER A N 1
ATOM 3022 C CA . SER A 1 380 ? 3.527 -5.107 19.689 1.00 53.91 380 SER A CA 1
ATOM 3023 C C . SER A 1 380 ? 4.926 -4.461 19.790 1.00 53.91 380 SER A C 1
ATOM 3025 O O . SER A 1 380 ? 5.177 -3.704 20.732 1.00 53.91 380 SER A O 1
ATOM 3027 N N . LEU A 1 381 ? 5.890 -4.743 18.910 1.00 35.09 381 LEU A N 1
ATOM 3028 C CA . LEU A 1 381 ? 7.248 -4.191 19.050 1.00 35.09 381 LEU A CA 1
ATOM 3029 C C . LEU A 1 381 ? 7.698 -3.415 17.803 1.00 35.09 381 LEU A C 1
ATOM 3031 O O . LEU A 1 381 ? 7.949 -4.032 16.769 1.00 35.09 381 LEU A O 1
ATOM 3035 N N . PRO A 1 382 ? 7.946 -2.091 17.900 1.00 39.03 382 PRO A N 1
ATOM 3036 C CA . PRO A 1 382 ? 8.645 -1.364 16.858 1.00 39.03 382 PRO A CA 1
ATOM 3037 C C . PRO A 1 382 ? 10.137 -1.658 17.026 1.00 39.03 382 PRO A C 1
ATOM 3039 O O . PRO A 1 382 ? 10.799 -1.140 17.928 1.00 39.03 382 PRO A O 1
ATOM 3042 N N . LYS A 1 383 ? 10.687 -2.539 16.193 1.00 30.30 383 LYS A N 1
ATOM 3043 C CA . LYS A 1 383 ? 12.135 -2.753 16.135 1.00 30.30 383 LYS A CA 1
ATOM 3044 C C . LYS A 1 383 ? 12.629 -2.480 14.727 1.00 30.30 383 LYS A C 1
ATOM 3046 O O . LYS A 1 383 ? 12.695 -3.400 13.928 1.00 30.30 383 LYS A O 1
ATOM 3051 N N . ASN A 1 384 ? 13.010 -1.218 14.514 1.00 31.89 384 ASN A N 1
ATOM 3052 C CA . ASN A 1 384 ? 13.878 -0.725 13.442 1.00 31.89 384 ASN A CA 1
ATOM 3053 C C . ASN A 1 384 ? 13.445 -1.171 12.027 1.00 31.89 384 ASN A C 1
ATOM 3055 O O . ASN A 1 384 ? 13.799 -2.259 11.582 1.00 31.89 384 ASN A O 1
ATOM 3059 N N . GLU A 1 385 ? 12.673 -0.330 11.332 1.00 30.64 385 GLU A N 1
ATOM 3060 C CA . GLU A 1 385 ? 12.182 -0.571 9.959 1.00 30.64 385 GLU A CA 1
ATOM 3061 C C . GLU A 1 385 ? 13.307 -0.849 8.926 1.00 30.64 385 GLU A C 1
ATOM 3063 O O . GLU A 1 385 ? 14.437 -0.408 9.156 1.00 30.64 385 GLU A O 1
ATOM 3068 N N . PRO A 1 386 ? 13.027 -1.524 7.778 1.00 30.41 386 PRO A N 1
ATOM 3069 C CA . PRO A 1 386 ? 11.708 -1.842 7.212 1.00 30.41 386 PRO A CA 1
ATOM 3070 C C . PRO A 1 386 ? 11.451 -3.351 6.997 1.00 30.41 386 PRO A C 1
ATOM 3072 O O . PRO A 1 386 ? 12.164 -4.039 6.266 1.00 30.41 386 PRO A O 1
ATOM 3075 N N . LYS A 1 387 ? 10.363 -3.850 7.594 1.00 30.80 387 LYS A N 1
ATOM 3076 C CA . LYS A 1 387 ? 9.628 -5.052 7.173 1.00 30.80 387 LYS A CA 1
ATOM 3077 C C . LYS A 1 387 ? 8.210 -4.593 6.848 1.00 30.80 387 LYS A C 1
ATOM 3079 O O . LYS A 1 387 ? 7.613 -3.879 7.650 1.00 30.80 387 LYS A O 1
ATOM 3084 N N . ASP A 1 388 ? 7.730 -4.932 5.659 1.00 27.78 388 ASP A N 1
ATOM 3085 C CA . ASP A 1 388 ? 6.430 -4.524 5.128 1.00 27.78 388 ASP A CA 1
ATOM 3086 C C . ASP A 1 388 ? 5.277 -4.796 6.129 1.00 27.78 388 ASP A C 1
ATOM 3088 O O . ASP A 1 388 ? 4.955 -5.940 6.426 1.00 27.78 388 ASP A O 1
ATOM 3092 N N . VAL A 1 389 ? 4.672 -3.685 6.573 1.00 32.88 389 VAL A N 1
ATOM 3093 C CA . VAL A 1 389 ? 3.280 -3.440 7.006 1.00 32.88 389 VAL A CA 1
ATOM 3094 C C . VAL A 1 389 ? 2.729 -4.114 8.288 1.00 32.88 389 VAL A C 1
ATOM 3096 O O . VAL A 1 389 ? 2.791 -5.320 8.479 1.00 32.88 389 VAL A O 1
ATOM 3099 N N . ASN A 1 390 ? 2.025 -3.291 9.088 1.00 35.38 390 ASN A N 1
ATOM 3100 C CA . ASN A 1 390 ? 1.069 -3.637 10.157 1.00 35.38 390 ASN A CA 1
ATOM 3101 C C . ASN A 1 390 ? 1.743 -4.052 11.476 1.00 35.38 390 ASN A C 1
ATOM 3103 O O . ASN A 1 390 ? 2.170 -5.180 11.638 1.00 35.38 390 ASN A O 1
ATOM 3107 N N . VAL A 1 391 ? 1.963 -3.153 12.442 1.00 37.38 391 VAL A N 1
ATOM 3108 C CA . VAL A 1 391 ? 0.999 -2.813 13.507 1.00 37.38 391 VAL A CA 1
ATOM 3109 C C . VAL A 1 391 ? 1.495 -1.568 14.272 1.00 37.38 391 VAL A C 1
ATOM 3111 O O . VAL A 1 391 ? 2.695 -1.364 14.430 1.00 37.38 391 VAL A O 1
ATOM 3114 N N . VAL A 1 392 ? 0.582 -0.691 14.710 1.00 38.44 392 VAL A N 1
ATOM 3115 C CA . VAL A 1 392 ? 0.876 0.449 15.590 1.00 38.44 392 VAL A CA 1
ATOM 3116 C C . VAL A 1 392 ? 0.357 -0.016 16.922 1.00 38.44 392 VAL A C 1
ATOM 3118 O O . VAL A 1 392 ? -0.838 -0.285 17.057 1.00 38.44 392 VAL A O 1
ATOM 3121 N N . ILE A 1 393 ? 1.253 -0.120 17.893 1.00 37.41 393 ILE A N 1
ATOM 3122 C CA . ILE A 1 393 ? 0.821 -0.418 19.241 1.00 37.41 393 ILE A CA 1
ATOM 3123 C C . ILE A 1 393 ? 0.233 0.836 19.854 1.00 37.41 393 ILE A C 1
ATOM 3125 O O . ILE A 1 393 ? 0.948 1.716 20.330 1.00 37.41 393 ILE A O 1
ATOM 3129 N N . LEU A 1 394 ? -1.089 0.884 19.871 1.00 40.31 394 LEU A N 1
ATOM 3130 C CA . LEU A 1 394 ? -1.798 1.524 20.962 1.00 40.31 394 LEU A CA 1
ATOM 3131 C C . LEU A 1 394 ? -1.868 0.445 22.040 1.00 40.31 394 LEU A C 1
ATOM 3133 O O . LEU A 1 394 ? -2.527 -0.572 21.858 1.00 40.31 394 LEU A O 1
ATOM 3137 N N . HIS A 1 395 ? -1.056 0.552 23.085 1.00 38.06 395 HIS A N 1
ATOM 3138 C CA . HIS A 1 395 ? -1.079 -0.456 24.140 1.00 38.06 395 HIS A CA 1
ATOM 3139 C C . HIS A 1 395 ? -2.421 -0.318 24.869 1.00 38.06 395 HIS A C 1
ATOM 3141 O O . HIS A 1 395 ? -2.758 0.763 25.349 1.00 38.06 395 HIS A O 1
ATOM 3147 N N . GLY A 1 396 ? -3.217 -1.390 24.844 1.00 33.75 396 GLY A N 1
ATOM 3148 C CA . GLY A 1 396 ? -4.529 -1.445 25.482 1.00 33.75 396 GLY A CA 1
ATOM 3149 C C . GLY A 1 396 ? -4.442 -1.365 27.009 1.00 33.75 396 GLY A C 1
ATOM 3150 O O . GLY A 1 396 ? -3.417 -1.706 27.596 1.00 33.75 396 GLY A O 1
ATOM 3151 N N . ILE A 1 397 ? -5.550 -0.893 27.580 1.00 31.66 397 ILE A N 1
ATOM 3152 C CA . ILE A 1 397 ? -5.846 -0.604 28.994 1.00 31.66 397 ILE A CA 1
ATOM 3153 C C . ILE A 1 397 ? -5.544 -1.772 29.938 1.00 31.66 397 ILE A C 1
ATOM 3155 O O . ILE A 1 397 ? -5.903 -2.918 29.579 1.00 31.66 397 ILE A O 1
#

pLDDT: mean 78.41, std 18.87, range [26.36, 97.31]